Protein AF-0000000084946406 (afdb_homodimer)

InterPro domains:
  IPR000415 Nitroreductase-like [G3DSA:3.40.109.10] (85-279)
  IPR000415 Nitroreductase-like [SSF55469] (90-281)
  IPR017896 4Fe-4S ferredoxin-type, iron-sulphur binding domain [PF12838] (12-63)
  IPR017896 4Fe-4S ferredoxin-type, iron-sulphur binding domain [PS51379] (4-33)
  IPR017896 4Fe-4S ferredoxin-type, iron-sulphur binding domain [PS51379] (37-69)
  IPR017900 4Fe-4S ferredoxin, iron-sulphur binding, conserved site [PS00198] (49-60)
  IPR029479 Nitroreductase [PF00881] (91-261)

Radius of gyration: 24.8 Å; Cα contacts (8 Å, |Δi|>4): 1099; chains: 2; bounding box: 57×84×59 Å

pLDDT: mean 94.47, std 6.49, range [43.91, 98.88]

Secondary structure (DSSP, 8-state):
--TT--EE-TTT-----HHHHH-TT--EEE-TTS-EEE---SSBSTTSB----HHHHH-TT--EE-TT--GGGSPPPP-HHHHHHHHHHHHHH--B---B-SSPPPHHHHHHHHHHHTTS--GGG----EEEEE--HHHHHHHHHHHHHHHHHHHHTT---TT--HHHHHHHHHHTTTT-S-TTTTT-SEEEEEEEETTSTTHHHHHHHHHHHHHHHHHHTT-EEEEESHHHHHHTT-HHHHGGG---TTEEE--EEEEE-BSS--SS-------S-EEE---S--/--TT--EE-TTT-----HHHHH-TT--EEE-TTS-EEE---SSBSTTSB----HHHHH-TT--EE-TT--GGGSPPPP-HHHHHHHHHHHHHH--B---B-SSPPPHHHHHHHHHHHTT---GGG----EEEEE--HHHHHHHHHHHHHHHHHHHHTT---TT--HHHHHHHHHHTTTT-S-TTTTT-SEEEEEEEETTSTTHHHHHHHHHHHHHHHHHHTT-EEEEESHHHHHHTT-HHHHGGG---TTEEE--EEEEE-BSS--SS-------S-EEE---S--

Structure (mmCIF, N/CA/C/O backbone):
data_AF-0000000084946406-model_v1
#
loop_
_entity.id
_entity.type
_entity.pdbx_description
1 polymer '4Fe-4S binding domain protein'
#
loop_
_atom_site.group_PDB
_atom_site.id
_atom_site.type_symbol
_atom_site.label_atom_id
_atom_site.label_alt_id
_atom_site.label_comp_id
_atom_site.label_asym_id
_atom_site.label_entity_id
_atom_site.label_seq_id
_atom_site.pdbx_PDB_ins_code
_atom_site.Cartn_x
_atom_site.Cartn_y
_atom_site.Cartn_z
_atom_site.occupancy
_atom_site.B_iso_or_equiv
_atom_site.auth_seq_id
_atom_site.auth_comp_id
_atom_site.auth_asym_id
_atom_site.auth_atom_id
_atom_site.pdbx_PDB_model_num
ATOM 1 N N . MET A 1 1 ? 20.453 33.219 3.416 1 54 1 MET A N 1
ATOM 2 C CA . MET A 1 1 ? 19.969 32.656 2.146 1 54 1 MET A CA 1
ATOM 3 C C . MET A 1 1 ? 19.141 31.406 2.373 1 54 1 MET A C 1
ATOM 5 O O . MET A 1 1 ? 19.531 30.531 3.148 1 54 1 MET A O 1
ATOM 9 N N . ASN A 1 2 ? 17.844 31.406 2.086 1 79.88 2 ASN A N 1
ATOM 10 C CA . ASN A 1 2 ? 16.922 30.297 2.367 1 79.88 2 ASN A CA 1
ATOM 11 C C . ASN A 1 2 ? 17.281 29.047 1.568 1 79.88 2 ASN A C 1
ATOM 13 O O . ASN A 1 2 ? 17.531 29.125 0.365 1 79.88 2 ASN A O 1
ATOM 17 N N . ILE A 1 3 ? 17.688 28.031 2.188 1 92.12 3 ILE A N 1
ATOM 18 C CA . ILE A 1 3 ? 18.172 26.781 1.623 1 92.12 3 ILE A CA 1
ATOM 19 C C . ILE A 1 3 ? 17.109 26.172 0.71 1 92.12 3 ILE A C 1
ATOM 21 O O . ILE A 1 3 ? 17.375 25.203 -0.011 1 92.12 3 ILE A O 1
ATOM 25 N N . THR A 1 4 ? 15.977 26.812 0.549 1 94.62 4 THR A N 1
ATOM 26 C CA . THR A 1 4 ? 14.883 26.266 -0.249 1 94.62 4 THR A CA 1
ATOM 27 C C . THR A 1 4 ? 14.844 26.906 -1.633 1 94.62 4 THR A C 1
ATOM 29 O O . THR A 1 4 ? 14.125 26.438 -2.518 1 94.62 4 THR A O 1
ATOM 32 N N . ASN A 1 5 ? 15.586 28.016 -1.89 1 95 5 ASN A N 1
ATOM 33 C CA . ASN A 1 5 ? 15.5 28.781 -3.121 1 95 5 ASN A CA 1
ATOM 34 C C . ASN A 1 5 ? 14.062 29.203 -3.42 1 95 5 ASN A C 1
ATOM 36 O O . ASN A 1 5 ? 13.602 29.109 -4.559 1 95 5 ASN A O 1
ATOM 40 N N . PHE A 1 6 ? 13.414 29.719 -2.4 1 96.12 6 PHE A N 1
ATOM 41 C CA . PHE A 1 6 ? 12.016 30.125 -2.479 1 96.12 6 PHE A CA 1
ATOM 42 C C . PHE A 1 6 ? 11.867 31.375 -3.332 1 96.12 6 PHE A C 1
ATOM 44 O O . PHE A 1 6 ? 12.641 32.312 -3.191 1 96.12 6 PHE A O 1
ATOM 51 N N . LYS A 1 7 ? 10.93 31.281 -4.332 1 96.88 7 LYS A N 1
ATOM 52 C CA . LYS A 1 7 ? 10.523 32.438 -5.125 1 96.88 7 LYS A CA 1
ATOM 53 C C . LYS A 1 7 ? 9.008 32.594 -5.125 1 96.88 7 LYS A C 1
ATOM 55 O O . LYS A 1 7 ? 8.273 31.625 -5.172 1 96.88 7 LYS A O 1
ATOM 60 N N . TRP A 1 8 ? 8.594 33.812 -5.074 1 97.12 8 TRP A N 1
ATOM 61 C CA . TRP A 1 8 ? 7.184 34.188 -5.035 1 97.12 8 TRP A CA 1
ATOM 62 C C . TRP A 1 8 ? 6.875 35.25 -6.078 1 97.12 8 TRP A C 1
ATOM 64 O O . TRP A 1 8 ? 7.633 36.219 -6.242 1 97.12 8 TRP A O 1
ATOM 74 N N . SER A 1 9 ? 5.797 35 -6.832 1 97.31 9 SER A N 1
ATOM 75 C CA . SER A 1 9 ? 5.379 35.938 -7.867 1 97.31 9 SER A CA 1
ATOM 76 C C . SER A 1 9 ? 4.207 36.781 -7.395 1 97.31 9 SER A C 1
ATOM 78 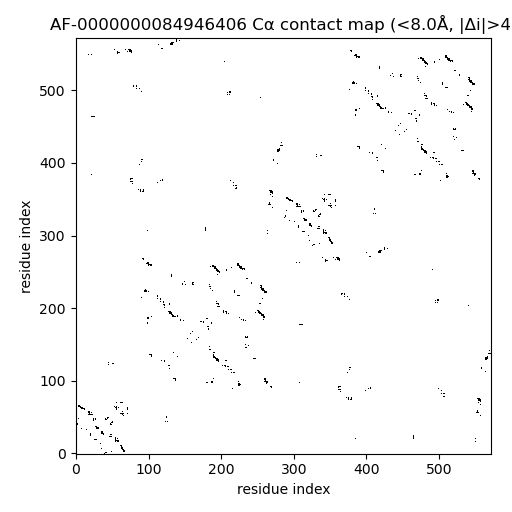O O . SER A 1 9 ? 3.082 36.312 -7.281 1 97.31 9 SER A O 1
ATOM 80 N N . LEU A 1 10 ? 4.453 38.031 -7.262 1 96.44 10 LEU A N 1
ATOM 81 C CA . LEU A 1 10 ? 3.4 38.969 -6.867 1 96.44 10 LEU A CA 1
ATOM 82 C C . LEU A 1 10 ? 2.309 39.031 -7.93 1 96.44 10 LEU A C 1
ATOM 84 O O . LEU A 1 10 ? 1.124 39.125 -7.602 1 96.44 10 LEU A O 1
ATOM 88 N N . GLY A 1 11 ? 2.711 38.969 -9.156 1 97.31 11 GLY A N 1
ATOM 89 C CA . GLY A 1 11 ? 1.765 39.094 -10.258 1 97.31 11 GLY A CA 1
ATOM 90 C C . GLY A 1 11 ? 0.791 37.938 -10.344 1 97.31 11 GLY A C 1
ATOM 91 O O . GLY A 1 11 ? -0.332 38.094 -10.828 1 97.31 11 GLY A O 1
ATOM 92 N N . LYS A 1 12 ? 1.133 36.781 -9.789 1 97.69 12 LYS A N 1
ATOM 93 C CA . LYS A 1 12 ? 0.3 35.594 -9.883 1 97.69 12 LYS A CA 1
ATOM 94 C C . LYS A 1 12 ? -0.446 35.344 -8.578 1 97.69 12 LYS A C 1
ATOM 96 O O . LYS A 1 12 ? -1.523 34.719 -8.578 1 97.69 12 LYS A O 1
ATOM 101 N N . CYS A 1 13 ? 0.054 35.875 -7.516 1 98.25 13 CYS A N 1
ATOM 102 C CA . CYS A 1 13 ? -0.491 35.531 -6.203 1 98.25 13 CYS A CA 1
ATOM 103 C C . CYS A 1 13 ? -1.821 36.25 -5.973 1 98.25 13 CYS A C 1
ATOM 105 O O . CYS A 1 13 ? -1.935 37.469 -6.191 1 98.25 13 CYS A O 1
ATOM 107 N N . ILE A 1 14 ? -2.811 35.469 -5.445 1 98.25 14 ILE A N 1
ATOM 108 C CA . ILE A 1 14 ? -4.121 36.031 -5.172 1 98.25 14 ILE A CA 1
ATOM 109 C C . ILE A 1 14 ? -4.348 36.125 -3.664 1 98.25 14 ILE A C 1
ATOM 111 O O . ILE A 1 14 ? -5.48 36.281 -3.209 1 98.25 14 ILE A O 1
ATOM 115 N N . HIS A 1 15 ? -3.381 35.812 -2.877 1 97.94 15 HIS A N 1
ATOM 116 C CA . HIS A 1 15 ? -3.342 35.969 -1.428 1 97.94 15 HIS A CA 1
ATOM 117 C C . HIS A 1 15 ? -4.422 35.125 -0.755 1 97.94 15 HIS A C 1
ATOM 119 O O . HIS A 1 15 ? -5.039 35.562 0.22 1 97.94 15 HIS A O 1
ATOM 125 N N . CYS A 1 16 ? -4.664 33.906 -1.291 1 96.88 16 CYS A N 1
ATOM 126 C CA . CYS A 1 16 ? -5.703 33.062 -0.732 1 96.88 16 CYS A CA 1
ATOM 127 C C . CYS A 1 16 ? -5.234 32.406 0.564 1 96.88 16 CYS A C 1
ATOM 129 O O . CYS A 1 16 ? -6.051 31.906 1.343 1 96.88 16 CYS A O 1
ATOM 131 N N . GLY A 1 17 ? -3.904 32.25 0.76 1 96.12 17 GLY A N 1
ATOM 132 C CA . GLY A 1 17 ? -3.355 31.766 2.02 1 96.12 17 GLY A CA 1
ATOM 133 C C . GLY A 1 17 ? -3.324 30.266 2.123 1 96.12 17 GLY A C 1
ATOM 134 O O . GLY A 1 17 ? -2.924 29.703 3.15 1 96.12 17 GLY A O 1
ATOM 135 N N . LYS A 1 18 ? -3.639 29.531 1.136 1 96.75 18 LYS A N 1
ATOM 136 C CA . LYS A 1 18 ? -3.641 28.062 1.183 1 96.75 18 LYS A CA 1
ATOM 137 C C . LYS A 1 18 ? -2.246 27.516 1.481 1 96.75 18 LYS A C 1
ATOM 139 O O . LYS A 1 18 ? -2.102 26.531 2.201 1 96.75 18 LYS A O 1
ATOM 144 N N . CYS A 1 19 ? -1.22 28.203 0.917 1 97.12 19 CYS A N 1
ATOM 145 C CA . CYS A 1 19 ? 0.155 27.75 1.119 1 97.12 19 CYS A CA 1
ATOM 146 C C . CYS A 1 19 ? 0.546 27.844 2.59 1 97.12 19 CYS A C 1
ATOM 148 O O . CYS A 1 19 ? 1.308 27.016 3.084 1 97.12 19 CYS A O 1
ATOM 150 N N . LEU A 1 20 ? 0.005 28.797 3.389 1 95.62 20 LEU A N 1
ATOM 151 C CA . LEU A 1 20 ? 0.248 28.906 4.824 1 95.62 20 LEU A CA 1
ATOM 152 C C . LEU A 1 20 ? -0.376 27.734 5.574 1 95.62 20 LEU A C 1
ATOM 154 O O . LEU A 1 20 ? 0.251 27.156 6.465 1 95.62 20 LEU A O 1
ATOM 158 N N . LYS A 1 21 ? -1.533 27.375 5.133 1 93.81 21 LYS A N 1
ATOM 159 C CA . LYS A 1 21 ? -2.352 26.422 5.879 1 93.81 21 LYS A CA 1
ATOM 160 C C . LYS A 1 21 ? -1.851 25 5.68 1 93.81 21 LYS A C 1
ATOM 162 O O . LYS A 1 21 ? -1.975 24.172 6.574 1 93.81 21 LYS A O 1
ATOM 167 N N . VAL A 1 22 ? -1.254 24.734 4.523 1 95.12 22 VAL A N 1
ATOM 168 C CA . VAL A 1 22 ? -0.94 23.344 4.223 1 95.12 22 VAL A CA 1
ATOM 169 C C . VAL A 1 22 ? 0.519 23.062 4.57 1 95.12 22 VAL A C 1
ATOM 171 O O . VAL A 1 22 ? 0.967 21.922 4.496 1 95.12 22 VAL A O 1
ATOM 174 N N . CYS A 1 23 ? 1.298 24.062 4.922 1 95.38 23 CYS A N 1
ATOM 175 C CA . CYS A 1 23 ? 2.703 23.828 5.234 1 95.38 23 CYS A CA 1
ATOM 176 C C . CYS A 1 23 ? 2.854 23.094 6.555 1 95.38 23 CYS A C 1
ATOM 178 O O . CYS A 1 23 ? 2.533 23.625 7.617 1 95.38 23 CYS A O 1
ATOM 180 N N . PRO A 1 24 ? 3.416 21.906 6.453 1 92.31 24 PRO A N 1
ATOM 181 C CA . PRO A 1 24 ? 3.549 21.156 7.707 1 92.31 24 PRO A CA 1
ATOM 182 C C . PRO A 1 24 ? 4.613 21.734 8.633 1 92.31 24 PRO A C 1
ATOM 184 O O . PRO A 1 24 ? 4.637 21.422 9.828 1 92.31 24 PRO A O 1
ATOM 187 N N . GLY A 1 25 ? 5.461 22.578 8.102 1 91.25 25 GLY A N 1
ATOM 188 C CA . GLY A 1 25 ? 6.5 23.188 8.906 1 91.25 25 GLY A CA 1
ATOM 189 C C . GLY A 1 25 ? 6.133 24.578 9.391 1 91.25 25 GLY A C 1
ATOM 190 O O . GLY A 1 25 ? 6.926 25.234 10.07 1 91.25 25 GLY A O 1
ATOM 191 N N . ASP A 1 26 ? 4.949 25.016 9.078 1 92.62 26 ASP A N 1
ATOM 192 C CA . ASP A 1 26 ? 4.492 26.344 9.477 1 92.62 26 ASP A CA 1
ATOM 193 C C . ASP A 1 26 ? 5.516 27.406 9.109 1 92.62 26 ASP A C 1
ATOM 195 O O . ASP A 1 26 ? 5.934 28.203 9.961 1 92.62 26 ASP A O 1
ATOM 199 N N . LEU A 1 27 ? 5.809 27.453 7.844 1 94.62 27 LEU A N 1
ATOM 200 C CA . LEU A 1 27 ? 6.98 28.25 7.477 1 94.62 27 LEU A CA 1
ATOM 201 C C . LEU A 1 27 ? 6.566 29.531 6.758 1 94.62 27 LEU A C 1
ATOM 203 O O . LEU A 1 27 ? 7.379 30.438 6.586 1 94.62 27 LEU A O 1
ATOM 207 N N . PHE A 1 28 ? 5.355 29.672 6.348 1 95.69 28 PHE A N 1
ATOM 208 C CA . PHE A 1 28 ? 4.973 30.766 5.473 1 95.69 28 PHE A CA 1
ATOM 209 C C . PHE A 1 28 ? 4.145 31.797 6.234 1 95.69 28 PHE A C 1
ATOM 211 O O . PHE A 1 28 ? 3.361 31.453 7.117 1 95.69 28 PHE A O 1
ATOM 218 N N . ILE A 1 29 ? 4.328 33.062 5.848 1 95.06 29 ILE A N 1
ATOM 219 C CA . ILE A 1 29 ? 3.535 34.156 6.387 1 95.06 29 ILE A CA 1
ATOM 220 C C . ILE A 1 29 ? 3.41 35.25 5.34 1 95.06 29 ILE A C 1
ATOM 222 O O . ILE A 1 29 ? 4.312 35.438 4.523 1 95.06 29 ILE A O 1
ATOM 226 N N . PHE A 1 30 ? 2.299 35.938 5.371 1 96.56 30 PHE A N 1
ATOM 227 C CA . PHE A 1 30 ? 2.24 37.219 4.699 1 96.56 30 PHE A CA 1
ATOM 228 C C . PHE A 1 30 ? 2.744 38.344 5.617 1 96.56 30 PHE A C 1
ATOM 230 O O . PHE A 1 30 ? 2.242 38.5 6.734 1 96.56 30 PHE A O 1
ATOM 237 N N . ASP A 1 31 ? 3.697 39.062 5.109 1 95.62 31 ASP A N 1
ATOM 238 C CA . ASP A 1 31 ? 4.238 40.125 5.957 1 95.62 31 ASP A CA 1
ATOM 239 C C . ASP A 1 31 ? 3.352 41.375 5.918 1 95.62 31 ASP A C 1
ATOM 241 O O . ASP A 1 31 ? 2.238 41.344 5.391 1 95.62 31 ASP A O 1
ATOM 245 N N . ASP A 1 32 ? 3.838 42.438 6.492 1 95.25 32 ASP A N 1
ATOM 246 C CA . ASP A 1 32 ? 3.061 43.688 6.637 1 95.25 32 ASP A CA 1
ATOM 247 C C . ASP A 1 32 ? 2.77 44.312 5.273 1 95.25 32 ASP A C 1
ATOM 249 O O . ASP A 1 32 ? 1.85 45.125 5.141 1 95.25 32 ASP A O 1
ATOM 253 N N . LYS A 1 33 ? 3.529 44.094 4.246 1 96 33 LYS A N 1
ATOM 254 C CA . LYS A 1 33 ? 3.332 44.594 2.889 1 96 33 LYS A CA 1
ATOM 255 C C . LYS A 1 33 ? 2.574 43.562 2.033 1 96 33 LYS A C 1
ATOM 257 O O . LYS A 1 33 ? 2.547 43.688 0.805 1 96 33 LYS A O 1
ATOM 262 N N . ASN A 1 34 ? 2.098 42.438 2.695 1 95.12 34 ASN A N 1
ATOM 263 C CA . ASN A 1 34 ? 1.342 41.375 2.049 1 95.12 34 ASN A CA 1
ATOM 264 C C . ASN A 1 34 ? 2.217 40.562 1.093 1 95.12 34 ASN A C 1
ATOM 266 O O . ASN A 1 34 ? 1.728 40.031 0.091 1 95.12 34 ASN A O 1
ATOM 270 N N . GLU A 1 35 ? 3.475 40.594 1.317 1 96.69 35 GLU A N 1
ATOM 271 C CA . GLU A 1 35 ? 4.379 39.719 0.589 1 96.69 35 GLU A CA 1
ATOM 272 C C . GLU A 1 35 ? 4.492 38.344 1.275 1 96.69 35 GLU A C 1
ATOM 274 O O . GLU A 1 35 ? 4.574 38.281 2.502 1 96.69 35 GLU A O 1
ATOM 279 N N . LEU A 1 36 ? 4.43 37.312 0.448 1 97.44 36 LEU A N 1
ATOM 280 C CA . LEU A 1 36 ? 4.613 35.969 1.006 1 97.44 36 LEU A CA 1
ATOM 281 C C . LEU A 1 36 ? 6.078 35.719 1.341 1 97.44 36 LEU A C 1
ATOM 283 O O . LEU A 1 36 ? 6.949 35.875 0.48 1 97.44 36 LEU A O 1
ATOM 287 N N . LYS A 1 37 ? 6.301 35.406 2.592 1 96.06 37 LYS A N 1
ATOM 288 C CA . LYS A 1 37 ? 7.648 35.125 3.064 1 96.06 37 LYS A CA 1
ATOM 289 C C . LYS A 1 37 ? 7.734 33.719 3.637 1 96.06 37 LYS A C 1
ATOM 291 O O . LYS A 1 37 ? 6.73 33.156 4.082 1 96.06 37 LYS A O 1
ATOM 296 N N . ILE A 1 38 ? 8.891 33.125 3.549 1 95.19 38 ILE A N 1
ATOM 297 C CA . ILE A 1 38 ? 9.188 31.875 4.203 1 95.19 38 ILE A CA 1
ATOM 298 C C . ILE A 1 38 ? 10.18 32.094 5.34 1 95.19 38 ILE A C 1
ATOM 300 O O . ILE A 1 38 ? 11.117 32.875 5.207 1 95.19 38 ILE A O 1
ATOM 304 N N . LYS A 1 39 ? 9.938 31.453 6.387 1 92.31 39 LYS A N 1
ATOM 305 C CA . LYS A 1 39 ? 10.852 31.547 7.516 1 92.31 39 LYS A CA 1
ATOM 306 C C . LYS A 1 39 ? 12.273 31.156 7.102 1 92.31 39 LYS A C 1
ATOM 308 O O . LYS A 1 39 ? 12.453 30.266 6.258 1 92.31 39 LYS A O 1
ATOM 313 N N . GLU A 1 40 ? 13.258 31.828 7.754 1 91 40 GLU A N 1
ATOM 314 C CA . GLU A 1 40 ? 14.641 31.422 7.527 1 91 40 GLU A CA 1
ATOM 315 C C . GLU A 1 40 ? 14.945 30.078 8.18 1 91 40 GLU A C 1
ATOM 317 O O . GLU A 1 40 ? 14.781 29.922 9.391 1 91 40 GLU A O 1
ATOM 322 N N . ILE A 1 41 ? 15.227 29.188 7.32 1 90.88 41 ILE A N 1
ATOM 323 C CA . ILE A 1 41 ? 15.562 27.859 7.824 1 90.88 41 ILE A CA 1
ATOM 324 C C . ILE A 1 41 ? 16.953 27.453 7.324 1 90.88 41 ILE A C 1
ATOM 326 O O . ILE A 1 41 ? 17.375 27.859 6.242 1 90.88 41 ILE A O 1
ATOM 330 N N . ASP A 1 42 ? 17.641 26.656 8.211 1 90.75 42 ASP A N 1
ATOM 331 C CA . ASP A 1 42 ? 18.984 26.188 7.836 1 90.75 42 ASP A CA 1
ATOM 332 C C . ASP A 1 42 ? 19.047 24.672 7.828 1 90.75 42 ASP A C 1
ATOM 334 O O . ASP A 1 42 ? 20.125 24.094 7.746 1 90.75 42 ASP A O 1
ATOM 338 N N . CYS A 1 43 ? 17.859 24.125 7.98 1 92.38 43 CYS A N 1
ATOM 339 C CA . CYS A 1 43 ? 17.828 22.656 7.965 1 92.38 43 CYS A CA 1
ATOM 340 C C . CYS A 1 43 ? 16.516 22.141 7.387 1 92.38 43 CYS A C 1
ATOM 342 O O . CYS A 1 43 ? 15.594 22.922 7.156 1 92.38 43 CYS A O 1
ATOM 344 N N . PHE A 1 44 ? 16.547 20.938 7.035 1 92.56 44 PHE A N 1
ATOM 345 C CA . PHE A 1 44 ? 15.352 20.25 6.574 1 92.56 44 PHE A CA 1
ATOM 346 C C . PHE A 1 44 ? 14.797 19.328 7.66 1 92.56 44 PHE A C 1
ATOM 348 O O . PHE A 1 44 ? 15.461 19.078 8.664 1 92.56 44 PHE A O 1
ATOM 355 N N . GLY A 1 45 ? 13.492 18.953 7.441 1 88.5 45 GLY A N 1
ATOM 356 C CA . GLY A 1 45 ? 12.875 18.016 8.375 1 88.5 45 GLY A CA 1
ATOM 357 C C . GLY A 1 45 ? 12.094 18.703 9.477 1 88.5 45 GLY A C 1
ATOM 358 O O . GLY A 1 45 ? 11.508 19.766 9.25 1 88.5 45 GLY A O 1
ATOM 359 N N . TRP A 1 46 ? 12.07 18.109 10.57 1 84.5 46 TRP A N 1
ATOM 360 C CA . TRP A 1 46 ? 11.219 18.438 11.711 1 84.5 46 TRP A CA 1
ATOM 361 C C . TRP A 1 46 ? 11.391 19.906 12.117 1 84.5 46 TRP A C 1
ATOM 363 O O . TRP A 1 46 ? 10.422 20.578 12.461 1 84.5 46 TRP A O 1
ATOM 373 N N . ASP A 1 47 ? 12.578 20.406 11.953 1 87.44 47 ASP A N 1
ATOM 374 C CA . ASP A 1 47 ? 12.883 21.75 12.445 1 87.44 47 ASP A CA 1
ATOM 375 C C . ASP A 1 47 ? 12.922 22.766 11.305 1 87.44 47 ASP A C 1
ATOM 377 O O . ASP A 1 47 ? 13.336 23.906 11.5 1 87.44 47 ASP A O 1
ATOM 381 N N . GLY A 1 48 ? 12.578 22.281 10.188 1 91.5 48 GL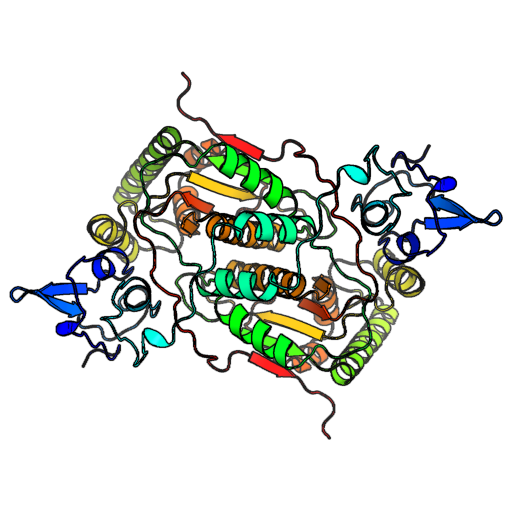Y A N 1
ATOM 382 C CA . GLY A 1 48 ? 12.617 23.156 9.023 1 91.5 48 GLY A CA 1
ATOM 383 C C . GLY A 1 48 ? 11.648 22.734 7.934 1 91.5 48 GLY A C 1
ATOM 384 O O . GLY A 1 48 ? 10.484 22.422 8.211 1 91.5 48 GLY A O 1
ATOM 385 N N . CYS A 1 49 ? 12.156 22.875 6.738 1 95.06 49 CYS A N 1
ATOM 386 C CA . CYS A 1 49 ? 11.336 22.531 5.586 1 95.06 49 CYS A CA 1
ATOM 387 C C . CYS A 1 49 ? 11.312 21.016 5.363 1 95.06 49 CYS A C 1
ATOM 389 O O . CYS A 1 49 ? 12.367 20.391 5.301 1 95.06 49 CYS A O 1
ATOM 391 N N . TRP A 1 50 ? 10.133 20.531 5.105 1 93.62 50 TRP A N 1
ATOM 392 C CA . TRP A 1 50 ? 9.984 19.094 4.934 1 93.62 50 TRP A CA 1
ATOM 393 C C . TRP A 1 50 ? 10.258 18.688 3.494 1 93.62 50 TRP A C 1
ATOM 395 O O . TRP A 1 50 ? 10.234 17.5 3.162 1 93.62 50 TRP A O 1
ATOM 405 N N . GLN A 1 51 ? 10.5 19.578 2.637 1 94.06 51 GLN A N 1
ATOM 406 C CA . GLN A 1 51 ? 10.781 19.344 1.225 1 94.06 51 GLN A CA 1
ATOM 407 C C . GLN A 1 51 ? 9.625 18.594 0.556 1 94.06 51 GLN A C 1
ATOM 409 O O . GLN A 1 51 ? 9.852 17.703 -0.261 1 94.06 51 GLN A O 1
ATOM 414 N N . CYS A 1 52 ? 8.406 19.016 0.92 1 95 52 CYS A N 1
ATOM 415 C CA . CYS A 1 52 ? 7.246 18.234 0.504 1 95 52 CYS A CA 1
ATOM 416 C C . CYS A 1 52 ? 6.574 18.859 -0.712 1 95 52 CYS A C 1
ATOM 418 O O . CYS A 1 52 ? 5.719 18.234 -1.342 1 95 52 CYS A O 1
ATOM 420 N N . ASP A 1 53 ? 6.863 20.062 -1.021 1 95.69 53 ASP A N 1
ATOM 421 C CA . ASP A 1 53 ? 6.34 20.781 -2.176 1 95.69 53 ASP A CA 1
ATOM 422 C C . ASP A 1 53 ? 4.863 21.125 -1.987 1 95.69 53 ASP A C 1
ATOM 424 O O . ASP A 1 53 ? 4.18 21.484 -2.947 1 95.69 53 ASP A O 1
ATOM 428 N N . HIS A 1 54 ? 4.305 21.031 -0.769 1 96.62 54 HIS A N 1
ATOM 429 C CA . HIS A 1 54 ? 2.895 21.328 -0.566 1 96.62 54 HIS A CA 1
ATOM 430 C C . HIS A 1 54 ? 2.584 22.781 -0.961 1 96.62 54 HIS A C 1
ATOM 432 O O . HIS A 1 54 ? 1.536 23.047 -1.552 1 96.62 54 HIS A O 1
ATOM 438 N N . CYS A 1 55 ? 3.508 23.641 -0.694 1 97.19 55 CYS A N 1
ATOM 439 C CA . CYS A 1 55 ? 3.334 25.062 -0.969 1 97.19 55 CYS A CA 1
ATOM 440 C C . CYS A 1 55 ? 3.166 25.312 -2.463 1 97.19 55 CYS A C 1
ATOM 442 O O . CYS A 1 55 ? 2.242 26.016 -2.881 1 97.19 55 CYS A O 1
ATOM 444 N N . LEU A 1 56 ? 4.012 24.703 -3.234 1 97.25 56 LEU A N 1
ATOM 445 C CA . LEU A 1 56 ? 3.949 24.828 -4.688 1 97.25 56 LEU A CA 1
ATOM 446 C C . LEU A 1 56 ? 2.701 24.141 -5.238 1 97.25 56 LEU A C 1
ATOM 448 O O . LEU A 1 56 ? 1.9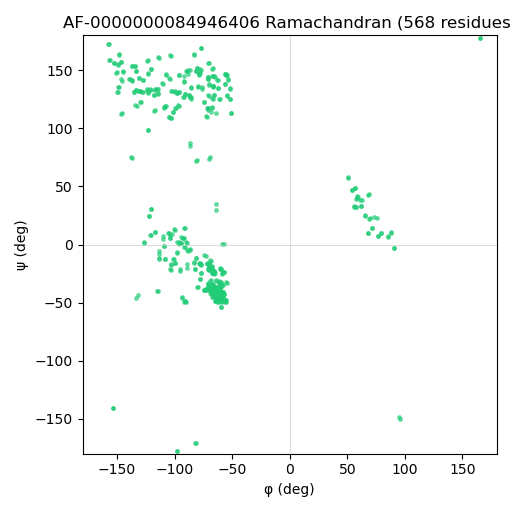99 24.703 -6.078 1 97.25 56 LEU A O 1
ATOM 452 N N . ALA A 1 57 ? 2.391 23 -4.746 1 97.25 57 ALA A N 1
ATOM 453 C CA . ALA A 1 57 ? 1.328 22.156 -5.293 1 97.25 57 ALA A CA 1
ATOM 454 C C . ALA A 1 57 ? -0.047 22.75 -5 1 97.25 57 ALA A C 1
ATOM 456 O O . ALA A 1 57 ? -0.97 22.609 -5.809 1 97.25 57 ALA A O 1
ATOM 457 N N . VAL A 1 58 ? -0.222 23.422 -3.865 1 97.5 58 VAL A N 1
ATOM 458 C CA . VAL A 1 58 ? -1.535 23.875 -3.42 1 97.5 58 VAL A CA 1
ATOM 459 C C . VAL A 1 58 ? -1.893 25.188 -4.117 1 97.5 58 VAL A C 1
ATOM 461 O O . VAL A 1 58 ? -3.066 25.562 -4.188 1 97.5 58 VAL A O 1
ATOM 464 N N . CYS A 1 59 ? -0.929 25.922 -4.617 1 98.12 59 CYS A N 1
ATOM 465 C CA . CYS A 1 59 ? -1.141 27.266 -5.152 1 98.12 59 CYS A CA 1
ATOM 466 C C . CYS A 1 59 ? -1.976 27.203 -6.43 1 98.12 59 CYS A C 1
ATOM 468 O O . CYS A 1 59 ? -1.536 26.672 -7.441 1 98.12 59 CYS A O 1
ATOM 470 N N . PRO A 1 60 ? -3.135 27.797 -6.441 1 97.5 60 PRO A N 1
ATOM 471 C CA . PRO A 1 60 ? -4.012 27.656 -7.609 1 97.5 60 PRO A CA 1
ATOM 472 C C . PRO A 1 60 ? -3.484 28.406 -8.836 1 97.5 60 PRO A C 1
ATOM 474 O O . PRO A 1 60 ? -3.805 28.047 -9.969 1 97.5 60 PRO A O 1
ATOM 477 N N . THR A 1 61 ? -2.641 29.375 -8.578 1 98 61 THR A N 1
ATOM 478 C CA . THR A 1 61 ? -2.211 30.219 -9.695 1 98 61 THR A CA 1
ATOM 479 C C . THR A 1 61 ? -0.751 29.938 -10.047 1 98 61 THR A C 1
ATOM 481 O O . THR A 1 61 ? -0.184 30.594 -10.922 1 98 61 THR A O 1
ATOM 484 N N . GLY A 1 62 ? -0.154 29.078 -9.336 1 97.88 62 GLY A N 1
ATOM 485 C CA . GLY A 1 62 ? 1.237 28.75 -9.602 1 97.88 62 GLY A CA 1
ATOM 486 C C . GLY A 1 62 ? 2.191 29.891 -9.289 1 97.88 62 GLY A C 1
ATOM 487 O O . GLY A 1 62 ? 3.145 30.125 -10.023 1 97.88 62 GLY A O 1
ATOM 488 N N . ALA A 1 63 ? 1.963 30.547 -8.164 1 98.38 63 ALA A N 1
ATOM 489 C CA . ALA A 1 63 ? 2.736 31.719 -7.793 1 98.38 63 ALA A CA 1
ATOM 490 C C . ALA A 1 63 ? 3.984 31.344 -7.004 1 98.38 63 ALA A C 1
ATOM 492 O O . ALA A 1 63 ? 4.816 32.188 -6.691 1 98.38 63 ALA A O 1
ATOM 493 N N . ILE A 1 64 ? 4.145 30.125 -6.684 1 98.12 64 ILE A N 1
ATOM 494 C CA . ILE A 1 64 ? 5.211 29.719 -5.777 1 98.12 64 ILE A CA 1
ATOM 495 C C . ILE A 1 64 ? 6.172 28.781 -6.508 1 98.12 64 ILE A C 1
ATOM 497 O O . ILE A 1 64 ? 5.742 27.812 -7.152 1 98.12 64 ILE A O 1
ATOM 501 N N . SER A 1 65 ? 7.473 29.109 -6.43 1 97.38 65 SER A N 1
ATOM 502 C CA . SER A 1 65 ? 8.562 28.203 -6.809 1 97.38 65 SER A CA 1
ATOM 503 C C . SER A 1 65 ? 9.445 27.875 -5.609 1 97.38 65 SER A C 1
ATOM 505 O O . SER A 1 65 ? 9.766 28.75 -4.809 1 97.38 65 SER A O 1
ATOM 507 N N . ILE A 1 66 ? 9.719 26.703 -5.477 1 95.56 66 ILE A N 1
ATOM 508 C CA . ILE A 1 66 ? 10.602 26.219 -4.418 1 95.56 66 ILE A CA 1
ATOM 509 C C . ILE A 1 66 ? 11.523 25.141 -4.969 1 95.56 66 ILE A C 1
ATOM 511 O O . ILE A 1 66 ? 11.125 24.359 -5.828 1 95.56 66 ILE A O 1
ATOM 515 N N . PHE A 1 67 ? 12.805 25.109 -4.527 1 94.5 67 PHE A N 1
ATOM 516 C CA . PHE A 1 67 ? 13.82 24.172 -4.992 1 94.5 67 PHE A CA 1
ATOM 517 C C . PHE A 1 67 ? 13.969 24.25 -6.508 1 94.5 67 PHE A C 1
ATOM 519 O O . PHE A 1 67 ? 14.156 23.219 -7.172 1 94.5 67 PHE A O 1
ATOM 526 N N . ASN A 1 68 ? 13.773 25.422 -7.027 1 94.94 68 ASN A N 1
ATOM 527 C CA . ASN A 1 68 ? 13.938 25.734 -8.438 1 94.94 68 ASN A CA 1
ATOM 528 C C . ASN A 1 68 ? 12.922 25 -9.305 1 94.94 68 ASN A C 1
ATOM 530 O O . ASN A 1 68 ? 13.188 24.703 -10.477 1 94.94 68 ASN A O 1
ATOM 534 N N . LYS A 1 69 ? 11.836 24.656 -8.695 1 96.31 69 LYS A N 1
ATOM 535 C CA . LYS A 1 69 ? 10.789 23.953 -9.438 1 96.31 69 LYS A CA 1
ATOM 536 C C . LYS A 1 69 ? 9.781 24.922 -10.031 1 96.31 69 LYS A C 1
ATOM 538 O O . LYS A 1 69 ? 9.43 25.922 -9.406 1 96.31 69 LYS A O 1
ATOM 543 N N . ASP A 1 70 ? 9.406 24.594 -11.211 1 96.38 70 ASP A N 1
ATOM 544 C CA . ASP A 1 70 ? 8.367 25.328 -11.914 1 96.38 70 ASP A CA 1
ATOM 545 C C . ASP A 1 70 ? 7.008 24.641 -11.758 1 96.38 70 ASP A C 1
ATOM 547 O O . ASP A 1 70 ? 6.82 23.516 -12.211 1 96.38 70 ASP A O 1
ATOM 551 N N . PRO A 1 71 ? 6.016 25.344 -11.172 1 96.19 71 PRO A N 1
ATOM 552 C CA . PRO A 1 71 ? 4.703 24.719 -10.969 1 96.19 71 PRO A CA 1
ATOM 553 C C . PRO A 1 71 ? 4.078 24.219 -12.266 1 96.19 71 PRO A C 1
ATOM 555 O O . PRO A 1 71 ? 3.273 23.281 -12.25 1 96.19 71 PRO A O 1
ATOM 558 N N . GLN A 1 72 ? 4.418 24.719 -13.383 1 94.5 72 GLN A N 1
ATOM 559 C CA . GLN A 1 72 ? 3.848 24.312 -14.672 1 94.5 72 GLN A CA 1
ATOM 560 C C . GLN A 1 72 ? 4.305 22.906 -15.055 1 94.5 72 GLN A C 1
ATOM 562 O O . GLN A 1 72 ? 3.705 22.281 -15.93 1 94.5 72 GLN A O 1
ATOM 567 N N . ASN A 1 73 ? 5.328 22.469 -14.398 1 93.31 73 ASN A N 1
ATOM 568 C CA . ASN A 1 73 ? 5.875 21.156 -14.711 1 93.31 73 ASN A CA 1
ATOM 569 C C . ASN A 1 73 ? 5.258 20.078 -13.836 1 93.31 73 ASN A C 1
ATOM 571 O O . ASN A 1 73 ? 5.641 18.906 -13.922 1 93.31 73 ASN A O 1
ATOM 575 N N . SER A 1 74 ? 4.273 20.469 -13.039 1 93.44 74 SER A N 1
ATOM 576 C CA . SER A 1 74 ? 3.662 19.516 -12.125 1 93.44 74 SER A CA 1
ATOM 577 C C . SER A 1 74 ? 2.688 18.594 -12.852 1 93.44 74 SER A C 1
ATOM 579 O O . SER A 1 74 ? 2.152 18.953 -13.898 1 93.44 74 SER A O 1
ATOM 581 N N . VAL A 1 75 ? 2.6 17.422 -12.281 1 88.38 75 VAL A N 1
ATOM 582 C CA . VAL A 1 75 ? 1.637 16.469 -12.812 1 88.38 75 VAL A CA 1
ATOM 583 C C . VAL A 1 75 ? 0.217 16.984 -12.594 1 88.38 75 VAL A C 1
ATOM 585 O O . VAL A 1 75 ? -0.08 17.578 -11.555 1 88.38 75 VAL A O 1
ATOM 588 N N . THR A 1 76 ? -0.619 16.672 -13.555 1 89.06 76 THR A N 1
ATOM 589 C CA . THR A 1 76 ? -2.025 17.047 -13.469 1 89.06 76 THR A CA 1
ATOM 590 C C . THR A 1 76 ? -2.785 16.094 -12.555 1 89.06 76 THR A C 1
ATOM 592 O O . THR A 1 76 ? -2.494 14.898 -12.531 1 89.06 76 THR A O 1
ATOM 595 N N . LEU A 1 77 ? -3.777 16.641 -11.891 1 92.56 77 LEU A N 1
ATOM 596 C CA . LEU A 1 77 ? -4.625 15.859 -11.008 1 92.56 77 LEU A CA 1
ATOM 597 C C . LEU A 1 77 ? -5.445 14.844 -11.805 1 92.56 77 LEU A C 1
ATOM 599 O O . LEU A 1 77 ? -5.727 15.055 -12.984 1 92.56 77 LEU A O 1
ATOM 603 N N . PRO A 1 78 ? -5.781 13.75 -11.164 1 91.19 78 PRO A N 1
ATOM 604 C CA . PRO A 1 78 ? -6.656 12.805 -11.867 1 91.19 78 PRO A CA 1
ATOM 605 C C . PRO A 1 78 ? -8.086 13.32 -12.023 1 91.19 78 PRO A C 1
ATOM 607 O O . PRO A 1 78 ? -8.492 14.242 -11.305 1 91.19 78 PRO A O 1
ATOM 610 N N . ASP A 1 79 ? -8.758 12.758 -13.055 1 89.12 79 ASP A N 1
ATOM 611 C CA . ASP A 1 79 ? -10.203 12.961 -13.125 1 89.12 79 ASP A CA 1
ATOM 612 C C . ASP A 1 79 ? -10.922 12.148 -12.047 1 89.12 79 ASP A C 1
ATOM 614 O O . ASP A 1 79 ? -11.117 10.938 -12.203 1 89.12 79 ASP A O 1
ATOM 618 N N . TYR A 1 80 ? -11.445 12.781 -11.078 1 89.88 80 TYR A N 1
ATOM 619 C CA . TYR A 1 80 ? -11.984 12.102 -9.906 1 89.88 80 TYR A CA 1
ATOM 620 C C . TYR A 1 80 ? -13.344 11.484 -10.219 1 89.88 80 TYR A C 1
ATOM 622 O O . TYR A 1 80 ? -13.828 10.625 -9.477 1 89.88 80 TYR A O 1
ATOM 630 N N . GLN A 1 81 ? -13.953 11.93 -11.289 1 87.94 81 GLN A N 1
ATOM 631 C CA . GLN A 1 81 ? -15.258 11.398 -11.633 1 87.94 81 GLN A CA 1
ATOM 632 C C . GLN A 1 81 ? -15.188 9.891 -11.883 1 87.94 81 GLN A C 1
ATOM 634 O O . GLN A 1 81 ? -16.078 9.141 -11.453 1 87.94 81 GLN A O 1
ATOM 639 N N . ASP A 1 82 ? -14.086 9.453 -12.445 1 90.38 82 ASP A N 1
ATOM 640 C CA . ASP A 1 82 ? -13.984 8.047 -12.828 1 90.38 82 ASP A CA 1
ATOM 641 C C . ASP A 1 82 ? -12.922 7.332 -11.992 1 90.38 82 ASP A C 1
ATOM 643 O O . ASP A 1 82 ? -12.844 6.102 -12.008 1 90.38 82 ASP A O 1
ATOM 647 N N . ALA A 1 83 ? -12.203 8.102 -11.227 1 94.81 83 ALA A N 1
ATOM 648 C CA . ALA A 1 83 ? -11.039 7.547 -10.539 1 94.81 83 ALA A CA 1
ATOM 649 C C . ALA A 1 83 ? -11.461 6.547 -9.469 1 94.81 83 ALA A C 1
ATOM 651 O O . ALA A 1 83 ? -10.82 5.508 -9.289 1 94.81 83 ALA A O 1
ATOM 652 N N . GLY A 1 84 ? -12.586 6.871 -8.766 1 95.69 84 GLY A N 1
ATOM 653 C CA . GLY A 1 84 ? -13.062 5.973 -7.727 1 95.69 84 GLY A CA 1
ATOM 654 C C . GLY A 1 84 ? -13.453 4.602 -8.25 1 95.69 84 GLY A C 1
ATOM 655 O O . GLY A 1 84 ? -13.023 3.582 -7.703 1 95.69 84 GLY A O 1
ATOM 656 N N . LYS A 1 85 ? -14.195 4.621 -9.281 1 93.75 85 LYS A N 1
ATOM 657 C CA . LYS A 1 85 ? -14.633 3.369 -9.898 1 93.75 85 LYS A CA 1
ATOM 658 C C . LYS A 1 85 ? -13.445 2.584 -10.445 1 93.75 85 LYS A C 1
ATOM 660 O O . LYS A 1 85 ? -13.359 1.368 -10.258 1 93.75 85 LYS A O 1
ATOM 665 N N . MET A 1 86 ? -12.602 3.266 -11.07 1 94.75 86 MET A N 1
ATOM 666 C CA . MET A 1 86 ? -11.422 2.625 -11.648 1 94.75 86 MET A CA 1
ATOM 667 C C . MET A 1 86 ? -10.547 2.016 -10.555 1 94.75 86 MET A C 1
ATOM 669 O O . MET A 1 86 ? -10.109 0.868 -10.672 1 94.75 86 MET A O 1
ATOM 673 N N . MET A 1 87 ? -10.305 2.775 -9.516 1 96.62 87 MET A N 1
ATOM 674 C CA . MET A 1 87 ? -9.469 2.289 -8.414 1 96.62 87 MET A CA 1
ATOM 675 C C . MET A 1 87 ? -10.102 1.075 -7.746 1 96.62 87 MET A C 1
ATOM 677 O O . MET A 1 87 ? -9.414 0.097 -7.445 1 96.62 87 MET A O 1
ATOM 681 N N . SER A 1 88 ? -11.383 1.14 -7.555 1 95.06 88 SER A N 1
ATOM 682 C CA . SER A 1 88 ? -12.094 0 -6.984 1 95.06 88 SER A CA 1
ATOM 683 C C . SER A 1 88 ? -11.945 -1.238 -7.863 1 95.06 88 SER A C 1
ATOM 685 O O . SER A 1 88 ? -11.68 -2.332 -7.363 1 95.06 88 SER A O 1
ATOM 687 N N . ALA A 1 89 ? -12.102 -1.049 -9.109 1 94.75 89 ALA A N 1
ATOM 688 C CA . ALA A 1 89 ? -11.969 -2.168 -10.039 1 94.75 89 ALA A CA 1
ATOM 689 C C . ALA A 1 89 ? -10.555 -2.744 -10 1 94.75 89 ALA A C 1
ATOM 691 O O . ALA A 1 89 ? -10.375 -3.965 -9.992 1 94.75 89 ALA A O 1
ATOM 692 N N . LEU A 1 90 ? -9.562 -1.889 -9.984 1 96.31 90 LEU A N 1
ATOM 693 C CA . LEU A 1 90 ? -8.172 -2.336 -9.938 1 96.31 90 LEU A CA 1
ATOM 694 C C . LEU A 1 90 ? -7.91 -3.154 -8.672 1 96.31 90 LEU A C 1
ATOM 696 O O . LEU A 1 90 ? -7.309 -4.227 -8.742 1 96.31 90 LEU A O 1
ATOM 700 N N . VAL A 1 91 ? -8.391 -2.68 -7.559 1 95.5 91 VAL A N 1
ATOM 701 C CA . VAL A 1 91 ? -8.203 -3.34 -6.27 1 95.5 91 VAL A CA 1
ATOM 702 C C . VAL A 1 91 ? -8.906 -4.695 -6.277 1 95.5 91 VAL A C 1
ATOM 704 O O . VAL A 1 91 ? -8.328 -5.703 -5.852 1 95.5 91 VAL A O 1
ATOM 707 N N . ARG A 1 92 ? -10.039 -4.766 -6.828 1 93.25 92 ARG A N 1
ATOM 708 C CA . ARG A 1 92 ? -10.883 -5.949 -6.73 1 93.25 92 ARG A CA 1
ATOM 709 C C . ARG A 1 92 ? -10.484 -6.996 -7.762 1 93.25 92 ARG A C 1
ATOM 711 O O . ARG A 1 92 ? -10.875 -8.164 -7.656 1 93.25 92 ARG A O 1
ATOM 718 N N . THR A 1 93 ? -9.727 -6.582 -8.734 1 94.19 93 THR A N 1
ATOM 719 C CA . THR A 1 93 ? -9.445 -7.527 -9.812 1 94.19 93 THR A CA 1
ATOM 720 C C . THR A 1 93 ? -7.969 -7.906 -9.828 1 94.19 93 THR A C 1
ATOM 722 O O . THR A 1 93 ? -7.574 -8.859 -10.5 1 94.19 93 THR A O 1
ATOM 725 N N . ARG A 1 94 ? -7.137 -7.168 -9.07 1 94.12 94 ARG A N 1
ATOM 726 C CA . ARG A 1 94 ? -5.738 -7.57 -9 1 94.12 94 ARG A CA 1
ATOM 727 C C . ARG A 1 94 ? -5.594 -8.961 -8.391 1 94.12 94 ARG A C 1
ATOM 729 O O . ARG A 1 94 ? -6.305 -9.305 -7.441 1 94.12 94 ARG A O 1
ATOM 736 N N . ARG A 1 95 ? -4.762 -9.781 -9.023 1 94.19 95 ARG A N 1
ATOM 737 C CA . ARG A 1 95 ? -4.457 -11.117 -8.531 1 94.19 95 ARG A CA 1
ATOM 738 C C . ARG A 1 95 ? -2.959 -11.391 -8.562 1 94.19 95 ARG A C 1
ATOM 740 O O . ARG A 1 95 ? -2.24 -10.828 -9.391 1 94.19 95 ARG A O 1
ATOM 747 N N . ALA A 1 96 ? -2.574 -12.211 -7.617 1 95.5 96 ALA A N 1
ATOM 748 C CA . ALA A 1 96 ? -1.19 -12.664 -7.699 1 95.5 96 ALA A CA 1
ATOM 749 C C . ALA A 1 96 ? -0.945 -13.43 -9 1 95.5 96 ALA A C 1
ATOM 751 O O . ALA A 1 96 ? -1.663 -14.383 -9.312 1 95.5 96 ALA A O 1
ATOM 752 N N . CYS A 1 97 ? 0.022 -12.969 -9.711 1 96.44 97 CYS A N 1
ATOM 753 C CA . CYS A 1 97 ? 0.387 -13.594 -10.977 1 96.44 97 CYS A CA 1
ATOM 754 C C . CYS A 1 97 ? 1.538 -14.578 -10.781 1 96.44 97 CYS A C 1
ATOM 756 O O . CYS A 1 97 ? 2.566 -14.227 -10.203 1 96.44 97 CYS A O 1
ATOM 758 N N . ARG A 1 98 ? 1.376 -15.781 -11.32 1 95.31 98 ARG A N 1
ATOM 759 C CA . ARG A 1 98 ? 2.4 -16.797 -11.133 1 95.31 98 ARG A CA 1
ATOM 760 C C . ARG A 1 98 ? 2.85 -17.375 -12.469 1 95.31 98 ARG A C 1
ATOM 762 O O . ARG A 1 98 ? 3.6 -18.359 -12.516 1 95.31 98 ARG A O 1
ATOM 769 N N . ARG A 1 99 ? 2.32 -16.875 -13.484 1 95 99 ARG A N 1
ATOM 770 C CA . ARG A 1 99 ? 2.688 -17.266 -14.844 1 95 99 ARG A CA 1
ATOM 771 C C . ARG A 1 99 ? 2.848 -16.031 -15.734 1 95 99 ARG A C 1
ATOM 773 O O . ARG A 1 99 ? 1.936 -15.219 -15.844 1 95 99 ARG A O 1
ATOM 780 N N . TYR A 1 100 ? 3.965 -16.016 -16.438 1 97.12 100 TYR A N 1
ATOM 781 C CA . TYR A 1 100 ? 4.309 -14.836 -17.234 1 97.12 100 TYR A CA 1
ATOM 782 C C . TYR A 1 100 ? 4.785 -15.234 -18.625 1 97.12 100 TYR A C 1
ATOM 784 O O . TYR A 1 100 ? 5.246 -16.359 -18.828 1 97.12 100 TYR A O 1
ATOM 792 N N . LEU A 1 101 ? 4.555 -14.258 -19.5 1 97.06 101 LEU A N 1
ATOM 793 C CA . LEU A 1 101 ? 5.273 -14.383 -20.766 1 97.06 101 LEU A CA 1
ATOM 794 C C . LEU A 1 101 ? 6.762 -14.117 -20.578 1 97.06 101 LEU A C 1
ATOM 796 O O . LEU A 1 101 ? 7.145 -13.266 -19.766 1 97.06 101 LEU A O 1
ATOM 800 N N . ASN A 1 102 ? 7.52 -14.859 -21.328 1 94.19 102 ASN A N 1
ATOM 801 C CA . ASN A 1 102 ? 8.953 -14.594 -21.328 1 94.19 102 ASN A CA 1
ATOM 802 C C . ASN A 1 102 ? 9.312 -13.43 -22.234 1 94.19 102 ASN A C 1
ATOM 804 O O . ASN A 1 102 ? 9.914 -13.625 -23.297 1 94.19 102 ASN A O 1
ATOM 808 N N . LYS A 1 103 ? 8.977 -12.281 -21.797 1 97.25 103 LYS A N 1
ATOM 809 C CA . LYS A 1 103 ? 9.133 -11.047 -22.578 1 97.25 103 LYS A CA 1
ATOM 810 C C . LYS A 1 103 ? 9.391 -9.852 -21.656 1 97.25 103 LYS A C 1
ATOM 812 O O . LYS A 1 103 ? 8.758 -9.719 -20.609 1 97.25 103 LYS A O 1
ATOM 817 N N . ASP A 1 104 ? 10.359 -9.07 -22.109 1 98.44 104 ASP A N 1
ATOM 818 C CA . ASP A 1 104 ? 10.633 -7.859 -21.344 1 98.44 104 ASP A CA 1
ATOM 819 C C . ASP A 1 104 ? 9.453 -6.887 -21.422 1 98.44 104 ASP A C 1
ATOM 821 O O . ASP A 1 104 ? 8.859 -6.699 -22.484 1 98.44 104 ASP A O 1
ATOM 825 N N . VAL A 1 105 ? 9.156 -6.367 -20.312 1 98.62 105 VAL A N 1
ATOM 826 C CA . VAL A 1 105 ? 8.18 -5.285 -20.312 1 98.62 105 VAL A CA 1
ATOM 827 C C . VAL A 1 105 ? 8.727 -4.09 -21.094 1 98.62 105 VAL A C 1
ATOM 829 O O . VAL A 1 105 ? 9.914 -3.781 -21.016 1 98.62 105 VAL A O 1
ATOM 832 N N . ASP A 1 106 ? 7.871 -3.449 -21.812 1 98.06 106 ASP A N 1
ATOM 833 C CA . ASP A 1 106 ? 8.258 -2.266 -22.578 1 98.06 106 ASP A CA 1
ATOM 834 C C . ASP A 1 106 ? 8.977 -1.253 -21.688 1 98.06 106 ASP A C 1
ATOM 836 O O . ASP A 1 106 ? 8.523 -0.947 -20.594 1 98.06 106 ASP A O 1
ATOM 840 N N . LYS A 1 107 ? 10.109 -0.747 -22.25 1 97.25 107 LYS A N 1
ATOM 841 C CA . LYS A 1 107 ? 10.93 0.184 -21.484 1 97.25 107 LYS A CA 1
ATOM 842 C C . LYS A 1 107 ? 10.141 1.434 -21.109 1 97.25 107 LYS A C 1
ATOM 844 O O . LYS A 1 107 ? 10.375 2.02 -20.047 1 97.25 107 LYS A O 1
ATOM 849 N N . LYS A 1 108 ? 9.281 1.839 -21.969 1 97 108 LYS A N 1
ATOM 850 C CA . LYS A 1 108 ? 8.453 3.008 -21.688 1 97 108 LYS A CA 1
ATOM 851 C C . LYS A 1 108 ? 7.574 2.775 -20.453 1 97 108 LYS A C 1
ATOM 853 O O . LYS A 1 108 ? 7.422 3.664 -19.609 1 97 108 LYS A O 1
ATOM 858 N N . ILE A 1 109 ? 7.004 1.585 -20.344 1 97.25 109 ILE A N 1
ATOM 859 C CA . ILE A 1 109 ? 6.168 1.236 -19.203 1 97.25 109 ILE A CA 1
ATOM 860 C C . ILE A 1 109 ? 7.016 1.195 -17.938 1 97.25 109 ILE A C 1
ATOM 862 O O . ILE A 1 109 ? 6.625 1.735 -16.891 1 97.25 109 ILE A O 1
ATOM 866 N N . ILE A 1 110 ? 8.227 0.616 -18.016 1 97.5 110 ILE A N 1
ATOM 867 C CA . ILE A 1 110 ? 9.117 0.543 -16.875 1 97.5 110 ILE A CA 1
ATOM 868 C C . ILE A 1 110 ? 9.461 1.952 -16.391 1 97.5 110 ILE A C 1
ATOM 870 O O . ILE A 1 110 ? 9.438 2.23 -15.195 1 97.5 110 ILE A O 1
ATOM 874 N N . LYS A 1 111 ? 9.789 2.77 -17.312 1 94.81 111 LYS A N 1
ATOM 875 C CA . LYS A 1 111 ? 10.109 4.152 -16.969 1 94.81 111 LYS A CA 1
ATOM 876 C C . LYS A 1 111 ? 8.953 4.82 -16.234 1 94.81 111 LYS A C 1
ATOM 878 O O . LYS A 1 111 ? 9.156 5.512 -15.234 1 94.81 111 LYS A O 1
ATOM 883 N N . GLU A 1 112 ? 7.75 4.594 -16.688 1 93.88 112 GLU A N 1
ATOM 884 C CA . GLU A 1 112 ? 6.562 5.16 -16.062 1 93.88 112 GLU A CA 1
ATOM 885 C C . GLU A 1 112 ? 6.352 4.59 -14.664 1 93.88 112 GLU A C 1
ATOM 887 O O . GLU A 1 112 ? 6.066 5.332 -13.727 1 93.88 112 GLU A O 1
ATOM 892 N N . LEU A 1 113 ? 6.508 3.312 -14.555 1 96.69 113 LEU A N 1
ATOM 893 C CA . LEU A 1 113 ? 6.367 2.666 -13.258 1 96.69 113 LEU A CA 1
ATOM 894 C C . LEU A 1 113 ? 7.371 3.23 -12.258 1 96.69 113 LEU A C 1
ATOM 896 O O . LEU A 1 113 ? 7 3.605 -11.141 1 96.69 113 LEU A O 1
ATOM 900 N N . MET A 1 114 ? 8.617 3.363 -12.688 1 95.5 114 MET A N 1
ATOM 901 C CA . MET A 1 114 ? 9.68 3.822 -11.805 1 95.5 114 MET A CA 1
ATOM 902 C C . MET A 1 114 ? 9.523 5.305 -11.484 1 95.5 114 MET A C 1
ATOM 904 O O . MET A 1 114 ? 9.852 5.742 -10.383 1 95.5 114 MET A O 1
ATOM 908 N N . GLY A 1 115 ? 9.062 6.012 -12.453 1 93.12 115 GLY A N 1
ATOM 909 C CA . GLY A 1 115 ? 8.773 7.414 -12.195 1 93.12 115 GLY A CA 1
ATOM 910 C C . GLY A 1 115 ? 7.676 7.617 -11.172 1 93.12 115 GLY A C 1
ATOM 911 O O . GLY A 1 115 ? 7.773 8.508 -10.32 1 93.12 115 GLY A O 1
ATOM 912 N N . SER A 1 116 ? 6.672 6.801 -11.172 1 94.56 116 SER A N 1
ATOM 913 C CA . SER A 1 116 ? 5.516 6.938 -10.289 1 94.56 116 SER A CA 1
ATOM 914 C C . SER A 1 116 ? 5.82 6.418 -8.891 1 94.56 116 SER A C 1
ATOM 916 O O . SER A 1 116 ? 5.414 7.023 -7.895 1 94.56 116 SER A O 1
ATOM 918 N N . ILE A 1 117 ? 6.605 5.336 -8.797 1 95.31 117 ILE A N 1
ATOM 919 C CA . ILE A 1 117 ? 6.785 4.66 -7.52 1 95.31 117 ILE A CA 1
ATOM 920 C C . ILE A 1 117 ? 7.605 5.543 -6.578 1 95.31 117 ILE A C 1
ATOM 922 O O . ILE A 1 117 ? 7.531 5.398 -5.355 1 95.31 117 ILE A O 1
ATOM 926 N N . GLN A 1 118 ? 8.312 6.496 -7.078 1 92.19 118 GLN A N 1
ATOM 927 C CA . GLN A 1 118 ? 9.117 7.414 -6.277 1 92.19 118 GLN A CA 1
ATOM 928 C C . GLN A 1 118 ? 8.234 8.336 -5.445 1 92.19 118 GLN A C 1
ATOM 930 O O . GLN A 1 118 ? 8.719 9.008 -4.531 1 92.19 118 GLN A O 1
ATOM 935 N N . TYR A 1 119 ? 6.988 8.359 -5.777 1 94.38 119 TYR A N 1
ATOM 936 C CA . TYR A 1 119 ? 6.051 9.227 -5.07 1 94.38 119 TYR A CA 1
ATOM 937 C C . TYR A 1 119 ? 5.359 8.469 -3.941 1 94.38 119 TYR A C 1
ATOM 939 O O . TYR A 1 119 ? 4.512 9.023 -3.24 1 94.38 119 TYR A O 1
ATOM 947 N N . ALA A 1 120 ? 5.723 7.176 -3.766 1 95.5 120 ALA A N 1
ATOM 948 C CA . ALA A 1 120 ? 5.168 6.449 -2.627 1 95.5 120 ALA A CA 1
ATOM 949 C C . ALA A 1 120 ? 5.41 7.203 -1.322 1 95.5 120 ALA A C 1
ATOM 951 O O . ALA A 1 120 ? 6.469 7.809 -1.138 1 95.5 120 ALA A O 1
ATOM 952 N N . PRO A 1 121 ? 4.438 7.152 -0.428 1 96.56 121 PRO A N 1
ATOM 953 C CA . PRO A 1 121 ? 4.598 7.887 0.83 1 96.56 121 PRO A CA 1
ATOM 954 C C . PRO A 1 121 ? 5.699 7.305 1.715 1 96.56 121 PRO A C 1
ATOM 956 O O . PRO A 1 121 ? 5.949 6.098 1.686 1 96.56 121 PRO A O 1
ATOM 959 N N . THR A 1 122 ? 6.383 8.211 2.408 1 96.56 122 THR A N 1
ATOM 960 C CA . THR A 1 122 ? 7.336 7.828 3.445 1 96.56 122 THR A CA 1
ATOM 961 C C . THR A 1 122 ? 7.086 8.625 4.727 1 96.56 122 THR A C 1
ATOM 963 O O . THR A 1 122 ? 6.676 9.781 4.676 1 96.56 122 THR A O 1
ATOM 966 N N . GLY A 1 123 ? 7.277 7.914 5.805 1 95.88 123 GLY A N 1
ATOM 967 C CA . GLY A 1 123 ? 7.125 8.602 7.078 1 95.88 123 GLY A CA 1
ATOM 968 C C . GLY A 1 123 ? 7.949 9.875 7.172 1 95.88 123 GLY A C 1
ATOM 969 O O . GLY A 1 123 ? 9.148 9.859 6.898 1 95.88 123 GLY A O 1
ATOM 970 N N . GLY A 1 124 ? 7.219 11.023 7.504 1 92.94 124 GLY A N 1
ATOM 971 C CA . GLY A 1 124 ? 7.918 12.289 7.637 1 92.94 124 GLY A CA 1
ATOM 972 C C . GLY A 1 124 ? 8.469 12.805 6.32 1 92.94 124 GLY A C 1
ATOM 973 O O . GLY A 1 124 ? 9.352 13.672 6.309 1 92.94 124 GLY A O 1
ATOM 974 N N . ASN A 1 125 ? 8.094 12.195 5.262 1 94.19 125 ASN A N 1
ATOM 975 C CA . ASN A 1 125 ? 8.625 12.523 3.943 1 94.19 125 ASN A CA 1
ATOM 976 C C . ASN A 1 125 ? 10.141 12.383 3.893 1 94.19 125 ASN A C 1
ATOM 978 O O . ASN A 1 125 ? 10.828 13.203 3.283 1 94.19 125 ASN A O 1
ATOM 982 N N . LYS A 1 126 ? 10.648 11.406 4.52 1 93.44 126 LYS A N 1
ATOM 983 C CA . LYS A 1 126 ? 12.094 11.211 4.566 1 93.44 126 LYS A CA 1
ATOM 984 C C . LYS A 1 126 ? 12.648 10.82 3.197 1 93.44 126 LYS A C 1
ATOM 986 O O . LYS A 1 126 ? 13.82 11.047 2.904 1 93.44 126 LYS A O 1
ATOM 991 N N . ARG A 1 127 ? 11.883 10.156 2.416 1 93.38 127 ARG A N 1
ATOM 992 C CA . ARG A 1 127 ? 12.242 9.781 1.052 1 93.38 127 ARG A CA 1
ATOM 993 C C . ARG A 1 127 ? 13.531 8.977 1.025 1 93.38 127 ARG A C 1
ATOM 995 O O . ARG A 1 127 ? 14.438 9.273 0.243 1 93.38 127 ARG A O 1
ATOM 1002 N N . LYS A 1 128 ? 13.523 8.016 1.891 1 95.19 128 LYS A N 1
ATOM 1003 C CA . LYS A 1 128 ? 14.727 7.195 1.982 1 95.19 128 LYS A CA 1
ATOM 1004 C C . LYS A 1 128 ? 14.516 5.828 1.338 1 95.19 128 LYS A C 1
ATOM 1006 O O . LYS A 1 128 ? 15.352 4.934 1.464 1 95.19 128 LYS A O 1
ATOM 1011 N N . LEU A 1 129 ? 13.414 5.691 0.662 1 96.62 129 LEU A N 1
ATOM 1012 C CA . LEU A 1 129 ? 13.188 4.465 -0.098 1 96.62 129 LEU A CA 1
ATOM 1013 C C . LEU A 1 129 ? 14.18 4.348 -1.248 1 96.62 129 LEU A C 1
ATOM 1015 O O . LEU A 1 129 ? 14.469 5.332 -1.931 1 96.62 129 LEU A O 1
ATOM 1019 N N . GLU A 1 130 ? 14.664 3.213 -1.373 1 97.31 130 GLU A N 1
ATOM 1020 C CA . GLU A 1 130 ? 15.438 2.822 -2.545 1 97.31 130 GLU A CA 1
ATOM 1021 C C . GLU A 1 130 ? 14.836 1.592 -3.219 1 97.31 130 GLU A C 1
ATOM 1023 O O . GLU A 1 130 ? 14.055 0.86 -2.607 1 97.31 130 GLU A O 1
ATOM 1028 N N . PHE A 1 131 ? 15.211 1.454 -4.535 1 97.88 131 PHE A N 1
ATOM 1029 C CA . PHE A 1 131 ? 14.625 0.38 -5.328 1 97.88 131 PHE A CA 1
ATOM 1030 C C . PHE A 1 131 ? 15.703 -0.352 -6.125 1 97.88 131 PHE A C 1
ATOM 1032 O O . PHE A 1 131 ? 16.422 0.261 -6.918 1 97.88 131 PHE A O 1
ATOM 1039 N N . THR A 1 132 ? 15.805 -1.591 -5.859 1 98.5 132 THR A N 1
ATOM 1040 C CA . THR A 1 132 ? 16.609 -2.463 -6.707 1 98.5 132 THR A CA 1
ATOM 1041 C C . THR A 1 132 ? 15.727 -3.203 -7.711 1 98.5 132 THR A C 1
ATOM 1043 O O . THR A 1 132 ? 14.695 -3.768 -7.34 1 98.5 132 THR A O 1
ATOM 1046 N N . ILE A 1 133 ? 16.141 -3.15 -9.008 1 98.5 133 ILE A N 1
ATOM 1047 C CA . ILE A 1 133 ? 15.266 -3.736 -10.023 1 98.5 133 ILE A CA 1
ATOM 1048 C C . ILE A 1 133 ? 16.094 -4.605 -10.969 1 98.5 133 ILE A C 1
ATOM 1050 O O . ILE A 1 133 ? 17.234 -4.258 -11.305 1 98.5 133 ILE A O 1
ATOM 1054 N N . ILE A 1 134 ? 15.602 -5.789 -11.227 1 98.44 134 ILE A N 1
ATOM 1055 C CA . ILE A 1 134 ? 16 -6.594 -12.383 1 98.44 134 ILE A CA 1
ATOM 1056 C C . ILE A 1 134 ? 14.914 -6.531 -13.453 1 98.44 134 ILE A C 1
ATOM 1058 O O . ILE A 1 134 ? 13.836 -7.109 -13.289 1 98.44 134 ILE A O 1
ATOM 1062 N N . ASP A 1 135 ? 15.172 -5.848 -14.562 1 97.88 135 ASP A N 1
ATOM 1063 C CA . ASP A 1 135 ? 14.117 -5.578 -15.531 1 97.88 135 ASP A CA 1
ATOM 1064 C C . ASP A 1 135 ? 14.477 -6.129 -16.906 1 97.88 135 ASP A C 1
ATOM 1066 O O . ASP A 1 135 ? 14.031 -5.605 -17.922 1 97.88 135 ASP A O 1
ATOM 1070 N N . ASP A 1 136 ? 15.312 -7.094 -16.906 1 97.56 136 ASP A N 1
ATOM 1071 C CA . ASP A 1 136 ? 15.734 -7.828 -18.094 1 97.56 136 ASP A CA 1
ATOM 1072 C C . ASP A 1 136 ? 15.578 -9.336 -17.891 1 97.56 136 ASP A C 1
ATOM 1074 O O . ASP A 1 136 ? 16.062 -9.891 -16.906 1 97.56 136 ASP A O 1
ATOM 1078 N N . CYS A 1 137 ? 14.922 -9.992 -18.922 1 96.88 137 CYS A N 1
ATOM 1079 C CA . CYS A 1 137 ? 14.57 -11.406 -18.781 1 96.88 137 CYS A CA 1
ATOM 1080 C C . CYS A 1 137 ? 15.82 -12.266 -18.656 1 96.88 137 CYS A C 1
ATOM 1082 O O . CYS A 1 137 ? 15.844 -13.234 -17.891 1 96.88 137 CYS A O 1
ATOM 1084 N N . LYS A 1 138 ? 16.781 -11.938 -19.391 1 96.81 138 LYS A N 1
ATOM 1085 C CA . LYS A 1 138 ? 18 -12.742 -19.375 1 96.81 138 LYS A CA 1
ATOM 1086 C C . LYS A 1 138 ? 18.703 -12.633 -18.016 1 96.81 138 LYS A C 1
ATOM 1088 O O . LYS A 1 138 ? 19.188 -13.633 -17.484 1 96.81 138 LYS A O 1
ATOM 1093 N N . GLU A 1 139 ? 18.797 -11.375 -17.531 1 97.62 139 GLU A N 1
ATOM 1094 C CA . GLU A 1 139 ? 19.391 -11.164 -16.219 1 97.62 139 GLU A CA 1
ATOM 1095 C C . GLU A 1 139 ? 18.609 -11.883 -15.133 1 97.62 139 GLU A C 1
ATOM 1097 O O . GLU A 1 139 ? 19.188 -12.484 -14.227 1 97.62 139 GLU A O 1
ATOM 1102 N N . MET A 1 140 ? 17.328 -11.844 -15.258 1 97.94 140 MET A N 1
ATOM 1103 C CA . MET A 1 140 ? 16.469 -12.5 -14.273 1 97.94 140 MET A CA 1
ATOM 1104 C C . MET A 1 140 ? 16.641 -14.016 -14.328 1 97.94 140 MET A C 1
ATOM 1106 O O . MET A 1 140 ? 16.656 -14.688 -13.297 1 97.94 140 MET A O 1
ATOM 1110 N N . ASP A 1 141 ? 16.703 -14.539 -15.508 1 96.44 141 ASP A N 1
ATOM 1111 C CA . ASP A 1 141 ? 16.922 -15.969 -15.68 1 96.44 141 ASP A CA 1
ATOM 1112 C C . ASP A 1 141 ? 18.234 -16.406 -15.055 1 96.44 141 ASP A C 1
ATOM 1114 O O . ASP A 1 141 ? 18.312 -17.453 -14.398 1 96.44 141 ASP A O 1
ATOM 1118 N N . TYR A 1 142 ? 19.203 -15.586 -15.281 1 96.94 142 TYR A N 1
ATOM 1119 C CA . TYR A 1 142 ? 20.5 -15.883 -14.68 1 96.94 142 TYR A CA 1
ATOM 1120 C C . TYR A 1 142 ? 20.391 -15.93 -13.164 1 96.94 142 TYR A C 1
ATOM 1122 O O . TYR A 1 142 ? 20.844 -16.891 -12.531 1 96.94 142 TYR A O 1
ATOM 1130 N N . PHE A 1 143 ? 19.891 -14.953 -12.594 1 98 143 PHE A N 1
ATOM 1131 C CA . PHE A 1 143 ? 19.75 -14.852 -11.148 1 98 143 PHE A CA 1
ATOM 1132 C C . PHE A 1 143 ? 18.906 -15.992 -10.609 1 98 143 PHE A C 1
ATOM 1134 O O . PHE A 1 143 ? 19.266 -16.625 -9.609 1 98 143 PHE A O 1
ATOM 1141 N N . ARG A 1 144 ? 17.812 -16.25 -11.242 1 97.12 144 ARG A N 1
ATOM 1142 C CA . ARG A 1 144 ? 16.891 -17.312 -10.859 1 97.12 144 ARG A CA 1
ATOM 1143 C C . ARG A 1 144 ? 17.594 -18.656 -10.797 1 97.12 144 ARG A C 1
ATOM 1145 O O . ARG A 1 144 ? 17.422 -19.422 -9.844 1 97.12 144 ARG A O 1
ATOM 1152 N N . LEU A 1 145 ? 18.312 -18.969 -11.812 1 96.44 145 LEU A N 1
ATOM 1153 C CA . LEU A 1 145 ? 19.031 -20.25 -11.883 1 96.44 145 LEU A CA 1
ATOM 1154 C C . LEU A 1 145 ? 20.094 -20.344 -10.797 1 96.44 145 LEU A C 1
ATOM 1156 O O . LEU A 1 145 ? 20.266 -21.391 -10.172 1 96.44 145 LEU A O 1
ATOM 1160 N N . LEU A 1 146 ? 20.781 -19.25 -10.609 1 97.44 146 LEU A N 1
ATOM 1161 C CA . LEU A 1 146 ? 21.797 -19.188 -9.562 1 97.44 146 LEU A CA 1
ATOM 1162 C C . LEU A 1 146 ? 21.188 -19.469 -8.195 1 97.44 146 LEU A C 1
ATOM 1164 O O . LEU A 1 146 ? 21.703 -20.281 -7.426 1 97.44 146 LEU A O 1
ATOM 1168 N N . VAL A 1 147 ? 20.109 -18.828 -7.855 1 98.06 147 VAL A N 1
ATOM 1169 C CA . VAL A 1 147 ? 19.438 -18.969 -6.574 1 98.06 147 VAL A CA 1
ATOM 1170 C C . VAL A 1 147 ? 18.906 -20.391 -6.434 1 98.06 147 VAL A C 1
ATOM 1172 O O . VAL A 1 147 ? 19.062 -21.031 -5.383 1 98.06 147 VAL A O 1
ATOM 1175 N N . ARG A 1 148 ? 18.328 -20.875 -7.484 1 96.88 148 ARG A N 1
ATOM 1176 C CA . ARG A 1 148 ? 17.766 -22.219 -7.473 1 96.88 148 ARG A CA 1
ATOM 1177 C C . ARG A 1 148 ? 18.844 -23.266 -7.215 1 96.88 148 ARG A C 1
ATOM 1179 O O . ARG A 1 148 ? 18.672 -24.156 -6.383 1 96.88 148 ARG A O 1
ATOM 1186 N N . ASP A 1 149 ? 19.906 -23.172 -7.938 1 97.19 149 ASP A N 1
ATOM 1187 C CA . ASP A 1 149 ? 21 -24.125 -7.789 1 97.19 149 ASP A CA 1
ATOM 1188 C C . ASP A 1 149 ? 21.531 -24.125 -6.355 1 97.19 149 ASP A C 1
ATOM 1190 O O . ASP A 1 149 ? 21.75 -25.203 -5.773 1 97.19 149 ASP A O 1
ATOM 1194 N N . GLU A 1 150 ? 21.734 -22.969 -5.871 1 97.88 150 GLU A N 1
ATOM 1195 C CA . GLU A 1 150 ? 22.219 -22.875 -4.496 1 97.88 150 GLU A CA 1
ATOM 1196 C C . GLU A 1 150 ? 21.188 -23.438 -3.51 1 97.88 150 GLU A C 1
ATOM 1198 O O . GLU A 1 150 ? 21.562 -24.094 -2.537 1 97.88 150 GLU A O 1
ATOM 1203 N N . MET A 1 151 ? 19.922 -23.141 -3.725 1 97.38 151 MET A N 1
ATOM 1204 C CA . MET A 1 151 ? 18.859 -23.656 -2.854 1 97.38 151 MET A CA 1
ATOM 1205 C C . MET A 1 151 ? 18.859 -25.188 -2.846 1 97.38 151 MET A C 1
ATOM 1207 O O . MET A 1 151 ? 18.734 -25.797 -1.788 1 97.38 151 MET A O 1
ATOM 1211 N N . ILE A 1 152 ? 19.031 -25.781 -3.998 1 96.31 152 ILE A N 1
ATOM 1212 C CA . ILE A 1 152 ? 19.047 -27.234 -4.129 1 96.31 152 ILE A CA 1
ATOM 1213 C C . ILE A 1 152 ? 20.25 -27.812 -3.393 1 96.31 152 ILE A C 1
ATOM 1215 O O . ILE A 1 152 ? 20.125 -28.797 -2.666 1 96.31 152 ILE A O 1
ATOM 1219 N N . LYS A 1 153 ? 21.359 -27.172 -3.619 1 97.62 153 LYS A N 1
ATOM 1220 C CA . LYS A 1 153 ? 22.562 -27.609 -2.92 1 97.62 153 LYS A CA 1
ATOM 1221 C C . LYS A 1 153 ? 22.359 -27.594 -1.408 1 97.62 153 LYS A C 1
ATOM 1223 O O . LYS A 1 153 ? 22.719 -28.547 -0.719 1 97.62 153 LYS A O 1
ATOM 1228 N N . LEU A 1 154 ? 21.828 -26.547 -0.866 1 97.62 154 LEU A N 1
ATOM 1229 C CA . LEU A 1 154 ? 21.578 -26.406 0.565 1 97.62 154 LEU A CA 1
ATOM 1230 C C . LEU A 1 154 ? 20.562 -27.438 1.047 1 97.62 154 LEU A C 1
ATOM 1232 O O . LEU A 1 154 ? 20.75 -28.047 2.102 1 97.62 154 LEU A O 1
ATOM 1236 N N . ALA A 1 155 ? 19.547 -27.641 0.284 1 96.94 155 ALA A N 1
ATOM 1237 C CA . ALA A 1 155 ? 18.516 -28.609 0.639 1 96.94 155 ALA A CA 1
ATOM 1238 C C . ALA A 1 155 ? 19.094 -30.016 0.731 1 96.94 155 ALA A C 1
ATOM 1240 O O . ALA A 1 155 ? 18.688 -30.812 1.579 1 96.94 155 ALA A O 1
ATOM 1241 N N . ASN A 1 156 ? 19.984 -30.328 -0.156 1 96.88 156 ASN A N 1
ATOM 1242 C CA . ASN A 1 156 ? 20.656 -31.625 -0.134 1 96.88 156 ASN A CA 1
ATOM 1243 C C . ASN A 1 156 ? 21.438 -31.828 1.164 1 96.88 156 ASN A C 1
ATOM 1245 O O . ASN A 1 156 ? 21.75 -32.969 1.538 1 96.88 156 ASN A O 1
ATOM 1249 N N . ASN A 1 157 ? 21.75 -30.734 1.836 1 97.44 157 ASN A N 1
ATOM 1250 C CA . ASN A 1 157 ? 22.438 -30.797 3.121 1 97.44 157 ASN A CA 1
ATOM 1251 C C . ASN A 1 157 ? 21.469 -30.562 4.285 1 97.44 157 ASN A C 1
ATOM 1253 O O . ASN A 1 157 ? 21.906 -30.266 5.398 1 97.44 157 ASN A O 1
ATOM 1257 N N . GLY A 1 158 ? 20.219 -30.531 4.016 1 96.75 158 GLY A N 1
ATOM 1258 C CA . GLY A 1 158 ? 19.203 -30.453 5.051 1 96.75 158 GLY A CA 1
ATOM 1259 C C . GLY A 1 158 ? 18.875 -29.016 5.461 1 96.75 158 GLY A C 1
ATOM 1260 O O . GLY A 1 158 ? 18.25 -28.797 6.496 1 96.75 158 GLY A O 1
ATOM 1261 N N . ILE A 1 159 ? 19.359 -28.078 4.719 1 97.44 159 ILE A N 1
ATOM 1262 C CA . ILE A 1 159 ? 19.109 -26.672 5.016 1 97.44 159 ILE A CA 1
ATOM 1263 C C . ILE A 1 159 ? 17.984 -26.156 4.113 1 97.44 159 ILE A C 1
ATOM 1265 O O . ILE A 1 159 ? 18.141 -26.125 2.889 1 97.44 159 ILE A O 1
ATOM 1269 N N . TYR A 1 160 ? 16.844 -25.734 4.746 1 97 160 TYR A N 1
ATOM 1270 C CA . TYR A 1 160 ? 15.688 -25.25 4.004 1 97 160 TYR A CA 1
ATOM 1271 C C . TYR A 1 160 ? 15.445 -23.781 4.266 1 97 160 TYR A C 1
ATOM 1273 O O . TYR A 1 160 ? 15.984 -23.219 5.227 1 97 160 TYR A O 1
ATOM 1281 N N . PRO A 1 161 ? 14.695 -23.141 3.373 1 94.25 161 PRO A N 1
ATOM 1282 C CA . PRO A 1 161 ? 14.414 -21.719 3.602 1 94.25 161 PRO A CA 1
ATOM 1283 C C . PRO A 1 161 ? 13.758 -21.453 4.957 1 94.25 161 PRO A C 1
ATOM 1285 O O . PRO A 1 161 ? 12.984 -22.297 5.441 1 94.25 161 PRO A O 1
ATOM 1288 N N . GLN A 1 162 ? 14.102 -20.312 5.496 1 88.44 162 GLN A N 1
ATOM 1289 C CA . GLN A 1 162 ? 13.562 -19.969 6.809 1 88.44 162 GLN A CA 1
ATOM 1290 C C . GLN A 1 162 ? 12.039 -20.031 6.82 1 88.44 162 GLN A C 1
ATOM 1292 O O . GLN A 1 162 ? 11.383 -19.5 5.922 1 88.44 162 GLN A O 1
ATOM 1297 N N . GLY A 1 163 ? 11.508 -20.75 7.777 1 87 163 GLY A N 1
ATOM 1298 C CA . GLY A 1 163 ? 10.07 -20.859 7.914 1 87 163 GLY A CA 1
ATOM 1299 C C . GLY A 1 163 ? 9.484 -22.016 7.141 1 87 163 GLY A C 1
ATOM 1300 O O . GLY A 1 163 ? 8.273 -22.281 7.207 1 87 163 GLY A O 1
ATOM 1301 N N . PHE A 1 164 ? 10.328 -22.734 6.398 1 89.19 164 PHE A N 1
ATOM 1302 C CA . PHE A 1 164 ? 9.875 -23.875 5.594 1 89.19 164 PHE A CA 1
ATOM 1303 C C . PHE A 1 164 ? 10.641 -25.141 5.961 1 89.19 164 PHE A C 1
ATOM 1305 O O . PHE A 1 164 ? 11.867 -25.109 6.094 1 89.19 164 PHE A O 1
ATOM 1312 N N . ASP A 1 165 ? 9.867 -26.172 6.137 1 92.69 165 ASP A N 1
ATOM 1313 C CA . ASP A 1 165 ? 10.508 -27.453 6.445 1 92.69 165 ASP A CA 1
ATOM 1314 C C . ASP A 1 165 ? 10.656 -28.312 5.191 1 92.69 165 ASP A C 1
ATOM 1316 O O . ASP A 1 165 ? 10.367 -27.844 4.082 1 92.69 165 ASP A O 1
ATOM 1320 N N . LYS A 1 166 ? 11.18 -29.484 5.434 1 95.5 166 LYS A N 1
ATOM 1321 C CA . LYS A 1 166 ? 11.438 -30.391 4.32 1 95.5 166 LYS A CA 1
ATOM 1322 C C . LYS A 1 166 ? 10.156 -30.688 3.551 1 95.5 166 LYS A C 1
ATOM 1324 O O . LYS A 1 166 ? 10.148 -30.703 2.318 1 95.5 166 LYS A O 1
ATOM 1329 N N . THR A 1 167 ? 9.117 -30.875 4.281 1 92.94 167 THR A N 1
ATOM 1330 C CA . THR A 1 167 ? 7.836 -31.203 3.664 1 92.94 167 THR A CA 1
ATOM 1331 C C . THR A 1 167 ? 7.352 -30.062 2.775 1 92.94 167 THR A C 1
ATOM 1333 O O . THR A 1 167 ? 6.984 -30.281 1.62 1 92.94 167 THR A O 1
ATOM 1336 N N . SER A 1 168 ? 7.387 -28.875 3.34 1 89.81 168 SER A N 1
ATOM 1337 C CA . SER A 1 168 ? 6.949 -27.719 2.576 1 89.81 168 SER A CA 1
ATOM 1338 C C . SER A 1 168 ? 7.855 -27.469 1.374 1 89.81 168 SER A C 1
ATOM 1340 O O . SER A 1 168 ? 7.383 -27.109 0.293 1 89.81 168 SER A O 1
ATOM 1342 N N . TYR A 1 169 ? 9.141 -27.641 1.59 1 92.62 169 TYR A N 1
ATOM 1343 C CA . TYR A 1 169 ? 10.094 -27.516 0.498 1 92.62 169 TYR A CA 1
ATOM 1344 C C . TYR A 1 169 ? 9.766 -28.469 -0.639 1 92.62 169 TYR A C 1
ATOM 1346 O O . TYR A 1 169 ? 9.688 -28.062 -1.801 1 92.62 169 TYR A O 1
ATOM 1354 N N . ASN A 1 170 ? 9.516 -29.688 -0.334 1 92.25 170 ASN A N 1
ATOM 1355 C CA . ASN A 1 170 ? 9.203 -30.688 -1.338 1 92.25 170 ASN A CA 1
ATOM 1356 C C . ASN A 1 170 ? 7.898 -30.375 -2.061 1 92.25 170 ASN A C 1
ATOM 1358 O O . ASN A 1 170 ? 7.781 -30.594 -3.268 1 92.25 170 ASN A O 1
ATOM 1362 N N . GLN A 1 171 ? 7.004 -29.922 -1.328 1 87.12 171 GLN A N 1
ATOM 1363 C CA . GLN A 1 171 ? 5.727 -29.531 -1.925 1 87.12 171 GLN A CA 1
ATOM 1364 C C . GLN A 1 171 ? 5.906 -28.391 -2.92 1 87.12 171 GLN A C 1
ATOM 1366 O O . GLN A 1 171 ? 5.336 -28.422 -4.012 1 87.12 171 GLN A O 1
ATOM 1371 N N . MET A 1 172 ? 6.688 -27.469 -2.543 1 88.69 172 MET A N 1
ATOM 1372 C CA . MET A 1 172 ? 6.957 -26.328 -3.42 1 88.69 172 MET A CA 1
ATOM 1373 C C . MET A 1 172 ? 7.66 -26.781 -4.695 1 88.69 172 MET A C 1
ATOM 1375 O O . MET A 1 172 ? 7.32 -26.328 -5.789 1 88.69 172 MET A O 1
ATOM 1379 N N . MET A 1 173 ? 8.562 -27.672 -4.539 1 90.31 173 MET A N 1
ATOM 1380 C CA . MET A 1 173 ? 9.289 -28.188 -5.691 1 90.31 173 MET A CA 1
ATOM 1381 C C . MET A 1 173 ? 8.359 -28.969 -6.617 1 90.31 173 MET A C 1
ATOM 1383 O O . MET A 1 173 ? 8.469 -28.875 -7.84 1 90.31 173 MET A O 1
ATOM 1387 N N . ALA A 1 174 ? 7.469 -29.641 -6.059 1 88.12 174 ALA A N 1
ATOM 1388 C CA . ALA A 1 174 ? 6.508 -30.391 -6.855 1 88.12 174 ALA A CA 1
ATOM 1389 C C . ALA A 1 174 ? 5.594 -29.469 -7.648 1 88.12 174 ALA A C 1
ATOM 1391 O O . ALA A 1 174 ? 5.223 -29.781 -8.781 1 88.12 174 ALA A O 1
ATOM 1392 N N . TRP A 1 175 ? 5.273 -28.344 -7.117 1 87.62 175 TRP A N 1
ATOM 1393 C CA . TRP A 1 175 ? 4.367 -27.375 -7.73 1 87.62 175 TRP A CA 1
ATOM 1394 C C . TRP A 1 175 ? 5.008 -26.734 -8.961 1 87.62 175 TRP A C 1
ATOM 1396 O O . TRP A 1 175 ? 4.312 -26.156 -9.789 1 87.62 175 TRP A O 1
ATOM 1406 N N . GLU A 1 176 ? 6.316 -26.797 -9.086 1 89.62 176 GLU A N 1
ATOM 1407 C CA . GLU A 1 176 ? 6.98 -26.266 -10.273 1 89.62 176 GLU A CA 1
ATOM 1408 C C . GLU A 1 176 ? 6.5 -26.969 -11.539 1 89.62 176 GLU A C 1
ATOM 1410 O O . GLU A 1 176 ? 6.516 -26.375 -12.625 1 89.62 176 GLU A O 1
ATOM 1415 N N . LYS A 1 177 ? 5.977 -28.094 -11.406 1 85.12 177 LYS A N 1
ATOM 1416 C CA . LYS A 1 177 ? 5.582 -28.906 -12.555 1 85.12 177 LYS A CA 1
ATOM 1417 C C . LYS A 1 177 ? 4.148 -28.594 -12.977 1 85.12 177 LYS A C 1
ATOM 1419 O O . LYS A 1 177 ? 3.746 -28.906 -14.102 1 85.12 177 LYS A O 1
ATOM 1424 N N . SER A 1 178 ? 3.418 -27.969 -12.102 1 82.56 178 SER A N 1
ATOM 1425 C CA . SER A 1 178 ? 1.997 -27.828 -12.398 1 82.56 178 SER A CA 1
ATOM 1426 C C . SER A 1 178 ? 1.521 -26.406 -12.148 1 82.56 178 SER A C 1
ATOM 1428 O O . SER A 1 178 ? 0.822 -25.828 -12.977 1 82.56 178 SER A O 1
ATOM 1430 N N . VAL A 1 179 ? 1.846 -25.766 -11.07 1 79.06 179 VAL A N 1
ATOM 1431 C CA . VAL A 1 179 ? 1.288 -24.5 -10.617 1 79.06 179 VAL A CA 1
ATOM 1432 C C . VAL A 1 179 ? 2.113 -23.344 -11.172 1 79.06 179 VAL A C 1
ATOM 1434 O O . VAL A 1 179 ? 1.562 -22.375 -11.711 1 79.06 179 VAL A O 1
ATOM 1437 N N . ARG A 1 180 ? 3.408 -23.406 -11.023 1 81.31 180 ARG A N 1
ATOM 1438 C CA . ARG A 1 180 ? 4.344 -22.375 -11.445 1 81.31 180 ARG A CA 1
ATOM 1439 C C . ARG A 1 180 ? 5.656 -22.984 -11.93 1 81.31 180 ARG A C 1
ATOM 1441 O O . ARG A 1 180 ? 6.152 -23.953 -11.336 1 81.31 180 ARG A O 1
ATOM 1448 N N . PRO A 1 181 ? 6.191 -22.422 -12.953 1 85.44 181 PRO A N 1
ATOM 1449 C CA . PRO A 1 181 ? 7.43 -22.984 -13.492 1 85.44 181 PRO A CA 1
ATOM 1450 C C . PRO A 1 181 ? 8.641 -22.703 -12.609 1 85.44 181 PRO A C 1
ATOM 1452 O O . PRO A 1 181 ? 9.727 -23.234 -12.859 1 85.44 181 PRO A O 1
ATOM 1455 N N . ASP A 1 182 ? 8.523 -21.922 -11.68 1 92.56 182 ASP A N 1
ATOM 1456 C CA . ASP A 1 182 ? 9.539 -21.422 -10.758 1 92.56 182 ASP A CA 1
ATOM 1457 C C . ASP A 1 182 ? 8.961 -21.203 -9.367 1 92.56 182 ASP A C 1
ATOM 1459 O O . ASP A 1 182 ? 8.156 -20.281 -9.164 1 92.56 182 ASP A O 1
ATOM 1463 N N . SER A 1 183 ? 9.445 -22.031 -8.391 1 91.19 183 SER A N 1
ATOM 1464 C CA . SER A 1 183 ? 8.844 -21.984 -7.059 1 91.19 183 SER A CA 1
ATOM 1465 C C . SER A 1 183 ? 9.367 -20.781 -6.27 1 91.19 183 SER A C 1
ATOM 1467 O O . SER A 1 183 ? 8.781 -20.406 -5.25 1 91.19 183 SER A O 1
ATOM 1469 N N . ILE A 1 184 ? 10.438 -20.203 -6.723 1 96.31 184 ILE A N 1
ATOM 1470 C CA . ILE A 1 184 ? 11.102 -19.172 -5.934 1 96.31 184 ILE A CA 1
ATOM 1471 C C . ILE A 1 184 ? 10.555 -17.797 -6.309 1 96.31 184 ILE A C 1
ATOM 1473 O O . ILE A 1 184 ? 10.109 -17.047 -5.445 1 96.31 184 ILE A O 1
ATOM 1477 N N . PHE A 1 185 ? 10.5 -17.547 -7.609 1 97.5 185 PHE A N 1
ATOM 1478 C CA . PHE A 1 185 ? 10.117 -16.219 -8.055 1 97.5 185 PHE A CA 1
ATOM 1479 C C . PHE A 1 185 ? 8.828 -16.266 -8.859 1 97.5 185 PHE A C 1
ATOM 1481 O O . PHE A 1 185 ? 8.492 -15.305 -9.562 1 97.5 185 PHE A O 1
ATOM 1488 N N . CYS A 1 186 ? 8.141 -17.375 -8.875 1 95.5 186 CYS A N 1
ATOM 1489 C CA . CYS A 1 186 ? 6.84 -17.578 -9.5 1 95.5 186 CYS A CA 1
ATOM 1490 C C . CYS A 1 186 ? 6.895 -17.25 -10.984 1 95.5 186 CYS A C 1
ATOM 1492 O O . CYS A 1 186 ? 5.938 -16.703 -11.547 1 95.5 186 CYS A O 1
ATOM 1494 N N . GLY A 1 187 ? 8.047 -17.5 -11.578 1 95.75 187 GLY A N 1
ATOM 1495 C CA . GLY A 1 187 ? 8.188 -17.328 -13.016 1 95.75 187 GLY A CA 1
ATOM 1496 C C . GLY A 1 187 ? 8.312 -15.883 -13.445 1 95.75 187 GLY A C 1
ATOM 1497 O O . GLY A 1 187 ? 8.344 -15.586 -14.641 1 95.75 187 GLY A O 1
ATOM 1498 N N . ALA A 1 188 ? 8.43 -14.945 -12.555 1 98.06 188 ALA A N 1
ATOM 1499 C CA . ALA A 1 188 ? 8.445 -13.523 -12.883 1 98.06 188 ALA A CA 1
ATOM 1500 C C . ALA A 1 188 ? 9.68 -13.164 -13.703 1 98.06 188 ALA A C 1
ATOM 1502 O O . ALA A 1 188 ? 10.805 -13.477 -13.305 1 98.06 188 ALA A O 1
ATOM 1503 N N . PRO A 1 189 ? 9.469 -12.484 -14.844 1 98.31 189 PRO A N 1
ATOM 1504 C CA . PRO A 1 189 ? 10.625 -12.109 -15.664 1 98.31 189 PRO A CA 1
ATOM 1505 C C . PRO A 1 189 ? 11.375 -10.898 -15.102 1 98.31 189 PRO A C 1
ATOM 1507 O O . PRO A 1 189 ? 12.492 -10.609 -15.539 1 98.31 189 PRO A O 1
ATOM 1510 N N . HIS A 1 190 ? 10.758 -10.156 -14.227 1 98.75 190 HIS A N 1
ATOM 1511 C CA . HIS A 1 190 ? 11.344 -8.984 -13.57 1 98.75 190 HIS A CA 1
ATOM 1512 C C . HIS A 1 190 ? 11.008 -8.969 -12.086 1 98.75 190 HIS A C 1
ATOM 1514 O O . HIS A 1 190 ? 9.992 -9.523 -11.664 1 98.75 190 HIS A O 1
ATOM 1520 N N . ILE A 1 191 ? 11.891 -8.305 -11.297 1 98.69 191 ILE A N 1
ATOM 1521 C CA . ILE A 1 191 ? 11.602 -8.125 -9.883 1 98.69 191 ILE A CA 1
ATOM 1522 C C . ILE A 1 191 ? 11.953 -6.703 -9.461 1 98.69 191 ILE A C 1
ATOM 1524 O O . ILE A 1 191 ? 12.914 -6.117 -9.977 1 98.69 191 ILE A O 1
ATOM 1528 N N . LEU A 1 192 ? 11.164 -6.145 -8.633 1 98.81 192 LEU A N 1
ATOM 1529 C CA . LEU A 1 192 ? 11.445 -4.914 -7.91 1 98.81 192 LEU A CA 1
ATOM 1530 C C . LEU A 1 192 ? 11.539 -5.172 -6.41 1 98.81 192 LEU A C 1
ATOM 1532 O O . LEU A 1 192 ? 10.688 -5.863 -5.84 1 98.81 192 LEU A O 1
ATOM 1536 N N . ILE A 1 193 ? 12.562 -4.621 -5.797 1 98.81 193 ILE A N 1
ATOM 1537 C CA . ILE A 1 193 ? 12.766 -4.777 -4.359 1 98.81 193 ILE A CA 1
ATOM 1538 C C . ILE A 1 193 ? 12.828 -3.406 -3.691 1 98.81 193 ILE A C 1
ATOM 1540 O O . ILE A 1 193 ? 13.891 -2.77 -3.668 1 98.81 193 ILE A O 1
ATOM 1544 N N . PRO A 1 194 ? 11.742 -2.979 -3.133 1 98.75 194 PRO A N 1
ATOM 1545 C CA . PRO A 1 194 ? 11.828 -1.781 -2.293 1 98.75 194 PRO A CA 1
ATOM 1546 C C . PRO A 1 194 ? 12.57 -2.031 -0.985 1 98.75 194 PRO A C 1
ATOM 1548 O O . PRO A 1 194 ? 12.414 -3.088 -0.37 1 98.75 194 PRO A O 1
ATOM 1551 N N . HIS A 1 195 ? 13.398 -1.134 -0.61 1 98.75 195 HIS A N 1
ATOM 1552 C CA . HIS A 1 195 ? 14.133 -1.253 0.643 1 98.75 195 HIS A CA 1
ATOM 1553 C C . HIS A 1 195 ? 14.5 0.119 1.2 1 98.75 195 HIS A C 1
ATOM 1555 O O . HIS A 1 195 ? 14.484 1.114 0.472 1 98.75 195 HIS A O 1
ATOM 1561 N N . ALA A 1 196 ? 14.719 0.186 2.475 1 98.5 196 ALA A N 1
ATOM 1562 C CA . ALA A 1 196 ? 15.062 1.424 3.168 1 98.5 196 ALA A CA 1
ATOM 1563 C C . ALA A 1 196 ? 15.953 1.145 4.375 1 98.5 196 ALA A C 1
ATOM 1565 O O . ALA A 1 196 ? 15.945 0.037 4.918 1 98.5 196 ALA A O 1
ATOM 1566 N N . PRO A 1 197 ? 16.766 2.172 4.789 1 98.38 197 PRO A N 1
ATOM 1567 C CA . PRO A 1 197 ? 17.578 1.966 5.992 1 98.38 197 PRO A CA 1
ATOM 1568 C C . PRO A 1 197 ? 16.734 1.581 7.211 1 98.38 197 PRO A C 1
ATOM 1570 O O . PRO A 1 197 ? 15.68 2.172 7.449 1 98.38 197 PRO A O 1
ATOM 1573 N N . LYS A 1 198 ? 17.281 0.593 7.98 1 97.38 198 LYS A N 1
ATOM 1574 C CA . LYS A 1 198 ? 16.547 0.05 9.125 1 97.38 198 LYS A CA 1
ATOM 1575 C C . LYS A 1 198 ? 16.406 1.097 10.227 1 97.38 198 LYS A C 1
ATOM 1577 O O . LYS A 1 198 ? 15.461 1.037 11.023 1 97.38 198 LYS A O 1
ATOM 1582 N N . ASN A 1 199 ? 17.219 2.051 10.25 1 95.19 199 ASN A N 1
ATOM 1583 C CA . ASN A 1 199 ? 17.297 2.953 11.391 1 95.19 199 ASN A CA 1
ATOM 1584 C C . ASN A 1 199 ? 16.344 4.145 11.234 1 95.19 199 ASN A C 1
ATOM 1586 O O . ASN A 1 199 ? 16.297 5.016 12.102 1 95.19 199 ASN A O 1
ATOM 1590 N N . ILE A 1 200 ? 15.625 4.188 10.203 1 93.44 200 ILE A N 1
ATOM 1591 C CA . ILE A 1 200 ? 14.641 5.262 10.094 1 93.44 200 ILE A CA 1
ATOM 1592 C C . ILE A 1 200 ? 13.32 4.816 10.719 1 93.44 200 ILE A C 1
ATOM 1594 O O . ILE A 1 200 ? 12.992 3.629 10.703 1 93.44 200 ILE A O 1
ATOM 1598 N N . PRO A 1 201 ? 12.578 5.719 11.25 1 90.69 201 PRO A N 1
ATOM 1599 C CA . PRO A 1 201 ? 11.406 5.383 12.055 1 90.69 201 PRO A CA 1
ATOM 1600 C C . PRO A 1 201 ? 10.359 4.598 11.273 1 90.69 201 PRO A C 1
ATOM 1602 O O . PRO A 1 201 ? 9.688 3.727 11.836 1 90.69 201 PRO A O 1
ATOM 1605 N N . CYS A 1 202 ? 10.109 4.73 10.062 1 96.06 202 CYS A N 1
ATOM 1606 C CA . CYS A 1 202 ? 8.984 4.137 9.344 1 96.06 202 CYS A CA 1
ATOM 1607 C C . CYS A 1 202 ? 9.469 3.242 8.211 1 96.06 202 CYS A C 1
ATOM 1609 O O . CYS A 1 202 ? 8.781 3.074 7.207 1 96.06 202 CYS A O 1
ATOM 1611 N N . ALA A 1 203 ? 10.641 2.656 8.438 1 98 203 ALA A N 1
ATOM 1612 C CA . ALA A 1 203 ? 11.188 1.814 7.379 1 98 203 ALA A CA 1
ATOM 1613 C C . ALA A 1 203 ? 10.227 0.687 7.02 1 98 203 ALA A C 1
ATOM 1615 O O . ALA A 1 203 ? 10 0.407 5.84 1 98 203 ALA A O 1
ATOM 1616 N N . VAL A 1 204 ? 9.586 0.071 8.023 1 98.38 204 VAL A N 1
ATOM 1617 C CA . VAL A 1 204 ? 8.688 -1.068 7.844 1 98.38 204 VAL A CA 1
ATOM 1618 C C . VAL A 1 204 ? 7.465 -0.642 7.043 1 98.38 204 VAL A C 1
ATOM 1620 O O . VAL A 1 204 ? 7.105 -1.284 6.051 1 98.38 204 VAL A O 1
ATOM 1623 N N . GLN A 1 205 ? 6.871 0.456 7.449 1 98.56 205 GLN A N 1
ATOM 1624 C CA . GLN A 1 205 ? 5.695 0.968 6.758 1 98.56 205 GLN A CA 1
ATOM 1625 C C . GLN A 1 205 ? 6.035 1.396 5.332 1 98.56 205 GLN A C 1
ATOM 1627 O O . GLN A 1 205 ? 5.328 1.041 4.387 1 98.56 205 GLN A O 1
ATOM 1632 N N . ASP A 1 206 ? 7.156 2.094 5.164 1 98.56 206 ASP A N 1
ATOM 1633 C CA . ASP A 1 206 ? 7.551 2.676 3.885 1 98.56 206 ASP A CA 1
ATOM 1634 C C . ASP A 1 206 ? 7.719 1.595 2.818 1 98.56 206 ASP A C 1
ATOM 1636 O O . ASP A 1 206 ? 7.168 1.708 1.721 1 98.56 206 ASP A O 1
ATOM 1640 N N . VAL A 1 207 ? 8.422 0.534 3.156 1 98.69 207 VAL A N 1
ATOM 1641 C CA . V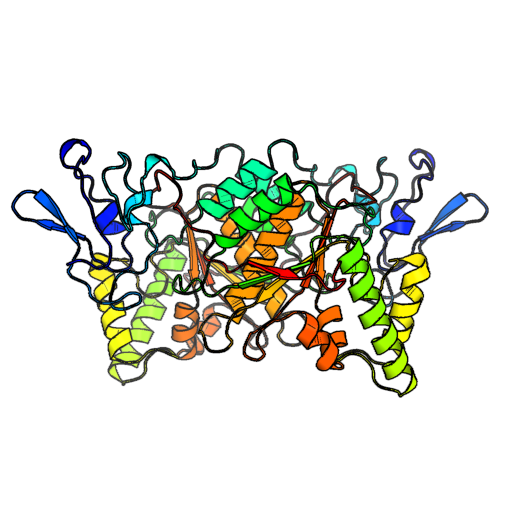AL A 1 207 ? 8.789 -0.474 2.164 1 98.69 207 VAL A CA 1
ATOM 1642 C C . VAL A 1 207 ? 7.547 -1.276 1.77 1 98.69 207 VAL A C 1
ATOM 1644 O O . VAL A 1 207 ? 7.359 -1.605 0.596 1 98.69 207 VAL A O 1
ATOM 1647 N N . ASN A 1 208 ? 6.688 -1.575 2.719 1 98.81 208 ASN A N 1
ATOM 1648 C CA . ASN A 1 208 ? 5.5 -2.369 2.418 1 98.81 208 ASN A CA 1
ATOM 1649 C C . ASN A 1 208 ? 4.465 -1.558 1.645 1 98.81 208 ASN A C 1
ATOM 1651 O O . ASN A 1 208 ? 3.803 -2.082 0.746 1 98.81 208 ASN A O 1
ATOM 1655 N N . MET A 1 209 ? 4.305 -0.311 1.99 1 98.75 209 MET A N 1
ATOM 1656 C CA . MET A 1 209 ? 3.4 0.544 1.226 1 98.75 209 MET A CA 1
ATOM 1657 C C . MET A 1 209 ? 3.904 0.73 -0.202 1 98.75 209 MET A C 1
ATOM 1659 O O . MET A 1 209 ? 3.113 0.75 -1.146 1 98.75 209 MET A O 1
ATOM 1663 N N . ALA A 1 210 ? 5.23 0.833 -0.36 1 98.56 210 ALA A N 1
ATOM 1664 C CA . ALA A 1 210 ? 5.801 0.943 -1.701 1 98.56 210 ALA A CA 1
ATOM 1665 C C . ALA A 1 210 ? 5.5 -0.303 -2.529 1 98.56 210 ALA A C 1
ATOM 1667 O O . ALA A 1 210 ? 5.191 -0.205 -3.719 1 98.56 210 ALA A O 1
ATOM 1668 N N . ALA A 1 211 ? 5.578 -1.438 -1.894 1 98.75 211 ALA A N 1
ATOM 1669 C CA . ALA A 1 211 ? 5.254 -2.68 -2.59 1 98.75 211 ALA A CA 1
ATOM 1670 C C . ALA A 1 211 ? 3.805 -2.684 -3.062 1 98.75 211 ALA A C 1
ATOM 1672 O O . ALA A 1 211 ? 3.514 -3.078 -4.195 1 98.75 211 ALA A O 1
ATOM 1673 N N . ALA A 1 212 ? 2.904 -2.223 -2.201 1 98.69 212 ALA A N 1
ATOM 1674 C CA . ALA A 1 212 ? 1.49 -2.141 -2.559 1 98.69 212 ALA A CA 1
ATOM 1675 C C . ALA A 1 212 ? 1.276 -1.189 -3.732 1 98.69 212 ALA A C 1
ATOM 1677 O O . ALA A 1 212 ? 0.548 -1.51 -4.676 1 98.69 212 ALA A O 1
ATOM 1678 N N . TYR A 1 213 ? 1.927 -0.036 -3.664 1 98.5 213 TYR A N 1
ATOM 1679 C CA . TYR A 1 213 ? 1.829 0.938 -4.746 1 98.5 213 TYR A CA 1
ATOM 1680 C C . TYR A 1 213 ? 2.309 0.341 -6.062 1 98.5 213 TYR A C 1
ATOM 1682 O O . TYR A 1 213 ? 1.643 0.475 -7.09 1 98.5 213 TYR A O 1
ATOM 1690 N N . PHE A 1 214 ? 3.451 -0.332 -6.004 1 98.75 214 PHE A N 1
ATOM 1691 C CA . PHE A 1 214 ? 4.035 -0.884 -7.219 1 98.75 214 PHE A CA 1
ATOM 1692 C C . PHE A 1 214 ? 3.131 -1.958 -7.812 1 98.75 214 PHE A C 1
ATOM 1694 O O . PHE A 1 214 ? 2.926 -2.004 -9.031 1 98.75 214 PHE A O 1
ATOM 1701 N N . GLU A 1 215 ? 2.604 -2.797 -6.961 1 98.5 215 GLU A N 1
ATOM 1702 C CA . GLU A 1 215 ? 1.701 -3.85 -7.418 1 98.5 215 GLU A CA 1
ATOM 1703 C C . GLU A 1 215 ? 0.498 -3.264 -8.148 1 98.5 215 GLU A C 1
ATOM 1705 O O . GLU A 1 215 ? 0.129 -3.738 -9.227 1 98.5 215 GLU A O 1
ATOM 1710 N N . LEU A 1 216 ? -0.086 -2.229 -7.613 1 98.25 216 LEU A N 1
ATOM 1711 C CA . LEU A 1 216 ? -1.252 -1.595 -8.219 1 98.25 216 LEU A CA 1
ATOM 1712 C C . LEU A 1 216 ? -0.87 -0.874 -9.508 1 98.25 216 LEU A C 1
ATOM 1714 O O . LEU A 1 216 ? -1.636 -0.873 -10.477 1 98.25 216 LEU A O 1
ATOM 1718 N N . LEU A 1 217 ? 0.301 -0.272 -9.523 1 98.19 217 LEU A N 1
ATOM 1719 C CA . LEU A 1 217 ? 0.797 0.354 -10.75 1 98.19 217 LEU A CA 1
ATOM 1720 C C . LEU A 1 217 ? 0.973 -0.679 -11.852 1 98.19 217 LEU A C 1
ATOM 1722 O O . LEU A 1 217 ? 0.617 -0.426 -13.008 1 98.19 217 LEU A O 1
ATOM 1726 N N . CYS A 1 218 ? 1.5 -1.857 -11.492 1 98.25 218 CYS A N 1
ATOM 1727 C CA . CYS A 1 218 ? 1.628 -2.934 -12.477 1 98.25 218 CYS A CA 1
ATOM 1728 C C . CYS A 1 218 ? 0.264 -3.342 -13.016 1 98.25 218 CYS A C 1
ATOM 1730 O O . CYS A 1 218 ? 0.067 -3.395 -14.234 1 98.25 218 CYS A O 1
ATOM 1732 N N . ASN A 1 219 ? -0.675 -3.551 -12.125 1 97.44 219 ASN A N 1
ATOM 1733 C CA . ASN A 1 219 ? -2.014 -3.955 -12.547 1 97.44 219 ASN A CA 1
ATOM 1734 C C . ASN A 1 219 ? -2.646 -2.92 -13.469 1 97.44 219 ASN A C 1
ATOM 1736 O O . ASN A 1 219 ? -3.217 -3.271 -14.508 1 97.44 219 ASN A O 1
ATOM 1740 N N . ALA A 1 220 ? -2.48 -1.701 -13.141 1 97.62 220 ALA A N 1
ATOM 1741 C CA . ALA A 1 220 ? -3.088 -0.613 -13.906 1 97.62 220 ALA A CA 1
ATOM 1742 C C . ALA A 1 220 ? -2.504 -0.54 -15.312 1 97.62 220 ALA A C 1
ATOM 1744 O O . ALA A 1 220 ? -3.137 -0.004 -16.219 1 97.62 220 ALA A O 1
ATOM 1745 N N . ASN A 1 221 ? -1.334 -1.034 -15.5 1 97.44 221 ASN A N 1
ATOM 1746 C CA . ASN A 1 221 ? -0.682 -1.008 -16.812 1 97.44 221 ASN A CA 1
ATOM 1747 C C . ASN A 1 221 ? -0.804 -2.35 -17.516 1 97.44 221 ASN A C 1
ATOM 1749 O O . ASN A 1 221 ? -0.059 -2.627 -18.469 1 97.44 221 ASN A O 1
ATOM 1753 N N . GLY A 1 222 ? -1.691 -3.209 -16.984 1 95.88 222 GLY A N 1
ATOM 1754 C CA . GLY A 1 222 ? -1.975 -4.484 -17.625 1 95.88 222 GLY A CA 1
ATOM 1755 C C . GLY A 1 222 ? -0.913 -5.531 -17.359 1 95.88 222 GLY A C 1
ATOM 1756 O O . GLY A 1 222 ? -0.851 -6.551 -18.062 1 95.88 222 GLY A O 1
ATOM 1757 N N . LEU A 1 223 ? -0.036 -5.266 -16.5 1 98 223 LEU A N 1
ATOM 1758 C CA . LEU A 1 223 ? 0.983 -6.234 -16.109 1 98 223 LEU A CA 1
ATOM 1759 C C . LEU A 1 223 ? 0.477 -7.137 -14.984 1 98 223 LEU A C 1
ATOM 1761 O O . LEU A 1 223 ? -0.422 -6.754 -14.234 1 98 223 LEU A O 1
ATOM 1765 N N . GLY A 1 224 ? 1.001 -8.398 -14.953 1 97.69 224 GLY A N 1
ATOM 1766 C CA . GLY A 1 224 ? 0.9 -9.211 -13.758 1 97.69 224 GLY A CA 1
ATOM 1767 C C . GLY A 1 224 ? 1.956 -8.883 -12.719 1 97.69 224 GLY A C 1
ATOM 1768 O O . GLY A 1 224 ? 3.072 -8.492 -13.062 1 97.69 224 GLY A O 1
ATOM 1769 N N . ALA A 1 225 ? 1.571 -9.07 -11.477 1 98.44 225 ALA A N 1
ATOM 1770 C CA . ALA A 1 225 ? 2.516 -8.852 -10.383 1 98.44 225 ALA A CA 1
ATOM 1771 C C . ALA A 1 225 ? 2.244 -9.812 -9.227 1 98.44 225 ALA A C 1
ATOM 1773 O O . ALA A 1 225 ? 1.148 -10.367 -9.109 1 98.44 225 ALA A O 1
ATOM 1774 N N . ILE A 1 226 ? 3.266 -10.039 -8.414 1 97.94 226 ILE A N 1
ATOM 1775 C CA . ILE A 1 226 ? 3.131 -10.844 -7.203 1 97.94 226 ILE A CA 1
ATOM 1776 C C . ILE A 1 226 ? 4.117 -10.359 -6.145 1 97.94 226 ILE A C 1
ATOM 1778 O O . ILE A 1 226 ? 5.285 -10.109 -6.441 1 97.94 226 ILE A O 1
ATOM 1782 N N . CYS A 1 227 ? 3.613 -10.148 -4.922 1 98.44 227 CYS A N 1
ATOM 1783 C CA . CYS A 1 227 ? 4.457 -9.852 -3.77 1 98.44 227 CYS A CA 1
ATOM 1784 C C . CYS A 1 227 ? 4.926 -11.133 -3.092 1 98.44 227 CYS A C 1
ATOM 1786 O O . CYS A 1 227 ? 4.109 -11.984 -2.721 1 98.44 227 CYS A O 1
ATOM 1788 N N . MET A 1 228 ? 6.273 -11.219 -2.885 1 97.5 228 MET A N 1
ATOM 1789 C CA . MET A 1 228 ? 6.809 -12.5 -2.428 1 97.5 228 MET A CA 1
ATOM 1790 C C . MET A 1 228 ? 7.719 -12.312 -1.223 1 97.5 228 MET A C 1
ATOM 1792 O O . MET A 1 228 ? 8.602 -11.453 -1.233 1 97.5 228 MET A O 1
ATOM 1796 N N . SER A 1 229 ? 7.473 -13.141 -0.242 1 96.19 229 SER A N 1
ATOM 1797 C CA . SER A 1 229 ? 8.398 -13.211 0.886 1 96.19 229 SER A CA 1
ATOM 1798 C C . SER A 1 229 ? 9.281 -14.445 0.8 1 96.19 229 SER A C 1
ATOM 1800 O O . SER A 1 229 ? 10.359 -14.492 1.396 1 96.19 229 SER A O 1
ATOM 1802 N N . TYR A 1 230 ? 8.914 -15.453 -0.003 1 95.25 230 TYR A N 1
ATOM 1803 C CA . TYR A 1 230 ? 9.617 -16.719 -0.056 1 95.25 230 TYR A CA 1
ATOM 1804 C C . TYR A 1 230 ? 11.031 -16.547 -0.603 1 95.25 230 TYR A C 1
ATOM 1806 O O . TYR A 1 230 ? 11.984 -17.109 -0.063 1 95.25 230 TYR A O 1
ATOM 1814 N N . PRO A 1 231 ? 11.211 -15.734 -1.649 1 97.69 231 PRO A N 1
ATOM 1815 C CA . PRO A 1 231 ? 12.586 -15.547 -2.129 1 97.69 231 PRO A CA 1
ATOM 1816 C C . PRO A 1 231 ? 13.508 -14.961 -1.062 1 97.69 231 PRO A C 1
ATOM 1818 O O . PRO A 1 231 ? 14.703 -15.258 -1.045 1 97.69 231 PRO A O 1
ATOM 1821 N N . LEU A 1 232 ? 12.984 -14.164 -0.239 1 96.88 232 LEU A N 1
ATOM 1822 C CA . LEU A 1 232 ? 13.797 -13.594 0.828 1 96.88 232 LEU A CA 1
ATOM 1823 C C . LEU A 1 232 ? 14.203 -14.656 1.836 1 96.88 232 LEU A C 1
ATOM 1825 O O . LEU A 1 232 ? 15.336 -14.656 2.332 1 96.88 232 LEU A O 1
ATOM 1829 N N . ALA A 1 233 ? 13.273 -15.539 2.141 1 96.06 233 ALA A N 1
ATOM 1830 C CA . ALA A 1 233 ? 13.594 -16.672 3.01 1 96.06 233 ALA A CA 1
ATOM 1831 C C . ALA A 1 233 ? 14.695 -17.531 2.398 1 96.06 233 ALA A C 1
ATOM 1833 O O . ALA A 1 233 ? 15.594 -17.984 3.102 1 96.06 233 ALA A O 1
ATOM 1834 N N . VAL A 1 234 ? 14.602 -17.734 1.149 1 97.44 234 VAL A N 1
ATOM 1835 C CA . VAL A 1 234 ? 15.586 -18.531 0.42 1 97.44 234 VAL A CA 1
ATOM 1836 C C . VAL A 1 234 ? 16.938 -17.844 0.466 1 97.44 234 VAL A C 1
ATOM 1838 O O . VAL A 1 234 ? 17.938 -18.453 0.854 1 97.44 234 VAL A O 1
ATOM 1841 N N . LEU A 1 235 ? 16.969 -16.578 0.183 1 97.81 235 LEU A N 1
ATOM 1842 C CA . LEU A 1 235 ? 18.203 -15.805 0.082 1 97.81 235 LEU A CA 1
ATOM 1843 C C . LEU A 1 235 ? 18.828 -15.602 1.458 1 97.81 235 LEU A C 1
ATOM 1845 O O . LEU A 1 235 ? 20.031 -15.336 1.564 1 97.81 235 LEU A O 1
ATOM 1849 N N . GLY A 1 236 ? 18 -15.734 2.465 1 95.94 236 GLY A N 1
ATOM 1850 C CA . GLY A 1 236 ? 18.516 -15.625 3.818 1 95.94 236 GLY A CA 1
ATOM 1851 C C . GLY A 1 236 ? 19.609 -16.641 4.129 1 95.94 236 GLY A C 1
ATOM 1852 O O . GLY A 1 236 ? 20.484 -16.391 4.961 1 95.94 236 GLY A O 1
ATOM 1853 N N . ASN A 1 237 ? 19.609 -17.719 3.451 1 96.75 237 ASN A N 1
ATOM 1854 C CA . ASN A 1 237 ? 20.578 -18.781 3.646 1 96.75 237 ASN A CA 1
ATOM 1855 C C . ASN A 1 237 ? 21.797 -18.609 2.736 1 96.75 237 ASN A C 1
ATOM 1857 O O . ASN A 1 237 ? 22.734 -19.406 2.801 1 96.75 237 ASN A O 1
ATOM 1861 N N . MET A 1 238 ? 21.812 -17.641 1.927 1 96.69 238 MET A N 1
ATOM 1862 C CA . MET A 1 238 ? 22.875 -17.484 0.934 1 96.69 238 MET A CA 1
ATOM 1863 C C . MET A 1 238 ? 23.328 -16.031 0.846 1 96.69 238 MET A C 1
ATOM 1865 O O . MET A 1 238 ? 23.125 -15.367 -0.176 1 96.69 238 MET A O 1
ATOM 1869 N N . PRO A 1 239 ? 24.078 -15.617 1.854 1 96.06 239 PRO A N 1
ATOM 1870 C CA . PRO A 1 239 ? 24.469 -14.211 1.929 1 96.06 239 PRO A CA 1
ATOM 1871 C C . PRO A 1 239 ? 25.312 -13.766 0.73 1 96.06 239 PRO A C 1
ATOM 1873 O O . PRO A 1 239 ? 25.219 -12.609 0.301 1 96.06 239 PRO A O 1
ATOM 1876 N N . ASN A 1 240 ? 26.094 -14.648 0.168 1 95.81 240 ASN A N 1
ATOM 1877 C CA . ASN A 1 240 ? 26.922 -14.289 -0.982 1 95.81 240 ASN A CA 1
ATOM 1878 C C . ASN A 1 240 ? 26.062 -14.008 -2.215 1 95.81 240 ASN A C 1
ATOM 1880 O O . ASN A 1 240 ? 26.391 -13.125 -3.012 1 95.81 240 ASN A O 1
ATOM 1884 N N . VAL A 1 241 ? 24.969 -14.719 -2.387 1 96.69 241 VAL A N 1
ATOM 1885 C CA . VAL A 1 241 ? 24.047 -14.492 -3.498 1 96.69 241 VAL A CA 1
ATOM 1886 C C . VAL A 1 241 ? 23.234 -13.219 -3.25 1 96.69 241 VAL A C 1
ATOM 1888 O O . VAL A 1 241 ? 23.031 -12.422 -4.168 1 96.69 241 VAL A O 1
ATOM 1891 N N . MET A 1 242 ? 22.859 -13.039 -1.993 1 96.69 242 MET A N 1
ATOM 1892 C CA . MET A 1 242 ? 22.125 -11.836 -1.615 1 96.69 242 MET A CA 1
ATOM 1893 C C . MET A 1 242 ? 22.922 -10.578 -1.945 1 96.69 242 MET A C 1
ATOM 1895 O O . MET A 1 242 ? 22.359 -9.578 -2.391 1 96.69 242 MET A O 1
ATOM 1899 N N . LYS A 1 243 ? 24.203 -10.625 -1.827 1 97.19 243 LYS A N 1
ATOM 1900 C CA . LYS A 1 243 ? 25.078 -9.492 -2.061 1 97.19 243 LYS A CA 1
ATOM 1901 C C . LYS A 1 243 ? 25.062 -9.07 -3.527 1 97.19 243 LYS A C 1
ATOM 1903 O O . LYS A 1 243 ? 25.344 -7.914 -3.85 1 97.19 243 LYS A O 1
ATOM 1908 N N . LEU A 1 244 ? 24.703 -9.977 -4.398 1 97.31 244 LEU A N 1
ATOM 1909 C CA . LEU A 1 244 ? 24.672 -9.664 -5.824 1 97.31 244 LEU A CA 1
ATOM 1910 C C . LEU A 1 244 ? 23.578 -8.648 -6.133 1 97.31 244 LEU A C 1
ATOM 1912 O O . LEU A 1 244 ? 23.609 -7.984 -7.172 1 97.31 244 LEU A O 1
ATOM 1916 N N . LEU A 1 245 ? 22.609 -8.484 -5.23 1 97.94 245 LEU A N 1
ATOM 1917 C CA . LEU A 1 245 ? 21.516 -7.543 -5.434 1 97.94 245 LEU A CA 1
ATOM 1918 C C . LEU A 1 245 ? 21.938 -6.125 -5.066 1 97.94 245 LEU A C 1
ATOM 1920 O O . LEU A 1 245 ? 21.219 -5.164 -5.332 1 97.94 245 LEU A O 1
ATOM 1924 N N . GLN A 1 246 ? 23.031 -6 -4.453 1 97.25 246 GLN A N 1
ATOM 1925 C CA . GLN A 1 246 ? 23.672 -4.723 -4.148 1 97.25 246 GLN A CA 1
ATOM 1926 C C . GLN A 1 246 ? 22.781 -3.873 -3.242 1 97.25 246 GLN A C 1
ATOM 1928 O O . GLN A 1 246 ? 22.688 -2.656 -3.414 1 97.25 246 GLN A O 1
ATOM 1933 N N . ILE A 1 247 ? 22.047 -4.543 -2.393 1 98.06 247 ILE A N 1
ATOM 1934 C CA . ILE A 1 247 ? 21.281 -3.863 -1.357 1 98.06 247 ILE A CA 1
ATOM 1935 C C . ILE A 1 247 ? 22.109 -3.768 -0.077 1 98.06 247 ILE A C 1
ATOM 1937 O O . ILE A 1 247 ? 22.656 -4.77 0.394 1 98.06 247 ILE A O 1
ATOM 1941 N N . PRO A 1 248 ? 22.234 -2.568 0.45 1 97.62 248 PRO A N 1
ATOM 1942 C CA . PRO A 1 248 ? 23.016 -2.438 1.684 1 97.62 248 PRO A CA 1
ATOM 1943 C C . PRO A 1 248 ? 22.5 -3.348 2.801 1 97.62 248 PRO A C 1
ATOM 1945 O O . PRO A 1 248 ? 21.297 -3.531 2.953 1 97.62 248 PRO A O 1
ATOM 1948 N N . GLU A 1 249 ? 23.391 -3.852 3.633 1 96.31 249 GLU A N 1
ATOM 1949 C CA . GLU A 1 249 ? 23.062 -4.812 4.684 1 96.31 249 GLU A CA 1
ATOM 1950 C C . GLU A 1 249 ? 22.203 -4.18 5.766 1 96.31 249 GLU A C 1
ATOM 1952 O O . GLU A 1 249 ? 21.422 -4.871 6.438 1 96.31 249 GLU A O 1
ATOM 1957 N N . ASP A 1 250 ? 22.281 -2.926 5.918 1 97.75 250 ASP A N 1
ATOM 1958 C CA . ASP A 1 250 ? 21.531 -2.256 6.98 1 97.75 250 ASP A CA 1
ATOM 1959 C C . ASP A 1 250 ? 20.156 -1.795 6.484 1 97.75 250 ASP A C 1
ATOM 1961 O O . ASP A 1 250 ? 19.5 -0.975 7.129 1 97.75 250 ASP A O 1
ATOM 1965 N N . HIS A 1 251 ? 19.766 -2.312 5.348 1 98.44 251 HIS A N 1
ATOM 1966 C CA . HIS A 1 251 ? 18.453 -1.967 4.832 1 98.44 251 HIS A CA 1
ATOM 1967 C C . HIS A 1 251 ? 17.422 -3.025 5.207 1 98.44 251 HIS A C 1
ATOM 1969 O O . HIS A 1 251 ? 17.75 -4.203 5.352 1 98.44 251 HIS A O 1
ATOM 1975 N N . TYR A 1 252 ? 16.266 -2.494 5.418 1 98.38 252 TYR A N 1
ATOM 1976 C CA . TYR A 1 252 ? 15.102 -3.352 5.629 1 98.38 252 TYR A CA 1
ATOM 1977 C C . TYR A 1 252 ? 14.461 -3.732 4.301 1 98.38 252 TYR A C 1
ATOM 1979 O O . TYR A 1 252 ? 14.258 -2.879 3.434 1 98.38 252 TYR A O 1
ATOM 1987 N N . ILE A 1 253 ? 14.266 -5.047 4.074 1 98.25 253 ILE A N 1
ATOM 1988 C CA . ILE A 1 253 ? 13.531 -5.621 2.953 1 98.25 253 ILE A CA 1
ATOM 1989 C C . ILE A 1 253 ? 12.375 -6.465 3.477 1 98.25 253 ILE A C 1
ATOM 1991 O O . ILE A 1 253 ? 1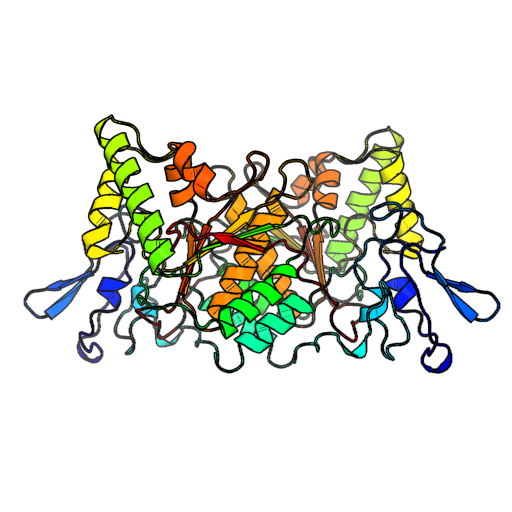2.531 -7.215 4.441 1 98.25 253 ILE A O 1
ATOM 1995 N N . SER A 1 254 ? 11.25 -6.234 2.859 1 98 254 SER A N 1
ATOM 1996 C CA . SER A 1 254 ? 10.094 -6.992 3.33 1 98 254 SER A CA 1
ATOM 1997 C C . SER A 1 254 ? 9.578 -7.945 2.256 1 98 254 SER A C 1
ATOM 1999 O O . SER A 1 254 ? 9.156 -9.062 2.561 1 98 254 SER A O 1
ATOM 2001 N N . LEU A 1 255 ? 9.57 -7.496 1.03 1 98.38 255 LEU A N 1
ATOM 2002 C CA . LEU A 1 255 ? 8.992 -8.234 -0.089 1 98.38 255 LEU A CA 1
ATOM 2003 C C . LEU A 1 255 ? 9.805 -8 -1.363 1 98.38 255 LEU A C 1
ATOM 2005 O O . LEU A 1 255 ? 10.406 -6.941 -1.536 1 98.38 255 LEU A O 1
ATOM 2009 N N . MET A 1 256 ? 9.812 -9.008 -2.203 1 98.75 256 MET A N 1
ATOM 2010 C CA . MET A 1 256 ? 10.164 -8.852 -3.611 1 98.75 256 MET A CA 1
ATOM 2011 C C . MET A 1 256 ? 8.914 -8.875 -4.488 1 98.75 256 MET A C 1
ATOM 2013 O O . MET A 1 256 ? 8.047 -9.742 -4.328 1 98.75 256 MET A O 1
ATOM 2017 N N . VAL A 1 257 ? 8.859 -7.918 -5.352 1 98.88 257 VAL A N 1
ATOM 2018 C CA . VAL A 1 257 ? 7.688 -7.875 -6.223 1 98.88 257 VAL A CA 1
ATOM 2019 C C . VAL A 1 257 ? 8.062 -8.344 -7.625 1 98.88 257 VAL A C 1
ATOM 2021 O O . VAL A 1 257 ? 8.82 -7.672 -8.328 1 98.88 257 VAL A O 1
ATOM 2024 N N . GLY A 1 258 ? 7.582 -9.508 -8.016 1 98.75 258 GLY A N 1
ATOM 2025 C CA . GLY A 1 258 ? 7.711 -9.961 -9.391 1 98.75 258 GLY A CA 1
ATOM 2026 C C . GLY A 1 258 ? 6.703 -9.312 -10.32 1 98.75 258 GLY A C 1
ATOM 2027 O O . GLY A 1 258 ? 5.566 -9.047 -9.93 1 98.75 258 GLY A O 1
ATOM 2028 N N . PHE A 1 259 ? 7.109 -9.086 -11.555 1 98.81 259 PHE A N 1
ATOM 2029 C CA . PHE A 1 259 ? 6.152 -8.484 -12.477 1 98.81 259 PHE A CA 1
ATOM 2030 C C . PHE A 1 259 ? 6.52 -8.789 -13.922 1 98.81 259 PHE A C 1
ATOM 2032 O O . PHE A 1 259 ? 7.664 -9.141 -14.211 1 98.81 259 PHE A O 1
ATOM 2039 N N . GLY A 1 260 ? 5.602 -8.695 -14.812 1 98.75 260 GLY A N 1
ATOM 2040 C CA . GLY A 1 260 ? 5.727 -8.961 -16.234 1 98.75 260 GLY A CA 1
ATOM 2041 C C . GLY A 1 260 ? 4.387 -9.109 -16.938 1 98.75 260 GLY A C 1
ATOM 2042 O O . GLY A 1 260 ? 3.336 -8.992 -16.297 1 98.75 260 GLY A O 1
ATOM 2043 N N . TYR A 1 261 ? 4.512 -9.297 -18.25 1 98.5 261 TYR A N 1
ATOM 2044 C CA . TYR A 1 261 ? 3.283 -9.594 -18.984 1 98.5 261 TYR A CA 1
ATOM 2045 C C . TYR A 1 261 ? 2.719 -10.945 -18.578 1 98.5 261 TYR A C 1
ATOM 2047 O O . TYR A 1 261 ? 3.42 -11.961 -18.641 1 98.5 261 TYR A O 1
ATOM 2055 N N . PRO A 1 262 ? 1.466 -10.938 -18.172 1 97.5 262 PRO A N 1
ATOM 2056 C CA . PRO A 1 262 ? 0.896 -12.219 -17.766 1 97.5 262 PRO A CA 1
ATOM 2057 C C . PRO A 1 262 ? 0.649 -13.164 -18.938 1 97.5 262 PRO A C 1
ATOM 2059 O O . PRO A 1 262 ? 0.253 -12.727 -20.016 1 97.5 262 PRO A O 1
ATOM 2062 N N . GLU A 1 263 ? 0.913 -14.453 -18.656 1 96.62 263 GLU A N 1
ATOM 2063 C CA . GLU A 1 263 ? 0.582 -15.492 -19.625 1 96.62 263 GLU A CA 1
ATOM 2064 C C . GLU A 1 263 ? -0.929 -15.664 -19.75 1 96.62 263 GLU A C 1
ATOM 2066 O O . GLU A 1 263 ? -1.437 -15.922 -20.844 1 96.62 263 GLU A O 1
ATOM 2071 N N . ILE A 1 264 ? -1.578 -15.555 -18.641 1 95.62 264 ILE A N 1
ATOM 2072 C CA . ILE A 1 264 ? -3.018 -15.773 -18.562 1 95.62 264 ILE A CA 1
ATOM 2073 C C . ILE A 1 264 ? -3.695 -14.531 -17.984 1 95.62 264 ILE A C 1
ATOM 2075 O O . ILE A 1 264 ? -3.242 -13.984 -16.969 1 95.62 264 ILE A O 1
ATOM 2079 N N . ARG A 1 265 ? -4.742 -14.086 -18.641 1 94.81 265 ARG A N 1
ATOM 2080 C CA . ARG A 1 265 ? -5.539 -12.969 -18.156 1 94.81 265 ARG A CA 1
ATOM 2081 C C . ARG A 1 265 ? -6.863 -13.453 -17.562 1 94.81 265 ARG A C 1
ATOM 2083 O O . ARG A 1 265 ? -7.484 -14.367 -18.109 1 94.81 265 ARG A O 1
ATOM 2090 N N . TYR A 1 266 ? -7.234 -12.805 -16.547 1 96.19 266 TYR A N 1
ATOM 2091 C CA . TYR A 1 266 ? -8.508 -13.133 -15.922 1 96.19 266 TYR A CA 1
ATOM 2092 C C . TYR A 1 266 ? -9.664 -12.5 -16.672 1 96.19 266 TYR A C 1
ATOM 2094 O O . TYR A 1 266 ? -9.516 -11.43 -17.281 1 96.19 266 TYR A O 1
ATOM 2102 N N . ALA A 1 267 ? -10.797 -13.156 -16.578 1 95.94 267 ALA A N 1
ATOM 2103 C CA . ALA A 1 267 ? -11.969 -12.695 -17.312 1 95.94 267 ALA A CA 1
ATOM 2104 C C . ALA A 1 267 ? -12.859 -11.812 -16.438 1 95.94 267 ALA A C 1
ATOM 2106 O O . ALA A 1 267 ? -13.672 -11.047 -16.953 1 95.94 267 ALA A O 1
ATOM 2107 N N . ARG A 1 268 ? -12.734 -11.961 -15.188 1 95.5 268 ARG A N 1
ATOM 2108 C CA . ARG A 1 268 ? -13.555 -11.242 -14.219 1 95.5 268 ARG A CA 1
ATOM 2109 C C . ARG A 1 268 ? -12.867 -11.164 -12.867 1 95.5 268 ARG A C 1
ATOM 2111 O O . ARG A 1 268 ? -11.781 -11.719 -12.68 1 95.5 268 ARG A O 1
ATOM 2118 N N . GLY A 1 269 ? -13.477 -10.391 -11.984 1 94.31 269 GLY A N 1
ATOM 2119 C CA . GLY A 1 269 ? -12.953 -10.312 -10.633 1 94.31 269 GLY A CA 1
ATOM 2120 C C . GLY A 1 269 ? -13.422 -11.453 -9.742 1 94.31 269 GLY A C 1
ATOM 2121 O O . GLY A 1 269 ? -14.336 -12.195 -10.109 1 94.31 269 GLY A O 1
ATOM 2122 N N . VAL A 1 270 ? -12.742 -11.625 -8.656 1 94.75 270 VAL A N 1
ATOM 2123 C CA . VAL A 1 270 ? -13.164 -12.578 -7.641 1 94.75 270 VAL A CA 1
ATOM 2124 C C . VAL A 1 270 ? -14.312 -12 -6.828 1 94.75 270 VAL A C 1
ATOM 2126 O O . VAL A 1 270 ? -14.688 -10.836 -7.008 1 94.75 270 VAL A O 1
ATOM 2129 N N . GLN A 1 271 ? -14.875 -12.844 -6.074 1 92.44 271 GLN A N 1
ATOM 2130 C CA . GLN A 1 271 ? -15.977 -12.414 -5.215 1 92.44 271 GLN A CA 1
ATOM 2131 C C . GLN A 1 271 ? -15.625 -12.594 -3.742 1 92.44 271 GLN A C 1
ATOM 2133 O O . GLN A 1 271 ? -15.25 -13.695 -3.318 1 92.44 271 GLN A O 1
ATOM 2138 N N . ARG A 1 272 ? -15.539 -11.453 -3.039 1 86.88 272 ARG A N 1
ATOM 2139 C CA . ARG A 1 272 ? -15.273 -11.492 -1.604 1 86.88 272 ARG A CA 1
ATOM 2140 C C . ARG A 1 272 ? -16.469 -10.961 -0.814 1 86.88 272 ARG A C 1
ATOM 2142 O O . ARG A 1 272 ? -17.125 -10.008 -1.235 1 86.88 272 ARG A O 1
ATOM 2149 N N . GLU A 1 273 ? -16.844 -11.766 0.168 1 70.31 273 GLU A N 1
ATOM 2150 C CA . GLU A 1 273 ? -17.922 -11.312 1.055 1 70.31 273 GLU A CA 1
ATOM 2151 C C . GLU A 1 273 ? -17.344 -10.586 2.271 1 70.31 273 GLU A C 1
ATOM 2153 O O . GLU A 1 273 ? -16.219 -10.836 2.68 1 70.31 273 GLU A O 1
ATOM 2158 N N . ALA A 1 274 ? -18.109 -9.586 2.684 1 63.06 274 ALA A N 1
ATOM 2159 C CA . ALA A 1 274 ? -17.734 -8.836 3.881 1 63.06 274 ALA A CA 1
ATOM 2160 C C . ALA A 1 274 ? -17.906 -9.688 5.133 1 63.06 274 ALA A C 1
ATOM 2162 O O . ALA A 1 274 ? -18.984 -10.227 5.391 1 63.06 274 ALA A O 1
ATOM 2163 N N . ASN A 1 275 ? -17.016 -10.68 5.375 1 61.75 275 ASN A N 1
ATOM 2164 C CA . ASN A 1 275 ? -17.141 -11.695 6.406 1 61.75 275 ASN A CA 1
ATOM 2165 C C . ASN A 1 275 ? -17.109 -11.094 7.805 1 61.75 275 ASN A C 1
ATOM 2167 O O . ASN A 1 275 ? -16.672 -11.734 8.758 1 61.75 275 ASN A O 1
ATOM 2171 N N . GLY A 1 276 ? -17.719 -9.797 8.008 1 71.69 276 GLY A N 1
ATOM 2172 C CA . GLY A 1 276 ? -17.688 -9.398 9.406 1 71.69 276 GLY A CA 1
ATOM 2173 C C . GLY A 1 276 ? -16.328 -8.93 9.859 1 71.69 276 GLY A C 1
ATOM 2174 O O . GLY A 1 276 ? -15.992 -9.008 11.039 1 71.69 276 GLY A O 1
ATOM 2175 N N . LYS A 1 277 ? -15.547 -8.531 9.039 1 89.06 277 LYS A N 1
ATOM 2176 C CA . LYS A 1 277 ? -14.18 -8.164 9.391 1 89.06 277 LYS A CA 1
ATOM 2177 C C . LYS A 1 277 ? -14.055 -6.664 9.625 1 89.06 277 LYS A C 1
ATOM 2179 O O . LYS A 1 277 ? -12.984 -6.168 9.969 1 89.06 277 LYS A O 1
ATOM 2184 N N . ILE A 1 278 ? -15.211 -6.047 9.461 1 93.44 278 ILE A N 1
ATOM 2185 C CA . ILE A 1 278 ? -15.25 -4.605 9.695 1 93.44 278 ILE A CA 1
ATOM 2186 C C . ILE A 1 278 ? -16 -4.309 10.984 1 93.44 278 ILE A C 1
ATOM 2188 O O . ILE A 1 278 ? -17.172 -4.703 11.141 1 93.44 278 ILE A O 1
ATOM 2192 N N . LYS A 1 279 ? -15.344 -3.713 11.906 1 96.12 279 LYS A N 1
ATOM 2193 C CA . LYS A 1 279 ? -15.961 -3.316 13.164 1 96.12 279 LYS A CA 1
ATOM 2194 C C . LYS A 1 279 ? -16.109 -1.799 13.258 1 96.12 279 LYS A C 1
ATOM 2196 O O . LYS A 1 279 ? -15.102 -1.075 13.211 1 96.12 279 LYS A O 1
ATOM 2201 N N . ARG A 1 280 ? -17.312 -1.34 13.352 1 96.12 280 ARG A N 1
ATOM 2202 C CA . ARG A 1 280 ? -17.609 0.078 13.547 1 96.12 280 ARG A CA 1
ATOM 2203 C C . ARG A 1 280 ? -17.703 0.416 15.031 1 96.12 280 ARG A C 1
ATOM 2205 O O . ARG A 1 280 ? -18.453 -0.229 15.773 1 96.12 280 ARG A O 1
ATOM 2212 N N . ILE A 1 281 ? -17 1.427 15.406 1 96.06 281 ILE A N 1
ATOM 2213 C CA . ILE A 1 281 ? -16.953 1.797 16.812 1 96.06 281 ILE A CA 1
ATOM 2214 C C . ILE A 1 281 ? -17.906 2.965 17.078 1 96.06 281 ILE A C 1
ATOM 2216 O O . ILE A 1 281 ? -17.906 3.939 16.312 1 96.06 281 ILE A O 1
ATOM 2220 N N . VAL A 1 282 ? -18.656 2.832 18.047 1 94.5 282 VAL A N 1
ATOM 2221 C CA . VAL A 1 282 ? -19.531 3.877 18.578 1 94.5 282 VAL A CA 1
ATOM 2222 C C . VAL A 1 282 ? -19.328 3.996 20.078 1 94.5 282 VAL A C 1
ATOM 2224 O O . VAL A 1 282 ? -19.375 2.996 20.812 1 94.5 282 VAL A O 1
ATOM 2227 N N . PHE A 1 283 ? -18.984 5.125 20.516 1 92.19 283 PHE A N 1
ATOM 2228 C CA . PHE A 1 283 ? -18.703 5.344 21.922 1 92.19 283 PHE A CA 1
ATOM 2229 C C . PHE A 1 283 ? -19.938 5.836 22.656 1 92.19 283 PHE A C 1
ATOM 2231 O O . PHE A 1 283 ? -20.172 5.477 23.812 1 92.19 283 PHE A O 1
ATOM 2238 N N . THR A 1 284 ? -20.688 6.832 22.062 1 80.5 284 THR A N 1
ATOM 2239 C CA . THR A 1 284 ? -21.766 7.551 22.734 1 80.5 284 THR A CA 1
ATOM 2240 C C . THR A 1 284 ? -23.078 6.805 22.594 1 80.5 284 THR A C 1
ATOM 2242 O O . THR A 1 284 ? -23.391 6.281 21.516 1 80.5 284 THR A O 1
ATOM 2245 N N . GLN A 1 285 ? -23.344 5.797 23.5 1 61.19 285 GLN A N 1
ATOM 2246 C CA . GLN A 1 285 ? -24.641 5.137 23.5 1 61.19 285 GLN A CA 1
ATOM 2247 C C . GLN A 1 285 ? -25.781 6.156 23.547 1 61.19 285 GLN A C 1
ATOM 2249 O O . GLN A 1 285 ? -25.688 7.156 24.266 1 61.19 285 GLN A O 1
ATOM 2254 N N . ASP A 1 286 ? -26.562 6.18 22.375 1 43.91 286 ASP A N 1
ATOM 2255 C CA . ASP A 1 286 ? -27.844 6.828 22.625 1 43.91 286 ASP A CA 1
ATOM 2256 C C . ASP A 1 286 ? -28.484 6.312 23.906 1 43.91 286 ASP A C 1
ATOM 2258 O O . ASP A 1 286 ? -28.375 5.125 24.234 1 43.91 286 ASP A O 1
ATOM 2262 N N . MET B 1 1 ? -17.562 -35.5 -0.299 1 54.03 1 MET B N 1
ATOM 2263 C CA . MET B 1 1 ? -18.219 -34.219 -0.612 1 54.03 1 MET B CA 1
ATOM 2264 C C . MET B 1 1 ? -17.234 -33.062 -0.598 1 54.03 1 MET B C 1
ATOM 2266 O O . MET B 1 1 ? -16.422 -32.969 0.32 1 54.03 1 MET B O 1
ATOM 2270 N N . ASN B 1 2 ? -16.938 -32.406 -1.723 1 80 2 ASN B N 1
ATOM 2271 C CA . ASN B 1 2 ? -15.914 -31.391 -1.848 1 80 2 ASN B CA 1
ATOM 2272 C C . ASN B 1 2 ? -16.297 -30.125 -1.078 1 80 2 ASN B C 1
ATOM 2274 O O . ASN B 1 2 ? -17.438 -29.656 -1.184 1 80 2 ASN B O 1
ATOM 2278 N N . ILE B 1 3 ? -15.609 -29.781 -0.082 1 92.19 3 ILE B N 1
ATOM 2279 C CA . ILE B 1 3 ? -15.859 -28.688 0.842 1 92.19 3 ILE B CA 1
ATOM 2280 C C . ILE B 1 3 ? -15.914 -27.375 0.072 1 92.19 3 ILE B C 1
ATOM 2282 O O . ILE B 1 3 ? -16.297 -26.344 0.625 1 92.19 3 ILE B O 1
ATOM 2286 N N . THR B 1 4 ? -15.758 -27.391 -1.226 1 94.62 4 THR B N 1
ATOM 2287 C CA . THR B 1 4 ? -15.734 -26.156 -2.021 1 94.62 4 THR B CA 1
ATOM 2288 C C . THR B 1 4 ? -17.078 -25.938 -2.699 1 94.62 4 THR B C 1
ATOM 2290 O O . THR B 1 4 ? -17.328 -24.859 -3.25 1 94.62 4 THR B O 1
ATOM 2293 N N . ASN B 1 5 ? -18 -26.922 -2.732 1 95.06 5 ASN B N 1
ATOM 2294 C CA . ASN B 1 5 ? -19.25 -26.859 -3.488 1 95.06 5 ASN B CA 1
ATOM 2295 C C . ASN B 1 5 ? -19 -26.531 -4.957 1 95.06 5 ASN B C 1
ATOM 2297 O O . ASN B 1 5 ? -19.703 -25.703 -5.543 1 95.06 5 ASN B O 1
ATOM 2301 N N . PHE B 1 6 ? -18.031 -27.234 -5.523 1 96.25 6 PHE B N 1
ATOM 2302 C CA . PHE B 1 6 ? -17.609 -27.031 -6.902 1 96.25 6 PHE B CA 1
ATOM 2303 C C . PHE B 1 6 ? -18.688 -27.516 -7.871 1 96.25 6 PHE B C 1
ATOM 2305 O O . PHE B 1 6 ? -19.234 -28.594 -7.703 1 96.25 6 PHE B O 1
ATOM 2312 N N . LYS B 1 7 ? -19.047 -26.562 -8.828 1 96.88 7 LYS B N 1
ATOM 2313 C CA . LYS B 1 7 ? -19.922 -26.906 -9.938 1 96.88 7 LYS B CA 1
ATOM 2314 C C . LYS B 1 7 ? -19.297 -26.516 -11.273 1 96.88 7 LYS B C 1
ATOM 2316 O O . LYS B 1 7 ? -18.656 -25.469 -11.383 1 96.88 7 LYS B O 1
ATOM 2321 N N . TRP B 1 8 ? -19.5 -27.344 -12.234 1 97.06 8 TRP B N 1
ATOM 2322 C CA . TRP B 1 8 ? -18.953 -27.156 -13.578 1 97.06 8 TRP B CA 1
ATOM 2323 C C . TRP B 1 8 ? -20.047 -27.344 -14.633 1 97.06 8 TRP B C 1
ATOM 2325 O O . TRP B 1 8 ? -20.859 -28.266 -14.539 1 97.06 8 TRP B O 1
ATOM 2335 N N . SER B 1 9 ? -20.094 -26.391 -15.555 1 97.31 9 SER B N 1
ATOM 2336 C CA . SER B 1 9 ? -21.078 -26.438 -16.625 1 97.31 9 SER B CA 1
ATOM 2337 C C . SER B 1 9 ? -20.469 -26.938 -17.922 1 97.31 9 SER B C 1
ATOM 2339 O O . SER B 1 9 ? -19.703 -26.219 -18.578 1 97.31 9 SER B O 1
ATOM 2341 N N . LEU B 1 10 ? -20.891 -28.062 -18.344 1 96.38 10 LEU B N 1
ATOM 2342 C CA . LEU B 1 10 ? -20.422 -28.625 -19.609 1 96.38 10 LEU B CA 1
ATOM 2343 C C . LEU B 1 10 ? -20.828 -27.734 -20.781 1 96.38 10 LEU B C 1
ATOM 2345 O O . LEU B 1 10 ? -20.062 -27.562 -21.734 1 96.38 10 LEU B O 1
ATOM 2349 N N . GLY B 1 11 ? -22 -27.172 -20.688 1 97.25 11 GLY B N 1
ATOM 2350 C CA . GLY B 1 11 ? -22.516 -26.375 -21.781 1 97.25 11 GLY B CA 1
ATOM 2351 C C . GLY B 1 11 ? -21.75 -25.094 -22 1 97.25 11 GLY B C 1
ATOM 2352 O O . GLY B 1 11 ? -21.703 -24.562 -23.125 1 97.25 11 GLY B O 1
ATOM 2353 N N . LYS B 1 12 ? -21.047 -24.609 -21 1 97.62 12 LYS B N 1
ATOM 2354 C CA . LYS B 1 12 ? -20.328 -23.344 -21.094 1 97.62 12 LYS B CA 1
ATOM 2355 C C . LYS B 1 12 ? -18.828 -23.562 -21.266 1 97.62 12 LYS B C 1
ATOM 2357 O O . LYS B 1 12 ? -18.141 -22.719 -21.844 1 97.62 12 LYS B O 1
ATOM 2362 N N . CYS B 1 13 ? -18.375 -24.719 -20.891 1 98.25 13 CYS B N 1
ATOM 2363 C CA . CYS B 1 13 ? -16.938 -24.953 -20.859 1 98.25 13 CYS B CA 1
ATOM 2364 C C . CYS B 1 13 ? -16.391 -25.156 -22.266 1 98.25 13 CYS B C 1
ATOM 2366 O O . CYS B 1 13 ? -16.953 -25.953 -23.047 1 98.25 13 CYS B O 1
ATOM 2368 N N . ILE B 1 14 ? -15.258 -24.469 -22.547 1 98.25 14 ILE B N 1
ATOM 2369 C CA . ILE B 1 14 ? -14.648 -24.609 -23.875 1 98.25 14 ILE B CA 1
ATOM 2370 C C . ILE B 1 14 ? -13.328 -25.375 -23.75 1 98.25 14 ILE B C 1
ATOM 2372 O O . ILE B 1 14 ? -12.508 -25.359 -24.672 1 98.25 14 ILE B O 1
ATOM 2376 N N . HIS B 1 15 ? -13.008 -25.891 -22.625 1 97.94 15 HIS B N 1
ATOM 2377 C CA . HIS B 1 15 ? -11.883 -26.766 -22.344 1 97.94 15 HIS B CA 1
ATOM 2378 C C . HIS B 1 15 ? -10.555 -26.094 -22.641 1 97.94 15 HIS B C 1
ATOM 2380 O O . HIS B 1 15 ? -9.625 -26.719 -23.141 1 97.94 15 HIS B O 1
ATOM 2386 N N . CYS B 1 16 ? -10.469 -24.766 -22.312 1 96.81 16 CYS B N 1
ATOM 2387 C CA . CYS B 1 16 ? -9.242 -24.031 -22.594 1 96.81 16 CYS B CA 1
ATOM 2388 C C . CYS B 1 16 ? -8.164 -24.359 -21.578 1 96.81 16 CYS B C 1
ATOM 2390 O O . CYS B 1 16 ? -6.984 -24.078 -21.797 1 96.81 16 CYS B O 1
ATOM 2392 N N . GLY B 1 17 ? -8.547 -24.797 -20.359 1 96.06 17 GLY B N 1
ATOM 2393 C CA . GLY B 1 17 ? -7.598 -25.281 -19.359 1 96.06 17 GLY B CA 1
ATOM 2394 C C . GLY B 1 17 ? -6.996 -24.172 -18.531 1 96.06 17 GLY B C 1
ATOM 2395 O O . GLY B 1 17 ? -6.137 -24.406 -17.688 1 96.06 17 GLY B O 1
ATOM 2396 N N . LYS B 1 18 ? -7.41 -22.969 -18.625 1 96.69 18 LYS B N 1
ATOM 2397 C CA . LYS B 1 18 ? -6.863 -21.844 -17.859 1 96.69 18 LYS B CA 1
ATOM 2398 C C . LYS B 1 18 ? -7.055 -22.062 -16.359 1 96.69 18 LYS B C 1
ATOM 2400 O O . LYS B 1 18 ? -6.184 -21.719 -15.562 1 96.69 18 LYS B O 1
ATOM 2405 N N . CYS B 1 19 ? -8.211 -22.672 -16 1 97.06 19 CYS B N 1
ATOM 2406 C CA . CYS B 1 19 ? -8.508 -22.906 -14.586 1 97.06 19 CYS B CA 1
ATOM 2407 C C . CYS B 1 19 ? -7.5 -23.875 -13.977 1 97.06 19 CYS B C 1
ATOM 2409 O O . CYS B 1 19 ? -7.145 -23.75 -12.805 1 97.06 19 CYS B O 1
ATOM 2411 N N . LEU B 1 20 ? -6.934 -24.844 -14.734 1 95.56 20 LEU B N 1
ATOM 2412 C CA . LEU B 1 20 ? -5.898 -25.75 -14.266 1 95.56 20 LEU B CA 1
ATOM 2413 C C . LEU B 1 20 ? -4.594 -25.016 -14 1 95.56 20 LEU B C 1
ATOM 2415 O O . LEU B 1 20 ? -3.939 -25.25 -12.984 1 95.56 20 LEU B O 1
ATOM 2419 N N . LYS B 1 21 ? -4.324 -24.094 -14.867 1 93.69 21 LYS B N 1
ATOM 2420 C CA . LYS B 1 21 ? -3.012 -23.453 -14.875 1 93.69 21 LYS B CA 1
ATOM 2421 C C . LYS B 1 21 ? -2.9 -22.422 -13.766 1 93.69 21 LYS B C 1
ATOM 2423 O O . LYS B 1 21 ? -1.813 -22.172 -13.234 1 93.69 21 LYS B O 1
ATOM 2428 N N . VAL B 1 22 ? -4.031 -21.828 -13.398 1 94.94 22 VAL B N 1
ATOM 2429 C CA . VAL B 1 22 ? -3.932 -20.703 -12.477 1 94.94 22 VAL B CA 1
ATOM 2430 C C . VAL B 1 22 ? -4.203 -21.172 -11.055 1 94.94 22 VAL B C 1
ATOM 2432 O O . VAL B 1 22 ? -4.074 -20.391 -10.102 1 94.94 22 VAL B O 1
ATOM 2435 N N . CYS B 1 23 ? -4.605 -22.406 -10.859 1 95.19 23 CYS B N 1
ATOM 2436 C CA . CYS B 1 23 ? -4.906 -22.875 -9.508 1 95.19 23 CYS B CA 1
ATOM 2437 C C . CYS B 1 23 ? -3.629 -23.031 -8.688 1 95.19 23 CYS B C 1
ATOM 2439 O O . CYS B 1 23 ? -2.795 -23.891 -8.984 1 95.19 23 CYS B O 1
ATOM 2441 N N . PRO B 1 24 ? -3.553 -22.25 -7.625 1 92.06 24 PRO B N 1
ATOM 2442 C CA . PRO B 1 24 ? -2.324 -22.359 -6.84 1 92.06 24 PRO B CA 1
ATOM 2443 C C . PRO B 1 24 ? -2.244 -23.672 -6.059 1 92.06 24 PRO B C 1
ATOM 2445 O O . PRO B 1 24 ? -1.163 -24.062 -5.613 1 92.06 24 PRO B O 1
ATOM 2448 N N . GLY B 1 25 ? -3.355 -24.344 -5.91 1 90.94 25 GLY B N 1
ATOM 2449 C CA . GLY B 1 25 ? -3.375 -25.609 -5.195 1 90.94 25 GLY B CA 1
ATOM 2450 C C . GLY B 1 25 ? -3.291 -26.812 -6.109 1 90.94 25 GLY B C 1
ATOM 2451 O O . GLY B 1 25 ? -3.305 -27.953 -5.645 1 90.94 25 GLY B O 1
ATOM 2452 N N . ASP B 1 26 ? -3.174 -26.578 -7.383 1 92.31 26 ASP B N 1
ATOM 2453 C CA . ASP B 1 26 ? -3.098 -27.656 -8.359 1 92.31 26 ASP B CA 1
ATOM 2454 C C . ASP B 1 26 ? -4.23 -28.656 -8.164 1 92.31 26 ASP B C 1
ATOM 2456 O O . ASP B 1 26 ? -3.99 -29.859 -8.039 1 92.31 26 ASP B O 1
ATOM 2460 N N . LEU B 1 27 ? -5.422 -28.141 -8.234 1 94.44 27 LEU B N 1
ATOM 2461 C CA . LEU B 1 27 ? -6.523 -28.969 -7.773 1 94.44 27 LEU B CA 1
ATOM 2462 C C . LEU B 1 27 ? -7.371 -29.453 -8.945 1 94.44 27 LEU B C 1
ATOM 2464 O O . LEU B 1 27 ? -8.195 -30.359 -8.797 1 94.44 27 LEU B O 1
ATOM 2468 N N . PHE B 1 28 ? -7.203 -28.922 -10.117 1 95.56 28 PHE B N 1
ATOM 2469 C CA . PHE B 1 28 ? -8.133 -29.203 -11.203 1 95.56 28 PHE B CA 1
ATOM 2470 C C . PHE B 1 28 ? -7.492 -30.109 -12.242 1 95.56 28 PHE B C 1
ATOM 2472 O O . PHE B 1 28 ? -6.285 -30.031 -12.5 1 95.56 28 PHE B O 1
ATOM 2479 N N . ILE B 1 29 ? -8.328 -30.953 -12.844 1 95 29 ILE B N 1
ATOM 2480 C CA . ILE B 1 29 ? -7.91 -31.812 -13.945 1 95 29 ILE B CA 1
ATOM 2481 C C . ILE B 1 29 ? -9.102 -32.094 -14.867 1 95 29 ILE B C 1
ATOM 2483 O O . ILE B 1 29 ? -10.242 -32.156 -14.414 1 95 29 ILE B O 1
ATOM 2487 N N . PHE B 1 30 ? -8.812 -32.25 -16.125 1 96.5 30 PHE B N 1
ATOM 2488 C CA . PHE B 1 30 ? -9.781 -32.875 -17 1 96.5 30 PHE B CA 1
ATOM 2489 C C . PHE B 1 30 ? -9.641 -34.406 -16.953 1 96.5 30 PHE B C 1
ATOM 2491 O O . PHE B 1 30 ? -8.555 -34.938 -17.203 1 96.5 30 PHE B O 1
ATOM 2498 N N . ASP B 1 31 ? -10.734 -35.031 -16.688 1 95.5 31 ASP B N 1
ATOM 2499 C CA . ASP B 1 31 ? -10.648 -36.5 -16.594 1 95.5 31 ASP B CA 1
ATOM 2500 C C . ASP B 1 31 ? -10.711 -37.125 -17.984 1 95.5 31 ASP B C 1
ATOM 2502 O O . ASP B 1 31 ? -10.633 -36.438 -19 1 95.5 31 ASP B O 1
ATOM 2506 N N . ASP B 1 32 ? -10.828 -38.438 -18.016 1 95.19 32 ASP B N 1
ATOM 2507 C CA . ASP B 1 32 ? -10.789 -39.188 -19.266 1 95.19 32 ASP B CA 1
ATOM 2508 C C . ASP B 1 32 ? -12 -38.875 -20.141 1 95.19 32 ASP B C 1
ATOM 2510 O O . ASP B 1 32 ? -11.977 -39.125 -21.344 1 95.19 32 ASP B O 1
ATOM 2514 N N . LYS B 1 33 ? -13.102 -38.438 -19.609 1 96 33 LYS B N 1
ATOM 2515 C CA . LYS B 1 33 ? -14.312 -38.062 -20.328 1 96 33 LYS B CA 1
ATOM 2516 C C . LYS B 1 33 ? -14.328 -36.562 -20.641 1 96 33 LYS B C 1
ATOM 2518 O O . LYS B 1 33 ? -15.367 -36 -21 1 96 33 LYS B O 1
ATOM 2523 N N . ASN B 1 34 ? -13.172 -35.875 -20.312 1 95.06 34 ASN B N 1
ATOM 2524 C CA . ASN B 1 34 ? -12.992 -34.438 -20.531 1 95.06 34 ASN B CA 1
ATOM 2525 C C . ASN B 1 34 ? -13.891 -33.594 -19.609 1 95.06 34 ASN B C 1
ATOM 2527 O O . ASN B 1 34 ? -14.32 -32.5 -19.969 1 95.06 34 ASN B O 1
ATOM 2531 N N . GLU B 1 35 ? -14.297 -34.188 -18.531 1 96.62 35 GLU B N 1
ATOM 2532 C CA . GLU B 1 35 ? -14.992 -33.438 -17.5 1 96.62 35 GLU B CA 1
ATOM 2533 C C . GLU B 1 35 ? -14.008 -32.781 -16.531 1 96.62 35 GLU B C 1
ATOM 2535 O O . GLU B 1 35 ? -13.008 -33.375 -16.141 1 96.62 35 GLU B O 1
ATOM 2540 N N . LEU B 1 36 ? -14.297 -31.5 -16.234 1 97.31 36 LEU B N 1
ATOM 2541 C CA . LEU B 1 36 ? -13.461 -30.828 -15.258 1 97.31 36 LEU B CA 1
ATOM 2542 C C . LEU B 1 36 ? -13.758 -31.312 -13.844 1 97.31 36 LEU B C 1
ATOM 2544 O O . LEU B 1 36 ? -14.906 -31.281 -13.406 1 97.31 36 LEU B O 1
ATOM 2548 N N . LYS B 1 37 ? -12.727 -31.797 -13.211 1 96 37 LYS B N 1
ATOM 2549 C CA . LYS B 1 37 ? -12.844 -32.281 -11.836 1 96 37 LYS B CA 1
ATOM 2550 C C . LYS B 1 37 ? -11.922 -31.516 -10.898 1 96 37 LYS B C 1
ATOM 2552 O O . LYS B 1 37 ? -10.906 -30.953 -11.328 1 96 37 LYS B O 1
ATOM 2557 N N . ILE B 1 38 ? -12.312 -31.422 -9.664 1 95.06 38 ILE B N 1
ATOM 2558 C CA . ILE B 1 38 ? -11.477 -30.875 -8.609 1 95.06 38 ILE B CA 1
ATOM 2559 C C . ILE B 1 38 ? -11.062 -32 -7.648 1 95.06 38 ILE B C 1
ATOM 2561 O O . ILE B 1 38 ? -11.867 -32.875 -7.324 1 95.06 38 ILE B O 1
ATOM 2565 N N . LYS B 1 39 ? -9.859 -31.938 -7.273 1 92.19 39 LYS B N 1
ATOM 2566 C CA . LYS B 1 39 ? -9.375 -32.906 -6.305 1 92.19 39 LYS B CA 1
ATOM 2567 C C . LYS B 1 39 ? -10.219 -32.906 -5.031 1 92.19 39 LYS B C 1
ATOM 2569 O O . LYS B 1 39 ? -10.695 -31.844 -4.617 1 92.19 39 LYS B O 1
ATOM 2574 N N . GLU B 1 40 ? -10.359 -34.125 -4.426 1 90.94 40 GLU B N 1
ATOM 2575 C CA . GLU B 1 40 ? -11.039 -34.156 -3.133 1 90.94 40 GLU B CA 1
ATOM 2576 C C . GLU B 1 40 ? -10.172 -33.562 -2.031 1 90.94 40 GLU B C 1
ATOM 2578 O O . GLU B 1 40 ? -9.047 -34 -1.804 1 90.94 40 GLU B O 1
ATOM 2583 N N . ILE B 1 41 ? -10.703 -32.531 -1.531 1 90.75 41 ILE B N 1
ATOM 2584 C CA . ILE B 1 41 ? -9.984 -31.859 -0.449 1 90.75 41 ILE B CA 1
ATOM 2585 C C . ILE B 1 41 ? -10.875 -31.766 0.786 1 90.75 41 ILE B C 1
ATOM 2587 O O . ILE B 1 41 ? -12.102 -31.672 0.669 1 90.75 41 ILE B O 1
ATOM 2591 N N . ASP B 1 42 ? -10.195 -31.859 1.977 1 90.75 42 ASP B N 1
ATOM 2592 C CA . ASP B 1 42 ? -10.938 -31.766 3.229 1 90.75 42 ASP B CA 1
ATOM 2593 C C . ASP B 1 42 ? -10.445 -30.594 4.074 1 90.75 42 ASP B C 1
ATOM 2595 O O . ASP B 1 42 ? -10.805 -30.469 5.25 1 90.75 42 ASP B O 1
ATOM 2599 N N . CYS B 1 43 ? -9.594 -29.828 3.422 1 92.19 43 CYS B N 1
ATOM 2600 C CA . CYS B 1 43 ? -9.086 -28.672 4.156 1 92.19 43 CYS B CA 1
ATOM 2601 C C . CYS B 1 43 ? -8.797 -27.516 3.211 1 92.19 43 CYS B C 1
ATOM 2603 O O . CYS B 1 43 ? -8.836 -27.672 1.99 1 92.19 43 CYS B O 1
ATOM 2605 N N . PHE B 1 44 ? -8.672 -26.391 3.801 1 92.44 44 PHE B N 1
ATOM 2606 C CA . PHE B 1 44 ? -8.266 -25.203 3.062 1 92.44 44 PHE B CA 1
ATOM 2607 C C . PHE B 1 44 ? -6.809 -24.859 3.334 1 92.44 44 PHE B C 1
ATOM 2609 O O . PHE B 1 44 ? -6.191 -25.422 4.238 1 92.44 44 PHE B O 1
ATOM 2616 N N . GLY B 1 45 ? -6.27 -24 2.412 1 88.19 45 GLY B N 1
ATOM 2617 C CA . GLY B 1 45 ? -4.898 -23.562 2.604 1 88.19 45 GLY B CA 1
ATOM 2618 C C . GLY B 1 45 ? -3.887 -24.391 1.829 1 88.19 45 GLY B C 1
ATOM 2619 O O . GLY B 1 45 ? -4.191 -24.891 0.747 1 88.19 45 GLY B O 1
ATOM 2620 N N . TRP B 1 46 ? -2.75 -24.469 2.367 1 83.56 46 TRP B N 1
ATOM 2621 C CA . TRP B 1 46 ? -1.553 -25 1.729 1 83.56 46 TRP B CA 1
ATOM 2622 C C . TRP B 1 46 ? -1.801 -26.422 1.216 1 83.56 46 TRP B C 1
ATOM 2624 O O . TRP B 1 46 ? -1.332 -26.781 0.135 1 83.56 46 TRP B O 1
ATOM 2634 N N . ASP B 1 47 ? -2.633 -27.156 1.902 1 87.25 47 ASP B N 1
ATOM 2635 C CA . ASP B 1 47 ? -2.83 -28.562 1.574 1 87.25 47 ASP B CA 1
ATOM 2636 C C . ASP B 1 47 ? -4.148 -28.781 0.831 1 87.25 47 ASP B C 1
ATOM 2638 O O . ASP B 1 47 ? -4.574 -29.922 0.628 1 87.25 47 ASP B O 1
ATOM 2642 N N . GLY B 1 48 ? -4.746 -27.703 0.548 1 91.44 48 GLY B N 1
ATOM 2643 C CA . GLY B 1 48 ? -6.023 -27.781 -0.137 1 91.44 48 GLY B CA 1
ATOM 2644 C C . GLY B 1 48 ? -6.34 -26.562 -0.971 1 91.44 48 GLY B C 1
ATOM 2645 O O . GLY B 1 48 ? -5.48 -26.062 -1.704 1 91.44 48 GLY B O 1
ATOM 2646 N N . CYS B 1 49 ? -7.605 -26.219 -0.9 1 95 49 CYS B N 1
ATOM 2647 C CA . CYS B 1 49 ? -8.055 -25.062 -1.659 1 95 49 CYS B CA 1
ATOM 2648 C C . CYS B 1 49 ? -7.699 -23.766 -0.94 1 95 49 CYS B C 1
ATOM 2650 O O . CYS B 1 49 ? -8 -23.594 0.244 1 95 49 CYS B O 1
ATOM 2652 N N . TRP B 1 50 ? -7.207 -22.828 -1.707 1 93.5 50 TRP B N 1
ATOM 2653 C CA . TRP B 1 50 ? -6.781 -21.562 -1.112 1 93.5 50 TRP B CA 1
ATOM 2654 C C . TRP B 1 50 ? -7.949 -20.594 -1 1 93.5 50 TRP B C 1
ATOM 2656 O O . TRP B 1 50 ? -7.793 -19.484 -0.484 1 93.5 50 TRP B O 1
ATOM 2666 N N . GLN B 1 51 ? -9.07 -20.938 -1.486 1 94 51 GLN B N 1
ATOM 2667 C CA . GLN B 1 51 ? -10.273 -20.109 -1.454 1 94 51 GLN B CA 1
ATOM 2668 C C . GLN B 1 51 ? -10.047 -18.781 -2.16 1 94 51 GLN B C 1
ATOM 2670 O O . GLN B 1 51 ? -10.508 -17.734 -1.693 1 94 51 GLN B O 1
ATOM 2675 N N . CYS B 1 52 ? -9.344 -18.875 -3.291 1 94.81 52 CYS B N 1
ATOM 2676 C CA . CYS B 1 52 ? -8.891 -17.656 -3.926 1 94.81 52 CYS B CA 1
ATOM 2677 C C . CYS B 1 52 ? -9.812 -17.266 -5.082 1 94.81 52 CYS B C 1
ATOM 2679 O O . CYS B 1 52 ? -9.734 -16.141 -5.594 1 94.81 52 CYS B O 1
ATOM 2681 N N . ASP B 1 53 ? -10.617 -18.141 -5.547 1 95.69 53 ASP B N 1
ATOM 2682 C CA . ASP B 1 53 ? -11.586 -17.906 -6.613 1 95.69 53 ASP B CA 1
ATOM 2683 C C . ASP B 1 53 ? -10.883 -17.75 -7.965 1 95.69 53 ASP B C 1
ATOM 2685 O O . ASP B 1 53 ? -11.492 -17.297 -8.938 1 95.69 53 ASP B O 1
ATOM 2689 N N . HIS B 1 54 ? -9.602 -18.109 -8.102 1 96.56 54 HIS B N 1
ATOM 2690 C CA . HIS B 1 54 ? -8.906 -17.969 -9.375 1 96.56 54 HIS B CA 1
ATOM 2691 C C . HIS B 1 54 ? -9.586 -18.781 -10.469 1 96.56 54 HIS B C 1
ATOM 2693 O O . HIS B 1 54 ? -9.695 -18.328 -11.609 1 96.56 54 HIS B O 1
ATOM 2699 N N . CYS B 1 55 ? -10.086 -19.922 -10.109 1 97.19 55 CYS B N 1
ATOM 2700 C CA . CYS B 1 55 ? -10.727 -20.828 -11.055 1 97.19 55 CYS B CA 1
ATOM 2701 C C . CYS B 1 55 ? -11.969 -20.188 -11.664 1 97.19 55 CYS B C 1
ATOM 2703 O O . CYS B 1 55 ? -12.141 -20.188 -12.883 1 97.19 55 CYS B O 1
ATOM 2705 N N . LEU B 1 56 ? -12.766 -19.594 -10.82 1 97.25 56 LEU B N 1
ATOM 2706 C CA . LEU B 1 56 ? -13.977 -18.922 -11.273 1 97.25 56 LEU B CA 1
ATOM 2707 C C . LEU B 1 56 ? -13.633 -17.656 -12.062 1 97.25 56 LEU B C 1
ATOM 2709 O O . LEU B 1 56 ? -14.203 -17.422 -13.125 1 97.25 56 LEU B O 1
ATOM 2713 N N . ALA B 1 57 ? -12.695 -16.922 -11.609 1 97.25 57 ALA B N 1
ATOM 2714 C CA . ALA B 1 57 ? -12.367 -15.609 -12.172 1 97.25 57 ALA B CA 1
ATOM 2715 C C . ALA B 1 57 ? -11.719 -15.75 -13.547 1 97.25 57 ALA B C 1
ATOM 2717 O O . ALA B 1 57 ? -11.93 -14.906 -14.422 1 97.25 57 ALA B O 1
ATOM 2718 N N . VAL B 1 58 ? -10.938 -16.797 -13.781 1 97.5 58 VAL B N 1
ATOM 2719 C CA . VAL B 1 58 ? -10.133 -16.922 -15 1 97.5 58 VAL B CA 1
ATOM 2720 C C . VAL B 1 58 ? -11.008 -17.469 -16.141 1 97.5 58 VAL B C 1
ATOM 2722 O O . VAL B 1 58 ? -10.664 -17.312 -17.312 1 97.5 58 VAL B O 1
ATOM 2725 N N . CYS B 1 59 ? -12.102 -18.109 -15.836 1 98.12 59 CYS B N 1
ATOM 2726 C CA . CYS B 1 59 ? -12.914 -18.797 -16.828 1 98.12 59 CYS B CA 1
ATOM 2727 C C . CYS B 1 59 ? -13.57 -17.812 -17.781 1 98.12 59 CYS B C 1
ATOM 2729 O O . CYS B 1 59 ? -14.414 -17 -17.375 1 98.12 59 CYS B O 1
ATOM 2731 N N . PRO B 1 60 ? -13.266 -17.859 -19.062 1 97.44 60 PRO B N 1
ATOM 2732 C CA . PRO B 1 60 ? -13.781 -16.844 -19.969 1 97.44 60 PRO B CA 1
ATOM 2733 C C . PRO B 1 60 ? -15.289 -16.969 -20.203 1 97.44 60 PRO B C 1
ATOM 2735 O O . PRO B 1 60 ? -15.945 -15.977 -20.531 1 97.44 60 PRO B O 1
ATOM 2738 N N . THR B 1 61 ? -15.797 -18.141 -19.969 1 98 61 THR B N 1
ATOM 2739 C CA . THR B 1 61 ? -17.203 -18.359 -20.312 1 98 61 THR B CA 1
ATOM 2740 C C . THR B 1 61 ? -18.047 -18.469 -19.047 1 98 61 THR B C 1
ATOM 2742 O O . THR B 1 61 ? -19.25 -18.703 -19.109 1 98 61 THR B O 1
ATOM 2745 N N . GLY B 1 62 ? -17.438 -18.391 -17.953 1 97.81 62 GLY B N 1
ATOM 2746 C CA . GLY B 1 62 ? -18.156 -18.484 -16.688 1 97.81 62 GLY B CA 1
ATOM 2747 C C . GLY B 1 62 ? -18.719 -19.875 -16.422 1 97.81 62 GLY B C 1
ATOM 2748 O O . GLY B 1 62 ? -19.844 -20.016 -15.938 1 97.81 62 GLY B O 1
ATOM 2749 N N . ALA B 1 63 ? -17.938 -20.875 -16.688 1 98.38 63 ALA B N 1
ATOM 2750 C CA . ALA B 1 63 ? -18.391 -22.25 -16.578 1 98.38 63 ALA B CA 1
ATOM 2751 C C . ALA B 1 63 ? -18.156 -22.797 -15.18 1 98.38 63 ALA B C 1
ATOM 2753 O O . ALA B 1 63 ? -18.578 -23.922 -14.867 1 98.38 63 ALA B O 1
ATOM 2754 N N . ILE B 1 64 ? -17.547 -22.078 -14.336 1 98.12 64 ILE B N 1
ATOM 2755 C CA . ILE B 1 64 ? -17.141 -22.594 -13.031 1 98.12 64 ILE B CA 1
ATOM 2756 C C . ILE B 1 64 ? -17.844 -21.828 -11.922 1 98.12 64 ILE B C 1
ATOM 2758 O O . ILE B 1 64 ? -17.844 -20.594 -11.922 1 98.12 64 ILE B O 1
ATOM 2762 N N . SER B 1 65 ? -18.484 -22.578 -11 1 97.38 65 SER B N 1
ATOM 2763 C CA . SER B 1 65 ? -18.969 -22.062 -9.727 1 97.38 65 SER B CA 1
ATOM 2764 C C . SER B 1 65 ? -18.266 -22.734 -8.555 1 97.38 65 SER B C 1
ATOM 2766 O O . SER B 1 65 ? -18.062 -23.953 -8.555 1 97.38 65 SER B O 1
ATOM 2768 N N . ILE B 1 66 ? -17.859 -21.984 -7.684 1 95.56 66 ILE B N 1
ATOM 2769 C CA . ILE B 1 66 ? -17.219 -22.469 -6.465 1 95.56 66 ILE B CA 1
ATOM 2770 C C . ILE B 1 66 ? -17.719 -21.656 -5.266 1 95.56 66 ILE B C 1
ATOM 2772 O O . ILE B 1 66 ? -17.969 -20.453 -5.383 1 95.56 66 ILE B O 1
ATOM 2776 N N . PHE B 1 67 ? -17.922 -22.312 -4.098 1 94.56 67 PHE B N 1
ATOM 2777 C CA . PHE B 1 67 ? -18.438 -21.688 -2.883 1 94.56 67 PHE B CA 1
ATOM 2778 C C . PHE B 1 67 ? -19.781 -21.016 -3.146 1 94.56 67 PHE B C 1
ATOM 2780 O O . PHE B 1 67 ? -20.047 -19.938 -2.615 1 94.56 67 PHE B O 1
ATOM 2787 N N . ASN B 1 68 ? -20.516 -21.594 -4.035 1 95 68 ASN B N 1
ATOM 2788 C CA . ASN B 1 68 ? -21.859 -21.172 -4.391 1 95 68 ASN B CA 1
ATOM 2789 C C . ASN B 1 68 ? -21.859 -19.781 -5.039 1 95 68 ASN B C 1
ATOM 2791 O O . ASN B 1 68 ? -22.844 -19.047 -4.949 1 95 68 ASN B O 1
ATOM 2795 N N . LYS B 1 69 ? -20.75 -19.469 -5.613 1 96.31 69 LYS B N 1
ATOM 2796 C CA . LYS B 1 69 ? -20.641 -18.156 -6.273 1 96.31 69 LYS B CA 1
ATOM 2797 C C . LYS B 1 69 ? -21.031 -18.266 -7.746 1 96.31 69 LYS B C 1
ATOM 2799 O O . LYS B 1 69 ? -20.703 -19.25 -8.414 1 96.31 69 LYS B O 1
ATOM 2804 N N . ASP B 1 70 ? -21.719 -17.25 -8.141 1 96.38 70 ASP B N 1
ATOM 2805 C CA . ASP B 1 70 ? -22.094 -17.094 -9.539 1 96.38 70 ASP B CA 1
ATOM 2806 C C . ASP B 1 70 ? -21.109 -16.172 -10.273 1 96.38 70 ASP B C 1
ATOM 2808 O O . ASP B 1 70 ? -21 -14.992 -9.938 1 96.38 70 ASP B O 1
ATOM 2812 N N . PRO B 1 71 ? -20.422 -16.688 -11.32 1 96.19 71 PRO B N 1
ATOM 2813 C CA . PRO B 1 71 ? -19.438 -15.852 -12.031 1 96.19 71 PRO B CA 1
ATOM 2814 C C . PRO B 1 71 ? -20.047 -14.562 -12.578 1 96.19 71 PRO B C 1
ATOM 2816 O O . PRO B 1 71 ? -19.344 -13.562 -12.742 1 96.19 71 PRO B O 1
ATOM 2819 N N . GLN B 1 72 ? -21.297 -14.477 -12.82 1 94.56 72 GLN B N 1
ATOM 2820 C CA . GLN B 1 72 ? -21.953 -13.297 -13.375 1 94.56 72 GLN B CA 1
ATOM 2821 C C . GLN B 1 72 ? -21.984 -12.164 -12.359 1 94.56 72 GLN B C 1
ATOM 2823 O O . GLN B 1 72 ? -22.203 -11 -12.727 1 94.56 72 GLN B O 1
ATOM 2828 N N . ASN B 1 73 ? -21.75 -12.523 -11.141 1 93.44 73 ASN B N 1
ATOM 2829 C CA . ASN B 1 73 ? -21.797 -11.523 -10.078 1 93.44 73 ASN B CA 1
ATOM 2830 C C . ASN B 1 73 ? -20.422 -10.922 -9.812 1 93.44 73 ASN B C 1
ATOM 2832 O O . ASN B 1 73 ? -20.266 -10.102 -8.906 1 93.44 73 ASN B O 1
ATOM 2836 N N . SER B 1 74 ? -19.469 -11.297 -10.641 1 93.44 74 SER B N 1
ATOM 2837 C CA . SER B 1 74 ? -18.094 -10.828 -10.438 1 93.44 74 SER B CA 1
ATOM 2838 C C . SER B 1 74 ? -17.938 -9.383 -10.914 1 93.44 74 SER B C 1
ATOM 2840 O O . SER B 1 74 ? -18.672 -8.93 -11.781 1 93.44 74 SER B O 1
ATOM 2842 N N . VAL B 1 75 ? -17.031 -8.75 -10.234 1 88.25 75 VAL B N 1
ATOM 2843 C CA . VAL B 1 75 ? -16.688 -7.383 -10.625 1 88.25 75 VAL B CA 1
ATOM 2844 C C . VAL B 1 75 ? -16.062 -7.391 -12.023 1 88.25 75 VAL B C 1
ATOM 2846 O O . VAL B 1 75 ? -15.305 -8.297 -12.367 1 88.25 75 VAL B O 1
ATOM 2849 N N . THR B 1 76 ? -16.375 -6.352 -12.766 1 89.06 76 THR B N 1
ATOM 2850 C CA . THR B 1 76 ? -15.805 -6.188 -14.102 1 89.06 76 THR B CA 1
ATOM 2851 C C . THR B 1 76 ? -14.375 -5.664 -14.023 1 89.06 76 THR B C 1
ATOM 2853 O O . THR B 1 76 ? -14.055 -4.852 -13.156 1 89.06 76 THR B O 1
ATOM 2856 N N . LEU B 1 77 ? -13.594 -6.098 -14.992 1 92.31 77 LEU B N 1
ATOM 2857 C CA . LEU B 1 77 ? -12.211 -5.648 -15.078 1 92.31 77 LEU B CA 1
ATOM 2858 C C . LEU B 1 77 ? -12.141 -4.164 -15.414 1 92.31 77 LEU B C 1
ATOM 2860 O O . LEU B 1 77 ? -13.062 -3.615 -16.031 1 92.31 77 LEU B O 1
ATOM 2864 N N . PRO B 1 78 ? -11.086 -3.523 -14.969 1 90.94 78 PRO B N 1
ATOM 2865 C CA . PRO B 1 78 ? -10.938 -2.119 -15.359 1 90.94 78 PRO B CA 1
ATOM 2866 C C . PRO B 1 78 ? -10.602 -1.947 -16.844 1 90.94 78 PRO B C 1
ATOM 2868 O O . PRO B 1 78 ? -10.141 -2.893 -17.484 1 90.94 78 PRO B O 1
ATOM 2871 N N . ASP B 1 79 ? -10.961 -0.733 -17.328 1 88.81 79 ASP B N 1
ATOM 2872 C CA . ASP B 1 79 ? -10.422 -0.352 -18.641 1 88.81 79 ASP B CA 1
ATOM 2873 C C . ASP B 1 79 ? -8.938 -0.016 -18.547 1 88.81 79 ASP B C 1
ATOM 2875 O O . ASP B 1 79 ? -8.57 1.063 -18.078 1 88.81 79 ASP B O 1
ATOM 2879 N N . TYR B 1 80 ? -8.117 -0.819 -19.094 1 90.06 80 TYR B N 1
ATOM 2880 C CA . TYR B 1 80 ? -6.676 -0.698 -18.906 1 90.06 80 TYR B CA 1
ATOM 2881 C C . TYR B 1 80 ? -6.105 0.417 -19.781 1 90.06 80 TYR B C 1
ATOM 2883 O O . TYR B 1 80 ? -4.984 0.875 -19.547 1 90.06 80 TYR B O 1
ATOM 2891 N N . GLN B 1 81 ? -6.867 0.835 -20.75 1 88.06 81 GLN B N 1
ATOM 2892 C CA . GLN B 1 81 ? -6.367 1.883 -21.641 1 88.06 81 GLN B CA 1
ATOM 2893 C C . GLN B 1 81 ? -6.051 3.156 -20.859 1 88.06 81 GLN B C 1
ATOM 2895 O O . GLN B 1 81 ? -5.023 3.795 -21.109 1 88.06 81 GLN B O 1
ATOM 2900 N N . ASP B 1 82 ? -6.867 3.441 -19.859 1 90 82 ASP B N 1
ATOM 2901 C CA . ASP B 1 82 ? -6.707 4.699 -19.141 1 90 82 ASP B CA 1
ATOM 2902 C C . ASP B 1 82 ? -6.258 4.453 -17.703 1 90 82 ASP B C 1
ATOM 2904 O O . ASP B 1 82 ? -5.887 5.391 -16.984 1 90 82 ASP B O 1
ATOM 2908 N N . ALA B 1 83 ? -6.211 3.201 -17.344 1 94.88 83 ALA B N 1
ATOM 2909 C CA . ALA B 1 83 ? -5.984 2.869 -15.93 1 94.88 83 ALA B CA 1
ATOM 2910 C C . ALA B 1 83 ? -4.566 3.229 -15.508 1 94.88 83 ALA B C 1
ATOM 2912 O O . ALA B 1 83 ? -4.348 3.719 -14.391 1 94.88 83 ALA B O 1
ATOM 2913 N N . GLY B 1 84 ? -3.584 3 -16.438 1 95.69 84 GLY B N 1
ATOM 2914 C CA . GLY B 1 84 ? -2.201 3.314 -16.125 1 95.69 84 GLY B CA 1
ATOM 2915 C C . GLY B 1 84 ? -1.976 4.789 -15.844 1 95.69 84 GLY B C 1
ATOM 2916 O O . GLY B 1 84 ? -1.364 5.148 -14.836 1 95.69 84 GLY B O 1
ATOM 2917 N N . LYS B 1 85 ? -2.494 5.578 -16.703 1 93.88 85 LYS B N 1
ATOM 2918 C CA . LYS B 1 85 ? -2.365 7.023 -16.547 1 93.88 85 LYS B CA 1
ATOM 2919 C C . LYS B 1 85 ? -3.076 7.508 -15.289 1 93.88 85 LYS B C 1
ATOM 2921 O O . LYS B 1 85 ? -2.535 8.328 -14.539 1 93.88 85 LYS B O 1
ATOM 2926 N N . MET B 1 86 ? -4.223 7.012 -15.102 1 94.75 86 MET B N 1
ATOM 2927 C CA . MET B 1 86 ? -5.008 7.402 -13.93 1 94.75 86 MET B CA 1
ATOM 2928 C C . MET B 1 86 ? -4.301 6.996 -12.641 1 94.75 86 MET B C 1
ATOM 2930 O O . MET B 1 86 ? -4.195 7.797 -11.711 1 94.75 86 MET B O 1
ATOM 2934 N N . MET B 1 87 ? -3.816 5.781 -12.609 1 96.62 87 MET B N 1
ATOM 2935 C CA . MET B 1 87 ? -3.125 5.293 -11.414 1 96.62 87 MET B CA 1
ATOM 2936 C C . MET B 1 87 ? -1.865 6.105 -11.148 1 96.62 87 MET B C 1
ATOM 2938 O O . MET B 1 87 ? -1.589 6.469 -10 1 96.62 87 MET B O 1
ATOM 2942 N N . SER B 1 88 ? -1.145 6.402 -12.18 1 95.19 88 SER B N 1
ATOM 2943 C CA . SER B 1 88 ? 0.043 7.238 -12.039 1 95.19 88 SER B CA 1
ATOM 2944 C C . SER B 1 88 ? -0.31 8.609 -11.469 1 95.19 88 SER B C 1
ATOM 2946 O O . SER B 1 88 ? 0.363 9.102 -10.562 1 95.19 88 SER B O 1
ATOM 2948 N N . ALA B 1 89 ? -1.343 9.172 -11.977 1 94.88 89 ALA B N 1
ATOM 2949 C CA . ALA B 1 89 ? -1.777 10.484 -11.492 1 94.88 89 ALA B CA 1
ATOM 2950 C C . ALA B 1 89 ? -2.182 10.414 -10.023 1 94.88 89 ALA B C 1
ATOM 2952 O O . ALA B 1 89 ? -1.826 11.297 -9.234 1 94.88 89 ALA B O 1
ATOM 2953 N N . LEU B 1 90 ? -2.898 9.383 -9.656 1 96.44 90 LEU B N 1
ATOM 2954 C CA . LEU B 1 90 ? -3.328 9.219 -8.273 1 96.44 90 LEU B CA 1
ATOM 2955 C C . LEU B 1 90 ? -2.127 9.102 -7.34 1 96.44 90 LEU B C 1
ATOM 2957 O O . LEU B 1 90 ? -2.074 9.766 -6.301 1 96.44 90 LEU B O 1
ATOM 2961 N N . VAL B 1 91 ? -1.158 8.312 -7.73 1 95.62 91 VAL B N 1
ATOM 2962 C CA . VAL B 1 91 ? 0.045 8.086 -6.938 1 95.62 91 VAL B CA 1
ATOM 2963 C C . VAL B 1 91 ? 0.83 9.391 -6.801 1 95.62 91 VAL B C 1
ATOM 2965 O O . VAL B 1 91 ? 1.271 9.75 -5.707 1 95.62 91 VAL B O 1
ATOM 2968 N N . ARG B 1 92 ? 0.915 10.133 -7.816 1 93.44 92 ARG B N 1
ATOM 2969 C CA . ARG B 1 92 ? 1.793 11.297 -7.867 1 93.44 92 ARG B CA 1
ATOM 2970 C C . ARG B 1 92 ? 1.128 12.516 -7.23 1 93.44 92 ARG B C 1
ATOM 2972 O O . ARG B 1 92 ? 1.798 13.5 -6.914 1 93.44 92 ARG B O 1
ATOM 2979 N N . THR B 1 93 ? -0.16 12.438 -7.039 1 94.38 93 THR B N 1
ATOM 2980 C CA . THR B 1 93 ? -0.842 13.633 -6.562 1 94.38 93 THR B CA 1
ATOM 2981 C C . THR B 1 93 ? -1.391 13.422 -5.152 1 94.38 93 THR B C 1
ATOM 2983 O O . THR B 1 93 ? -1.789 14.375 -4.484 1 94.38 93 THR B O 1
ATOM 2986 N N . ARG B 1 94 ? -1.394 12.156 -4.688 1 94.38 94 ARG B N 1
ATOM 2987 C CA . ARG B 1 94 ? -1.826 11.938 -3.309 1 94.38 94 ARG B CA 1
ATOM 2988 C C . ARG B 1 94 ? -0.899 12.648 -2.326 1 94.38 94 ARG B C 1
ATOM 2990 O O . ARG B 1 94 ? 0.318 12.672 -2.52 1 94.38 94 ARG B O 1
ATOM 2997 N N . ARG B 1 95 ? -1.508 13.328 -1.357 1 94.31 95 ARG B N 1
ATOM 2998 C CA . ARG B 1 95 ? -0.771 14.008 -0.294 1 94.31 95 ARG B CA 1
ATOM 2999 C C . ARG B 1 95 ? -1.384 13.711 1.07 1 94.31 95 ARG B C 1
ATOM 3001 O O . ARG B 1 95 ? -2.588 13.461 1.176 1 94.31 95 ARG B O 1
ATOM 3008 N N . ALA B 1 96 ? -0.498 13.719 2.031 1 95.62 96 ALA B N 1
ATOM 3009 C CA . ALA B 1 96 ? -1.033 13.633 3.387 1 95.62 96 ALA B CA 1
ATOM 3010 C C . ALA B 1 96 ? -1.945 14.82 3.689 1 95.62 96 ALA B C 1
ATOM 3012 O O . ALA B 1 96 ? -1.547 15.977 3.521 1 95.62 96 ALA B O 1
ATOM 3013 N N . CYS B 1 97 ? -3.125 14.492 4.086 1 96.5 97 CYS B N 1
ATOM 3014 C CA . CYS B 1 97 ? -4.109 15.508 4.426 1 96.5 97 CYS B CA 1
ATOM 3015 C C . CYS B 1 97 ? -4.133 15.766 5.926 1 96.5 97 CYS B C 1
ATOM 3017 O O . CYS B 1 97 ? -4.238 14.828 6.723 1 96.5 97 CYS B O 1
ATOM 3019 N N . ARG B 1 98 ? -4.078 17.047 6.305 1 95.5 98 ARG B N 1
ATOM 3020 C CA . ARG B 1 98 ? -4.031 17.391 7.723 1 95.5 98 ARG B CA 1
ATOM 3021 C C . ARG B 1 98 ? -5.133 18.375 8.086 1 95.5 98 ARG B C 1
ATOM 3023 O O . ARG B 1 98 ? -5.16 18.891 9.203 1 95.5 98 ARG B O 1
ATOM 3030 N N . ARG B 1 99 ? -5.898 18.703 7.156 1 95.12 99 ARG B N 1
ATOM 3031 C CA . ARG B 1 99 ? -7.047 19.578 7.348 1 95.12 99 ARG B CA 1
ATOM 3032 C C . ARG B 1 99 ? -8.281 19.031 6.637 1 95.12 99 ARG B C 1
ATOM 3034 O O . ARG B 1 99 ? -8.242 18.781 5.434 1 95.12 99 ARG B O 1
ATOM 3041 N N . TYR B 1 100 ? -9.383 18.984 7.379 1 97.19 100 TYR B N 1
ATOM 3042 C CA . TYR B 1 100 ? -10.594 18.359 6.867 1 97.19 100 TYR B CA 1
ATOM 3043 C C . TYR B 1 100 ? -11.812 19.234 7.152 1 97.19 100 TYR B C 1
ATOM 3045 O O . TYR B 1 100 ? -11.797 20.047 8.07 1 97.19 100 TYR B O 1
ATOM 3053 N N . LEU B 1 101 ? -12.781 19.016 6.266 1 97.12 101 LEU B N 1
ATOM 3054 C CA . LEU B 1 101 ? -14.102 19.516 6.633 1 97.12 101 LEU B CA 1
ATOM 3055 C C . LEU B 1 101 ? -14.703 18.688 7.762 1 97.12 101 LEU B C 1
ATOM 3057 O O . LEU B 1 101 ? -14.508 17.469 7.816 1 97.12 101 LEU B O 1
ATOM 3061 N N . ASN B 1 102 ? -15.398 19.391 8.594 1 94.19 102 ASN B N 1
ATOM 3062 C CA . ASN B 1 102 ? -16.125 18.688 9.641 1 94.19 102 ASN B CA 1
ATOM 3063 C C . ASN B 1 102 ? -17.453 18.125 9.125 1 94.19 102 ASN B C 1
ATOM 3065 O O . ASN B 1 102 ? -18.531 18.641 9.469 1 94.19 102 ASN B O 1
ATOM 3069 N N . LYS B 1 103 ? -17.328 17.125 8.344 1 97.25 103 LYS B N 1
ATOM 3070 C CA . LYS B 1 103 ? -18.469 16.516 7.656 1 97.25 103 LYS B CA 1
ATOM 3071 C C . LYS B 1 103 ? -18.25 15.016 7.461 1 97.25 103 LYS B C 1
ATOM 3073 O O . LYS B 1 103 ? -17.156 14.586 7.113 1 97.25 103 LYS B O 1
ATOM 3078 N N . ASP B 1 104 ? -19.328 14.297 7.746 1 98.44 104 ASP B N 1
ATOM 3079 C CA . ASP B 1 104 ? -19.25 12.859 7.512 1 98.44 104 ASP B CA 1
ATOM 3080 C C . ASP B 1 104 ? -19.125 12.555 6.02 1 98.44 104 ASP B C 1
ATOM 3082 O O . ASP B 1 104 ? -19.797 13.172 5.195 1 98.44 104 ASP B O 1
ATOM 3086 N N . VAL B 1 105 ? -18.25 11.68 5.758 1 98.69 105 VAL B N 1
ATOM 3087 C CA . VAL B 1 105 ? -18.188 11.172 4.391 1 98.69 105 VAL B CA 1
ATOM 3088 C C . VAL B 1 105 ? -19.5 10.461 4.039 1 98.69 105 VAL B C 1
ATOM 3090 O O . VAL B 1 105 ? -20.078 9.758 4.875 1 98.69 105 VAL B O 1
ATOM 3093 N N . ASP B 1 106 ? -19.938 10.641 2.838 1 98.06 106 ASP B N 1
ATOM 3094 C CA . ASP B 1 106 ? -21.156 9.984 2.361 1 98.06 106 ASP B CA 1
ATOM 3095 C C . ASP B 1 106 ? -21.094 8.484 2.625 1 98.06 106 ASP B C 1
ATOM 3097 O O . ASP B 1 106 ? -20.094 7.828 2.336 1 98.06 106 ASP B O 1
ATOM 3101 N N . LYS B 1 107 ? -22.25 7.98 3.154 1 97.25 107 LYS B N 1
ATOM 3102 C CA . LYS B 1 107 ? -22.312 6.57 3.518 1 97.25 107 LYS B CA 1
ATOM 3103 C C . LYS B 1 107 ? -22.078 5.676 2.301 1 97.25 107 LYS B C 1
ATOM 3105 O O . LYS B 1 107 ? -21.516 4.586 2.42 1 97.25 107 LYS B O 1
ATOM 3110 N N . LYS B 1 108 ? -22.547 6.121 1.198 1 97.06 108 LYS B N 1
ATOM 3111 C CA . LYS B 1 108 ? -22.359 5.359 -0.031 1 97.06 108 LYS B CA 1
ATOM 3112 C C . LYS B 1 108 ? -20.875 5.207 -0.357 1 97.06 108 LYS B C 1
ATOM 3114 O O . LYS B 1 108 ? -20.422 4.133 -0.761 1 97.06 108 LYS B O 1
ATOM 3119 N N . ILE B 1 109 ? -20.094 6.277 -0.18 1 97.25 109 ILE B N 1
ATOM 3120 C CA . ILE B 1 109 ? -18.656 6.242 -0.427 1 97.25 109 ILE B CA 1
ATOM 3121 C C . ILE B 1 109 ? -17.984 5.312 0.578 1 97.25 109 ILE B C 1
ATOM 3123 O O . ILE B 1 109 ? -17.141 4.492 0.204 1 97.25 109 ILE B O 1
ATOM 3127 N N . ILE B 1 110 ? -18.391 5.379 1.85 1 97.5 110 ILE B N 1
ATOM 3128 C CA . ILE B 1 110 ? -17.828 4.52 2.881 1 97.5 110 ILE B CA 1
ATOM 3129 C C . ILE B 1 110 ? -18.078 3.057 2.531 1 97.5 110 ILE B C 1
ATOM 3131 O O . ILE B 1 110 ? -17.172 2.221 2.635 1 97.5 110 ILE B O 1
ATOM 3135 N N . LYS B 1 111 ? -19.266 2.791 2.164 1 94.69 111 LYS B N 1
ATOM 3136 C CA . LYS B 1 111 ? -19.609 1.427 1.778 1 94.69 111 LYS B CA 1
ATOM 3137 C C . LYS B 1 111 ? -18.719 0.933 0.642 1 94.69 111 LYS B C 1
ATOM 3139 O O . LYS B 1 111 ? -18.234 -0.198 0.676 1 94.69 111 LYS B O 1
ATOM 3144 N N . GLU B 1 112 ? -18.484 1.769 -0.321 1 93.81 112 GLU B N 1
ATOM 3145 C CA . GLU B 1 112 ? -17.625 1.415 -1.451 1 93.81 112 GLU B CA 1
ATOM 3146 C C . GLU B 1 112 ? -16.188 1.205 -1.007 1 93.81 112 GLU B C 1
ATOM 3148 O O . GLU B 1 112 ? -15.531 0.24 -1.418 1 93.81 112 GLU B O 1
ATOM 3153 N N . LEU B 1 113 ? -15.719 2.09 -0.19 1 96.62 113 LEU B N 1
ATOM 3154 C CA . LEU B 1 113 ? -14.359 1.964 0.33 1 96.62 113 LEU B CA 1
ATOM 3155 C C . LEU B 1 113 ? -14.188 0.65 1.084 1 96.62 113 LEU B C 1
ATOM 3157 O O . LEU B 1 113 ? -13.234 -0.093 0.834 1 96.62 113 LEU B O 1
ATOM 3161 N N . MET B 1 114 ? -15.141 0.328 1.934 1 95.44 114 MET B N 1
ATOM 3162 C CA . MET B 1 114 ? -15.055 -0.868 2.768 1 95.44 114 MET B CA 1
ATOM 3163 C C . MET B 1 114 ? -15.234 -2.129 1.93 1 95.44 114 MET B C 1
ATOM 3165 O O . MET B 1 114 ? -14.625 -3.16 2.213 1 95.44 114 MET B O 1
ATOM 3169 N N . GLY B 1 115 ? -16.078 -2 0.968 1 93.06 115 GLY B N 1
ATOM 3170 C CA . GLY B 1 115 ? -16.234 -3.119 0.052 1 93.06 115 GLY B CA 1
ATOM 3171 C C . GLY B 1 115 ? -14.977 -3.428 -0.728 1 93.06 115 GLY B C 1
ATOM 3172 O O . GLY B 1 115 ? -14.633 -4.594 -0.936 1 93.06 115 GLY B O 1
ATOM 3173 N N . SER B 1 116 ? -14.219 -2.441 -1.107 1 94.5 116 SER B N 1
ATOM 3174 C CA . SER B 1 116 ? -13.023 -2.602 -1.931 1 94.5 116 SER B CA 1
ATOM 3175 C C . SER B 1 116 ? -11.828 -3.039 -1.091 1 94.5 116 SER B C 1
ATOM 3177 O O . SER B 1 116 ? -11.047 -3.889 -1.515 1 94.5 116 SER B O 1
ATOM 3179 N N . ILE B 1 117 ? -11.727 -2.531 0.138 1 95.31 117 ILE B N 1
ATOM 3180 C CA . ILE B 1 117 ? -10.523 -2.74 0.93 1 95.31 117 ILE B CA 1
ATOM 3181 C C . ILE B 1 117 ? -10.43 -4.203 1.354 1 95.31 117 ILE B C 1
ATOM 3183 O O . ILE B 1 117 ? -9.344 -4.707 1.644 1 95.31 117 ILE B O 1
ATOM 3187 N N . GLN B 1 118 ? -11.492 -4.926 1.317 1 92.12 118 GLN B N 1
ATOM 3188 C CA . GLN B 1 118 ? -11.516 -6.336 1.682 1 92.12 118 GLN B CA 1
ATOM 3189 C C . GLN B 1 118 ? -10.766 -7.184 0.661 1 92.12 118 GLN B C 1
ATOM 3191 O O . GLN B 1 118 ? -10.461 -8.352 0.915 1 92.12 118 GLN B O 1
ATOM 3196 N N . TYR B 1 119 ? -10.484 -6.598 -0.438 1 94.38 119 TYR B N 1
ATOM 3197 C CA . TYR B 1 119 ? -9.781 -7.309 -1.499 1 94.38 119 TYR B CA 1
ATOM 3198 C C . TYR B 1 119 ? -8.273 -7.07 -1.41 1 94.38 119 TYR B C 1
ATOM 3200 O O . TYR B 1 119 ? -7.512 -7.578 -2.234 1 94.38 119 TYR B O 1
ATOM 3208 N N . ALA B 1 120 ? -7.84 -6.289 -0.395 1 95.5 120 ALA B N 1
ATOM 3209 C CA . ALA B 1 120 ? -6.398 -6.125 -0.209 1 95.5 120 ALA B CA 1
ATOM 3210 C C . ALA B 1 120 ? -5.699 -7.477 -0.105 1 95.5 120 ALA B C 1
ATOM 3212 O O . ALA B 1 120 ? -6.234 -8.414 0.492 1 95.5 120 ALA B O 1
ATOM 3213 N N . PRO B 1 121 ? -4.52 -7.566 -0.688 1 96.44 121 PRO B N 1
ATOM 3214 C CA . PRO B 1 121 ? -3.809 -8.852 -0.653 1 96.44 121 PRO B CA 1
ATOM 3215 C C . PRO B 1 121 ? -3.371 -9.242 0.755 1 96.44 121 PRO B C 1
ATOM 3217 O O . PRO B 1 121 ? -3.086 -8.375 1.583 1 96.44 121 PRO B O 1
ATOM 3220 N N . THR B 1 122 ? -3.412 -10.547 1.006 1 96.44 122 THR B N 1
ATOM 3221 C CA . THR B 1 122 ? -2.854 -11.125 2.225 1 96.44 122 THR B CA 1
ATOM 3222 C C . THR B 1 122 ? -1.966 -12.32 1.899 1 96.44 122 THR B C 1
ATOM 3224 O O . THR B 1 122 ? -2.227 -13.055 0.942 1 96.44 122 TH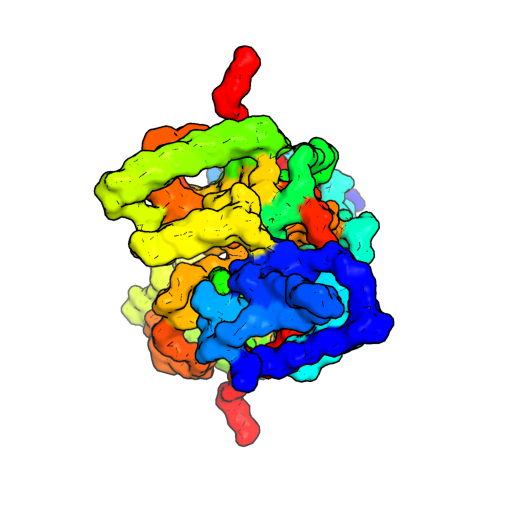R B O 1
ATOM 3227 N N . GLY B 1 123 ? -0.925 -12.398 2.666 1 95.75 123 GLY B N 1
ATOM 3228 C CA . GLY B 1 123 ? -0.048 -13.547 2.469 1 95.75 123 GLY B CA 1
ATOM 3229 C C . GLY B 1 123 ? -0.783 -14.875 2.498 1 95.75 123 GLY B C 1
ATOM 3230 O O . GLY B 1 123 ? -1.544 -15.148 3.428 1 95.75 123 GLY B O 1
ATOM 3231 N N . GLY B 1 124 ? -0.576 -15.68 1.374 1 92.75 124 GLY B N 1
ATOM 3232 C CA . GLY B 1 124 ? -1.221 -16.984 1.308 1 92.75 124 GLY B CA 1
ATOM 3233 C C . GLY B 1 124 ? -2.73 -16.891 1.183 1 92.75 124 GLY B C 1
ATOM 3234 O O . GLY B 1 124 ? -3.436 -17.875 1.433 1 92.75 124 GLY B O 1
ATOM 3235 N N . ASN B 1 125 ? -3.223 -15.742 0.964 1 94.06 125 ASN B N 1
ATOM 3236 C CA . ASN B 1 125 ? -4.66 -15.492 0.923 1 94.06 125 ASN B CA 1
ATOM 3237 C C . ASN B 1 125 ? -5.336 -15.891 2.234 1 94.06 125 ASN B C 1
ATOM 3239 O O . ASN B 1 125 ? -6.434 -16.453 2.227 1 94.06 125 ASN B O 1
ATOM 3243 N N . LYS B 1 126 ? -4.711 -15.625 3.307 1 93.38 126 LYS B N 1
ATOM 3244 C CA . LYS B 1 126 ? -5.25 -16 4.609 1 93.38 126 LYS B CA 1
ATOM 3245 C C . LYS B 1 126 ? -6.488 -15.18 4.953 1 93.38 126 LYS B C 1
ATOM 3247 O O . LYS B 1 126 ? -7.336 -15.617 5.734 1 93.38 126 LYS B O 1
ATOM 3252 N N . ARG B 1 127 ? -6.559 -13.992 4.504 1 93.25 127 ARG B N 1
ATOM 3253 C CA . ARG B 1 127 ? -7.707 -13.117 4.684 1 93.25 127 ARG B CA 1
ATOM 3254 C C . ARG B 1 127 ? -8.031 -12.93 6.16 1 93.25 127 ARG B C 1
ATOM 3256 O O . ARG B 1 127 ? -9.188 -13.07 6.57 1 93.25 127 ARG B O 1
ATOM 3263 N N . LYS B 1 128 ? -6.977 -12.625 6.852 1 95.06 128 LYS B N 1
ATOM 3264 C CA . LYS B 1 128 ? -7.152 -12.453 8.289 1 95.06 128 LYS B CA 1
ATOM 3265 C C . LYS B 1 128 ? -7.109 -10.977 8.68 1 95.06 128 LYS B C 1
ATOM 3267 O O . LYS B 1 128 ? -7.066 -10.648 9.867 1 95.06 128 LYS B O 1
ATOM 3272 N N . LEU B 1 129 ? -7.129 -10.141 7.695 1 96.56 129 LEU B N 1
ATOM 3273 C CA . LEU B 1 129 ? -7.223 -8.711 7.973 1 96.56 129 LEU B CA 1
ATOM 3274 C C . LEU B 1 129 ? -8.57 -8.359 8.594 1 96.56 129 LEU B C 1
ATOM 3276 O O . LEU B 1 129 ? -9.609 -8.875 8.156 1 96.56 129 LEU B O 1
ATOM 3280 N N . GLU B 1 130 ? -8.5 -7.582 9.547 1 97.25 130 GLU B N 1
ATOM 3281 C CA . GLU B 1 130 ? -9.672 -6.941 10.133 1 97.25 130 GLU B CA 1
ATOM 3282 C C . GLU B 1 130 ? -9.531 -5.422 10.125 1 97.25 130 GLU B C 1
ATOM 3284 O O . GLU B 1 130 ? -8.422 -4.895 10.008 1 97.25 130 GLU B O 1
ATOM 3289 N N . PHE B 1 131 ? -10.727 -4.762 10.195 1 97.81 131 PHE B N 1
ATOM 3290 C CA . PHE B 1 131 ? -10.75 -3.307 10.102 1 97.81 131 PHE B CA 1
ATOM 3291 C C . PHE B 1 131 ? -11.625 -2.701 11.188 1 97.81 131 PHE B C 1
ATOM 3293 O O . PHE B 1 131 ? -12.82 -3.014 11.273 1 97.81 131 PHE B O 1
ATOM 3300 N N . THR B 1 132 ? -11.016 -1.914 11.984 1 98.5 132 THR B N 1
ATOM 3301 C CA . THR B 1 132 ? -11.773 -1.076 12.906 1 98.5 132 THR B CA 1
ATOM 3302 C C . THR B 1 132 ? -11.945 0.331 12.344 1 98.5 132 THR B C 1
ATOM 3304 O O . THR B 1 132 ? -10.984 0.94 11.875 1 98.5 132 THR B O 1
ATOM 3307 N N . ILE B 1 133 ? -13.211 0.827 12.352 1 98.5 133 ILE B N 1
ATOM 3308 C CA . ILE B 1 133 ? -13.461 2.117 11.719 1 98.5 133 ILE B CA 1
ATOM 3309 C C . ILE B 1 133 ? -14.305 2.994 12.641 1 98.5 133 ILE B C 1
ATOM 3311 O O . ILE B 1 133 ? -15.211 2.502 13.312 1 98.5 133 ILE B O 1
ATOM 3315 N N . ILE B 1 134 ? -13.883 4.223 12.797 1 98.44 134 ILE B N 1
ATOM 3316 C CA . ILE B 1 134 ? -14.727 5.309 13.289 1 98.44 134 ILE B CA 1
ATOM 3317 C C . ILE B 1 134 ? -15.148 6.199 12.117 1 98.44 134 ILE B C 1
ATOM 3319 O O . ILE B 1 134 ? -14.328 6.941 11.57 1 98.44 134 ILE B O 1
ATOM 3323 N N . ASP B 1 135 ? -16.406 6.152 11.719 1 97.88 135 ASP B N 1
ATOM 3324 C CA . ASP B 1 135 ? -16.828 6.82 10.484 1 97.88 135 ASP B CA 1
ATOM 3325 C C . ASP B 1 135 ? -17.922 7.836 10.766 1 97.88 135 ASP B C 1
ATOM 3327 O O . ASP B 1 135 ? -18.75 8.117 9.891 1 97.88 135 ASP B O 1
ATOM 3331 N N . ASP B 1 136 ? -17.969 8.305 11.961 1 97.56 136 ASP B N 1
ATOM 3332 C CA . ASP B 1 136 ? -18.875 9.352 12.43 1 97.56 136 ASP B CA 1
ATOM 3333 C C . ASP B 1 136 ? -18.109 10.469 13.125 1 97.56 136 ASP B C 1
ATOM 3335 O O . ASP B 1 136 ? -17.328 10.219 14.039 1 97.56 136 ASP B O 1
ATOM 3339 N N . CYS B 1 137 ? -18.438 11.742 12.695 1 96.94 137 CYS B N 1
ATOM 3340 C CA . CYS B 1 137 ? -17.656 12.891 13.172 1 96.94 137 CYS B CA 1
ATOM 3341 C C . CYS B 1 137 ? -17.828 13.062 14.68 1 96.94 137 CYS B C 1
ATOM 3343 O O . CYS B 1 137 ? -16.859 13.406 15.375 1 96.94 137 CYS B O 1
ATOM 3345 N N . LYS B 1 138 ? -18.969 12.852 15.133 1 96.81 138 LYS B N 1
ATOM 3346 C CA . LYS B 1 138 ? -19.219 13.039 16.562 1 96.81 138 LYS B CA 1
ATOM 3347 C C . LYS B 1 138 ? -18.469 12 17.391 1 96.81 138 LYS B C 1
ATOM 3349 O O . LYS B 1 138 ? -17.891 12.328 18.422 1 96.81 138 LYS B O 1
ATOM 3354 N N . GLU B 1 139 ? -18.547 10.734 16.922 1 97.62 139 GLU B N 1
ATOM 3355 C CA . GLU B 1 139 ? -17.812 9.672 17.594 1 97.62 139 GLU B CA 1
ATOM 3356 C C . GLU B 1 139 ? -16.312 9.938 17.562 1 97.62 139 GLU B C 1
ATOM 3358 O O . GLU B 1 139 ? -15.617 9.727 18.562 1 97.62 139 GLU B O 1
ATOM 3363 N N . MET B 1 140 ? -15.852 10.422 16.469 1 97.94 140 MET B N 1
ATOM 3364 C CA . MET B 1 140 ? -14.422 10.719 16.328 1 97.94 140 MET B CA 1
ATOM 3365 C C . MET B 1 140 ? -14.023 11.867 17.25 1 97.94 140 MET B C 1
ATOM 3367 O O . MET B 1 140 ? -12.945 11.844 17.859 1 97.94 140 MET B O 1
ATOM 3371 N N . ASP B 1 141 ? -14.852 12.867 17.312 1 96.56 141 ASP B N 1
ATOM 3372 C CA . ASP B 1 141 ? -14.586 13.992 18.203 1 96.56 141 ASP B CA 1
ATOM 3373 C C . ASP B 1 141 ? -14.508 13.539 19.656 1 96.56 141 ASP B C 1
ATOM 3375 O O . ASP B 1 141 ? -13.641 13.984 20.406 1 96.56 141 ASP B O 1
ATOM 3379 N N . TYR B 1 142 ? -15.414 12.688 19.969 1 97 142 TYR B N 1
ATOM 3380 C CA . TYR B 1 142 ? -15.398 12.141 21.328 1 97 142 TYR B CA 1
ATOM 3381 C C . TYR B 1 142 ? -14.086 11.43 21.609 1 97 142 TYR B C 1
ATOM 3383 O O . TYR B 1 142 ? -13.43 11.695 22.609 1 97 142 TYR B O 1
ATOM 3391 N N . PHE B 1 143 ? -13.727 10.547 20.812 1 98 143 PHE B N 1
ATOM 3392 C CA . PHE B 1 143 ? -12.508 9.766 20.969 1 98 143 PHE B CA 1
ATOM 3393 C C . PHE B 1 143 ? -11.281 10.672 20.984 1 98 143 PHE B C 1
ATOM 3395 O O . PHE B 1 143 ? -10.406 10.516 21.844 1 98 143 PHE B O 1
ATOM 3402 N N . ARG B 1 144 ? -11.227 11.594 20.078 1 97.19 144 ARG B N 1
ATOM 3403 C CA . ARG B 1 144 ? -10.133 12.547 19.953 1 97.19 144 ARG B CA 1
ATOM 3404 C C . ARG B 1 144 ? -9.93 13.312 21.266 1 97.19 144 ARG B C 1
ATOM 3406 O O . ARG B 1 144 ? -8.797 13.469 21.734 1 97.19 144 ARG B O 1
ATOM 3413 N N . LEU B 1 145 ? -10.984 13.828 21.797 1 96.5 145 LEU B N 1
ATOM 3414 C CA . LEU B 1 145 ? -10.914 14.609 23.031 1 96.5 145 LEU B CA 1
ATOM 3415 C C . LEU B 1 145 ? -10.469 13.742 24.188 1 96.5 145 LEU B C 1
ATOM 3417 O O . LEU B 1 145 ? -9.664 14.164 25.016 1 96.5 145 LEU B O 1
ATOM 3421 N N . LEU B 1 146 ? -11 12.547 24.234 1 97.5 146 LEU B N 1
ATOM 3422 C CA . LEU B 1 146 ? -10.609 11.602 25.281 1 97.5 146 LEU B CA 1
ATOM 3423 C C . LEU B 1 146 ? -9.109 11.328 25.219 1 97.5 146 LEU B C 1
ATOM 3425 O O . LEU B 1 146 ? -8.43 11.375 26.25 1 97.5 146 LEU B O 1
ATOM 3429 N N . VAL B 1 147 ? -8.578 11.023 24.078 1 98.12 147 VAL B N 1
ATOM 3430 C CA . VAL B 1 147 ? -7.164 10.719 23.891 1 98.12 147 VAL B CA 1
ATOM 3431 C C . VAL B 1 147 ? -6.32 11.938 24.234 1 98.12 147 VAL B C 1
ATOM 3433 O O . VAL B 1 147 ? -5.305 11.828 24.922 1 98.12 147 VAL B O 1
ATOM 3436 N N . ARG B 1 148 ? -6.758 13.062 23.766 1 96.94 148 ARG B N 1
ATOM 3437 C CA . ARG B 1 148 ? -6.027 14.305 24.016 1 96.94 148 ARG B CA 1
ATOM 3438 C C . ARG B 1 148 ? -5.938 14.602 25.5 1 96.94 148 ARG B C 1
ATOM 3440 O O . ARG B 1 148 ? -4.863 14.922 26.016 1 96.94 148 ARG B O 1
ATOM 3447 N N . ASP B 1 149 ? -7.043 14.523 26.172 1 97.25 149 ASP B N 1
ATOM 3448 C CA . ASP B 1 149 ? -7.082 14.797 27.594 1 97.25 149 ASP B CA 1
ATOM 3449 C C . ASP B 1 149 ? -6.137 13.875 28.359 1 97.25 149 ASP B C 1
ATOM 3451 O O . ASP B 1 149 ? -5.383 14.328 29.219 1 97.25 149 ASP B O 1
ATOM 3455 N N . GLU B 1 150 ? -6.227 12.656 28.031 1 97.94 150 GLU B N 1
ATOM 3456 C CA . GLU B 1 150 ? -5.344 11.695 28.688 1 97.94 150 GLU B CA 1
ATOM 3457 C C . GLU B 1 150 ? -3.881 11.977 28.359 1 97.94 150 GLU B C 1
ATOM 3459 O O . GLU B 1 150 ? -3.012 11.859 29.234 1 97.94 150 GLU B O 1
ATOM 3464 N N . MET B 1 151 ? -3.586 12.312 27.125 1 97.44 151 MET B N 1
ATOM 3465 C CA . MET B 1 151 ? -2.219 12.633 26.719 1 97.44 151 MET B CA 1
ATOM 3466 C C . MET B 1 151 ? -1.682 13.82 27.516 1 97.44 151 MET B C 1
ATOM 3468 O O . MET B 1 151 ? -0.541 13.797 27.984 1 97.44 151 MET B O 1
ATOM 3472 N N . ILE B 1 152 ? -2.504 14.82 27.703 1 96.5 152 ILE B N 1
ATOM 3473 C CA . ILE B 1 152 ? -2.113 16.016 28.453 1 96.5 152 ILE B CA 1
ATOM 3474 C C . ILE B 1 152 ? -1.851 15.656 29.906 1 96.5 152 IL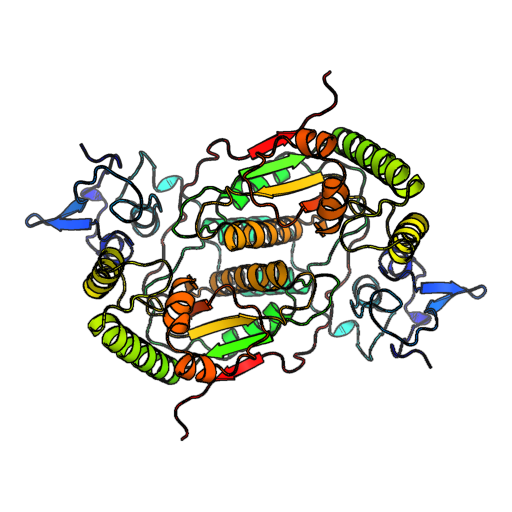E B C 1
ATOM 3476 O O . ILE B 1 152 ? -0.856 16.094 30.484 1 96.5 152 ILE B O 1
ATOM 3480 N N . LYS B 1 153 ? -2.754 14.891 30.438 1 97.69 153 LYS B N 1
ATOM 3481 C CA . LYS B 1 153 ? -2.57 14.438 31.812 1 97.69 153 LYS B CA 1
ATOM 3482 C C . LYS B 1 153 ? -1.238 13.719 31.984 1 97.69 153 LYS B C 1
ATOM 3484 O O . LYS B 1 153 ? -0.502 13.977 32.938 1 97.69 153 LYS B O 1
ATOM 3489 N N . LEU B 1 154 ? -0.919 12.812 31.109 1 97.69 154 LEU B N 1
ATOM 3490 C CA . LEU B 1 154 ? 0.322 12.047 31.172 1 97.69 154 LEU B CA 1
ATOM 3491 C C . LEU B 1 154 ? 1.53 12.961 30.984 1 97.69 154 LEU B C 1
ATOM 3493 O O . LEU B 1 154 ? 2.529 12.82 31.688 1 97.69 154 LEU B O 1
ATOM 3497 N N . ALA B 1 155 ? 1.44 13.867 30.062 1 97.06 155 ALA B N 1
ATOM 3498 C CA . ALA B 1 155 ? 2.533 14.805 29.812 1 97.06 155 ALA B CA 1
ATOM 3499 C C . ALA B 1 155 ? 2.836 15.641 31.047 1 97.06 155 ALA B C 1
ATOM 3501 O O . ALA B 1 155 ? 3.996 15.969 31.312 1 97.06 155 ALA B O 1
ATOM 3502 N N . ASN B 1 156 ? 1.826 16.031 31.75 1 97 156 ASN B N 1
ATOM 3503 C CA . ASN B 1 156 ? 1.989 16.797 33 1 97 156 ASN B CA 1
ATOM 3504 C C . ASN B 1 156 ? 2.781 16 34.031 1 97 156 ASN B C 1
ATOM 3506 O O . ASN B 1 156 ? 3.346 16.578 34.938 1 97 156 ASN B O 1
ATOM 3510 N N . ASN B 1 157 ? 2.82 14.703 33.844 1 97.5 157 ASN B N 1
ATOM 3511 C CA . ASN B 1 157 ? 3.59 13.836 34.75 1 97.5 157 ASN B CA 1
ATOM 3512 C C . ASN B 1 157 ? 4.895 13.383 34.094 1 97.5 157 ASN B C 1
ATOM 3514 O O . ASN B 1 157 ? 5.516 12.414 34.531 1 97.5 157 ASN B O 1
ATOM 3518 N N . GLY B 1 158 ? 5.219 13.93 32.969 1 96.88 158 GLY B N 1
ATOM 3519 C CA . GLY B 1 158 ? 6.496 13.695 32.312 1 96.88 158 GLY B CA 1
ATOM 3520 C C . GLY B 1 158 ? 6.48 12.484 31.391 1 96.88 158 GLY B C 1
ATOM 3521 O O . GLY B 1 158 ? 7.539 12 30.984 1 96.88 158 GLY B O 1
ATOM 3522 N N . ILE B 1 159 ? 5.328 11.969 31.156 1 97.5 159 ILE B N 1
ATOM 3523 C CA . ILE B 1 159 ? 5.199 10.82 30.266 1 97.5 159 ILE B CA 1
ATOM 3524 C C . ILE B 1 159 ? 4.773 11.281 28.875 1 97.5 159 ILE B C 1
ATOM 3526 O O . ILE B 1 159 ? 3.688 11.836 28.703 1 97.5 159 ILE B O 1
ATOM 3530 N N . TYR B 1 160 ? 5.656 11.023 27.859 1 97.19 160 TYR B N 1
ATOM 3531 C CA . TYR B 1 160 ? 5.395 11.445 26.5 1 97.19 160 TYR B CA 1
ATOM 3532 C C . TYR B 1 160 ? 5.203 10.242 25.578 1 97.19 160 TYR B C 1
ATOM 3534 O O . TYR B 1 160 ? 5.551 9.117 25.938 1 97.19 160 TYR B O 1
ATOM 3542 N N . PRO B 1 161 ? 4.59 10.484 24.438 1 94.5 161 PRO B N 1
ATOM 3543 C CA . PRO B 1 161 ? 4.41 9.359 23.5 1 94.5 161 PRO B CA 1
ATOM 3544 C C . PRO B 1 161 ? 5.73 8.68 23.141 1 94.5 161 PRO B C 1
ATOM 3546 O O . PRO B 1 161 ? 6.77 9.336 23.062 1 94.5 161 PRO B O 1
ATOM 3549 N N . GLN B 1 162 ? 5.621 7.395 22.938 1 88.56 162 GLN B N 1
ATOM 3550 C CA . GLN B 1 162 ? 6.812 6.617 22.609 1 88.56 162 GLN B CA 1
ATOM 3551 C C . GLN B 1 162 ? 7.543 7.203 21.406 1 88.56 162 GLN B C 1
ATOM 3553 O O . GLN B 1 162 ? 6.922 7.492 20.375 1 88.56 162 GLN B O 1
ATOM 3558 N N . GLY B 1 163 ? 8.82 7.441 21.578 1 87.25 163 GLY B N 1
ATOM 3559 C CA . GLY B 1 163 ? 9.625 7.965 20.484 1 87.25 163 GLY B CA 1
ATOM 3560 C C . GLY B 1 163 ? 9.664 9.484 20.453 1 87.25 163 GLY B C 1
ATOM 3561 O O . GLY B 1 163 ? 10.352 10.07 19.609 1 87.25 163 GLY B O 1
ATOM 3562 N N . PHE B 1 164 ? 8.922 10.133 21.359 1 89.62 164 PHE B N 1
ATOM 3563 C CA . PHE B 1 164 ? 8.859 11.586 21.391 1 89.62 164 PHE B CA 1
ATOM 3564 C C . PHE B 1 164 ? 9.258 12.109 22.766 1 89.62 164 PHE B C 1
ATOM 3566 O O . PHE B 1 164 ? 8.812 11.586 23.797 1 89.62 164 PHE B O 1
ATOM 3573 N N . ASP B 1 165 ? 10.109 13.109 22.719 1 93.06 165 ASP B N 1
ATOM 3574 C CA . ASP B 1 165 ? 10.508 13.719 23.969 1 93.06 165 ASP B CA 1
ATOM 3575 C C . ASP B 1 165 ? 9.703 14.984 24.25 1 93.06 165 ASP B C 1
ATOM 3577 O O . ASP B 1 165 ? 8.773 15.305 23.516 1 93.06 165 ASP B O 1
ATOM 3581 N N . LYS B 1 166 ? 10.078 15.594 25.359 1 95.81 166 LYS B N 1
ATOM 3582 C CA . LYS B 1 166 ? 9.359 16.797 25.781 1 95.81 166 LYS B CA 1
ATOM 3583 C C . LYS B 1 166 ? 9.406 17.875 24.703 1 95.81 166 LYS B C 1
ATOM 3585 O O . LYS B 1 166 ? 8.391 18.531 24.438 1 95.81 166 LYS B O 1
ATOM 3590 N N . THR B 1 167 ? 10.531 18.016 24.125 1 93.38 167 THR B N 1
ATOM 3591 C CA . THR B 1 167 ? 10.711 19.031 23.094 1 93.38 167 THR B CA 1
ATOM 3592 C C . THR B 1 167 ? 9.812 18.781 21.891 1 93.38 167 THR B C 1
ATOM 3594 O O . THR B 1 167 ? 9.102 19.672 21.438 1 93.38 167 THR B O 1
ATOM 3597 N N . SER B 1 168 ? 9.852 17.547 21.438 1 90.25 168 SER B N 1
ATOM 3598 C CA . SER B 1 168 ? 9.016 17.188 20.297 1 90.25 168 SER B CA 1
ATOM 3599 C C . SER B 1 168 ? 7.535 17.297 20.641 1 90.25 168 SER B C 1
ATOM 3601 O O . SER B 1 168 ? 6.734 17.75 19.812 1 90.25 168 SER B O 1
ATOM 3603 N N . TYR B 1 169 ? 7.199 16.859 21.828 1 93.19 169 TYR B N 1
ATOM 3604 C CA . TYR B 1 169 ? 5.82 17 22.297 1 93.19 169 TYR B CA 1
ATOM 3605 C C . TYR B 1 169 ? 5.363 18.453 22.266 1 93.19 169 TYR B C 1
ATOM 3607 O O . TYR B 1 169 ? 4.301 18.766 21.719 1 93.19 169 TYR B O 1
ATOM 3615 N N . ASN B 1 170 ? 6.145 19.328 22.766 1 92.75 170 ASN B N 1
ATOM 3616 C CA . ASN B 1 170 ? 5.809 20.75 22.797 1 92.75 170 ASN B CA 1
ATOM 3617 C C . ASN B 1 170 ? 5.691 21.328 21.406 1 92.75 170 ASN B C 1
ATOM 3619 O O . ASN B 1 170 ? 4.824 22.172 21.141 1 92.75 170 ASN B O 1
ATOM 3623 N N . GLN B 1 171 ? 6.543 20.906 20.578 1 87.62 171 GLN B N 1
ATOM 3624 C CA . GLN B 1 171 ? 6.492 21.359 19.188 1 87.62 171 GLN B CA 1
ATOM 3625 C C . GLN B 1 171 ? 5.195 20.922 18.516 1 87.62 171 GLN B C 1
ATOM 3627 O O . GLN B 1 171 ? 4.562 21.703 17.797 1 87.62 171 GLN B O 1
ATOM 3632 N N . MET B 1 172 ? 4.824 19.719 18.766 1 89.06 172 MET B N 1
ATOM 3633 C CA . MET B 1 172 ? 3.586 19.203 18.203 1 89.06 172 MET B CA 1
ATOM 3634 C C . MET B 1 172 ? 2.379 19.969 18.719 1 89.06 172 MET B C 1
ATOM 3636 O O . MET B 1 172 ? 1.473 20.312 17.953 1 89.06 172 MET B O 1
ATOM 3640 N N . MET B 1 173 ? 2.408 20.266 19.953 1 90.88 173 MET B N 1
ATOM 3641 C CA . MET B 1 173 ? 1.318 21.031 20.562 1 90.88 173 MET B CA 1
ATOM 3642 C C . MET B 1 173 ? 1.244 22.438 19.984 1 90.88 173 MET B C 1
ATOM 3644 O O . MET B 1 173 ? 0.154 22.953 19.75 1 90.88 173 MET B O 1
ATOM 3648 N N . ALA B 1 174 ? 2.336 22.984 19.719 1 88.5 174 ALA B N 1
ATOM 3649 C CA . ALA B 1 174 ? 2.375 24.312 19.141 1 88.5 174 ALA B CA 1
ATOM 3650 C C . ALA B 1 174 ? 1.808 24.312 17.719 1 88.5 174 ALA B C 1
ATOM 3652 O O . ALA B 1 174 ? 1.149 25.281 17.312 1 88.5 174 ALA B O 1
ATOM 3653 N N . TRP B 1 175 ? 2 23.266 17 1 88.12 175 TRP B N 1
ATOM 3654 C CA . TRP B 1 175 ? 1.561 23.141 15.617 1 88.12 175 TRP B CA 1
ATOM 3655 C C . TRP B 1 175 ? 0.041 23.047 15.531 1 88.12 175 TRP B C 1
ATOM 3657 O O . TRP B 1 175 ? -0.543 23.266 14.469 1 88.12 175 TRP B O 1
ATOM 3667 N N . GLU B 1 176 ? -0.633 22.703 16.609 1 90.12 176 GLU B N 1
ATOM 3668 C CA . GLU B 1 176 ? -2.092 22.672 16.609 1 90.12 176 GLU B CA 1
ATOM 3669 C C . GLU B 1 176 ? -2.678 24.047 16.281 1 90.12 176 GLU B C 1
ATOM 3671 O O . GLU B 1 176 ? -3.777 24.141 15.734 1 90.12 176 GLU B O 1
ATOM 3676 N N . LYS B 1 177 ? -1.938 25.031 16.469 1 85.88 177 LYS B N 1
ATOM 3677 C CA . LYS B 1 177 ? -2.434 26.406 16.312 1 85.88 177 LYS B CA 1
ATOM 3678 C C . LYS B 1 177 ? -2.248 26.875 14.867 1 85.88 177 LYS B C 1
ATOM 3680 O O . LYS B 1 177 ? -2.9 27.828 14.438 1 85.88 177 LYS B O 1
ATOM 3685 N N . SER B 1 178 ? -1.378 26.234 14.148 1 83.56 178 SER B N 1
ATOM 3686 C CA . SER B 1 178 ? -1.028 26.781 12.844 1 83.56 178 SER B CA 1
ATOM 3687 C C . SER B 1 178 ? -1.085 25.703 11.758 1 83.56 178 SER B C 1
ATOM 3689 O O . SER B 1 178 ? -1.607 25.953 10.672 1 83.56 178 SER B O 1
ATOM 3691 N N . VAL B 1 179 ? -0.601 24.516 11.953 1 80 179 VAL B N 1
ATOM 3692 C CA . VAL B 1 179 ? -0.414 23.484 10.945 1 80 179 VAL B CA 1
ATOM 3693 C C . VAL B 1 179 ? -1.65 22.594 10.883 1 80 179 VAL B C 1
ATOM 3695 O O . VAL B 1 179 ? -2.178 22.328 9.805 1 80 179 VAL B O 1
ATOM 3698 N N . ARG B 1 180 ? -2.094 22.125 12.016 1 82.06 180 ARG B N 1
ATOM 3699 C CA . ARG B 1 180 ? -3.229 21.219 12.141 1 82.06 180 ARG B CA 1
ATOM 3700 C C . ARG B 1 180 ? -4.004 21.484 13.43 1 82.06 180 ARG B C 1
ATOM 3702 O O . ARG B 1 180 ? -3.408 21.766 14.469 1 82.06 180 ARG B O 1
ATOM 3709 N N . PRO B 1 181 ? -5.281 21.375 13.352 1 86.12 181 PRO B N 1
ATOM 3710 C CA . PRO B 1 181 ? -6.09 21.656 14.539 1 86.12 181 PRO B CA 1
ATOM 3711 C C . PRO B 1 181 ? -6.008 20.547 15.586 1 86.12 181 PRO B C 1
ATOM 3713 O O . PRO B 1 181 ? -6.523 20.719 16.703 1 86.12 181 PRO B O 1
ATOM 3716 N N . ASP B 1 182 ? -5.445 19.5 15.297 1 92.69 182 ASP B N 1
ATOM 3717 C CA . ASP B 1 182 ? -5.316 18.281 16.078 1 92.69 182 ASP B CA 1
ATOM 3718 C C . ASP B 1 182 ? -3.984 17.578 15.812 1 92.69 182 ASP B C 1
ATOM 3720 O O . ASP B 1 182 ? -3.77 17.047 14.719 1 92.69 182 ASP B O 1
ATOM 3724 N N . SER B 1 183 ? -3.104 17.562 16.875 1 91.5 183 SER B N 1
ATOM 3725 C CA . SER B 1 183 ? -1.758 17.031 16.656 1 91.5 183 SER B CA 1
ATOM 3726 C C . SER B 1 183 ? -1.759 15.508 16.625 1 91.5 183 SER B C 1
ATOM 3728 O O . SER B 1 183 ? -0.787 14.891 16.188 1 91.5 183 SER B O 1
ATOM 3730 N N . ILE B 1 184 ? -2.814 14.906 17.109 1 96.44 184 ILE B N 1
ATOM 3731 C CA . ILE B 1 184 ? -2.822 13.461 17.297 1 96.44 184 ILE B CA 1
ATOM 3732 C C . ILE B 1 184 ? -3.369 12.781 16.047 1 96.44 184 ILE B C 1
ATOM 3734 O O . ILE B 1 184 ? -2.721 11.906 15.477 1 96.44 184 ILE B O 1
ATOM 3738 N N . PHE B 1 185 ? -4.504 13.273 15.57 1 97.62 185 PHE B N 1
ATOM 3739 C CA . PHE B 1 185 ? -5.164 12.602 14.461 1 97.62 185 PHE B CA 1
ATOM 3740 C C . PHE B 1 185 ? -5.23 13.516 13.242 1 97.62 185 PHE B C 1
ATOM 3742 O O . PHE B 1 185 ? -5.984 13.25 12.305 1 97.62 185 PHE B O 1
ATOM 3749 N N . CYS B 1 186 ? -4.543 14.625 13.258 1 95.69 186 CYS B N 1
ATOM 3750 C CA . CYS B 1 186 ? -4.406 15.562 12.148 1 95.69 186 CYS B CA 1
ATOM 3751 C C . CYS B 1 186 ? -5.766 16.062 11.688 1 95.69 186 CYS B C 1
ATOM 3753 O O . CYS B 1 186 ? -5.988 16.266 10.492 1 95.69 186 CYS B O 1
ATOM 3755 N N . GLY B 1 187 ? -6.684 16.172 12.625 1 95.94 187 GLY B N 1
ATOM 3756 C CA . GLY B 1 187 ? -7.988 16.75 12.336 1 95.94 187 GLY B CA 1
ATOM 3757 C C . GLY B 1 187 ? -8.898 15.797 11.586 1 95.94 187 GLY B C 1
ATOM 3758 O O . GLY B 1 187 ? -10.008 16.172 11.195 1 95.94 187 GLY B O 1
ATOM 3759 N N . ALA B 1 188 ? -8.547 14.562 11.391 1 98.19 188 ALA B N 1
ATOM 3760 C CA . ALA B 1 188 ? -9.328 13.625 10.586 1 98.19 188 ALA B CA 1
ATOM 3761 C C . ALA B 1 188 ? -10.68 13.336 11.234 1 98.19 188 ALA B C 1
ATOM 3763 O O . ALA B 1 188 ? -10.742 12.961 12.406 1 98.19 188 ALA B O 1
ATOM 3764 N N . PRO B 1 189 ? -11.758 13.477 10.445 1 98.31 189 PRO B N 1
ATOM 3765 C CA . PRO B 1 189 ? -13.078 13.203 11.016 1 98.31 189 PRO B CA 1
ATOM 3766 C C . PRO B 1 189 ? -13.383 11.711 11.125 1 98.31 189 PRO B C 1
ATOM 3768 O O . PRO B 1 189 ? -14.344 11.32 11.789 1 98.31 189 PRO B O 1
ATOM 3771 N N . HIS B 1 190 ? -12.648 10.883 10.422 1 98.75 190 HIS B N 1
ATOM 3772 C CA . HIS B 1 190 ? -12.781 9.43 10.438 1 98.75 190 HIS B CA 1
ATOM 3773 C C . HIS B 1 190 ? -11.414 8.758 10.492 1 98.75 190 HIS B C 1
ATOM 3775 O O . HIS B 1 190 ? -10.414 9.328 10.055 1 98.75 190 HIS B O 1
ATOM 3781 N N . ILE B 1 191 ? -11.398 7.535 11.047 1 98.69 191 ILE B N 1
ATOM 3782 C CA . ILE B 1 191 ? -10.164 6.754 11.039 1 98.69 191 ILE B CA 1
ATOM 3783 C C . ILE B 1 191 ? -10.469 5.301 10.688 1 98.69 191 ILE B C 1
ATOM 3785 O O . ILE B 1 191 ? -11.531 4.781 11.039 1 98.69 191 ILE B O 1
ATOM 3789 N N . LEU B 1 192 ? -9.625 4.715 9.922 1 98.88 192 LEU B N 1
ATOM 3790 C CA . LEU B 1 192 ? -9.594 3.279 9.672 1 98.88 192 LEU B CA 1
ATOM 3791 C C . LEU B 1 192 ? -8.305 2.666 10.227 1 98.88 192 LEU B C 1
ATOM 3793 O O . LEU B 1 192 ? -7.219 3.205 10.016 1 98.88 192 LEU B O 1
ATOM 3797 N N . ILE B 1 193 ? -8.453 1.552 10.922 1 98.81 193 ILE B N 1
ATOM 3798 C CA . ILE B 1 193 ? -7.305 0.857 11.492 1 98.81 193 ILE B CA 1
ATOM 3799 C C . ILE B 1 193 ? -7.262 -0.581 10.984 1 98.81 193 ILE B C 1
ATOM 3801 O O . ILE B 1 193 ? -7.941 -1.458 11.523 1 98.81 193 ILE B O 1
ATOM 3805 N N . PRO B 1 194 ? -6.469 -0.821 9.992 1 98.75 194 PRO B N 1
ATOM 3806 C CA . PRO B 1 194 ? -6.238 -2.223 9.625 1 98.75 194 PRO B CA 1
ATOM 3807 C C . PRO B 1 194 ? -5.41 -2.971 10.672 1 98.75 194 PRO B C 1
ATOM 3809 O O . PRO B 1 194 ? -4.465 -2.412 11.234 1 98.75 194 PRO B O 1
ATOM 3812 N N . HIS B 1 195 ? -5.777 -4.148 10.969 1 98.75 195 HIS B N 1
ATOM 3813 C CA . HIS B 1 195 ? -5.035 -4.969 11.922 1 98.75 195 HIS B CA 1
ATOM 3814 C C . HIS B 1 195 ? -5.223 -6.453 11.633 1 98.75 195 HIS B C 1
ATOM 3816 O O . HIS B 1 195 ? -6.16 -6.844 10.93 1 98.75 195 HIS B O 1
ATOM 3822 N N . ALA B 1 196 ? -4.301 -7.258 12.062 1 98.44 196 ALA B N 1
ATOM 3823 C CA . ALA B 1 196 ? -4.316 -8.703 11.859 1 98.44 196 ALA B CA 1
ATOM 3824 C C . ALA B 1 196 ? -3.623 -9.422 13.008 1 98.44 196 ALA B C 1
ATOM 3826 O O . ALA B 1 196 ? -2.787 -8.844 13.703 1 98.44 196 ALA B O 1
ATOM 3827 N N . PRO B 1 197 ? -3.998 -10.719 13.234 1 98.31 197 PRO B N 1
ATOM 3828 C CA . PRO B 1 197 ? -3.301 -11.469 14.281 1 98.31 197 PRO B CA 1
ATOM 3829 C C . PRO B 1 197 ? -1.79 -11.516 14.07 1 98.31 197 PRO B C 1
ATOM 3831 O O . PRO B 1 197 ? -1.326 -11.734 12.945 1 98.31 197 PRO B O 1
ATOM 3834 N N . LYS B 1 198 ? -1.055 -11.344 15.195 1 97.31 198 LYS B N 1
ATOM 3835 C CA . LYS B 1 198 ? 0.403 -11.266 15.148 1 97.31 198 LYS B CA 1
ATOM 3836 C C . LYS B 1 198 ? 1.008 -12.609 14.727 1 97.31 198 LYS B C 1
ATOM 3838 O O . LYS B 1 198 ? 2.107 -12.648 14.172 1 97.31 198 LYS B O 1
ATOM 3843 N N . ASN B 1 199 ? 0.337 -13.641 14.898 1 95.19 199 ASN B N 1
ATOM 3844 C CA . ASN B 1 199 ? 0.924 -14.969 14.75 1 95.19 199 ASN B CA 1
ATOM 3845 C C . ASN B 1 199 ? 0.794 -15.484 13.32 1 95.19 199 ASN B C 1
ATOM 3847 O O . ASN B 1 199 ? 1.227 -16.594 13.016 1 95.19 199 ASN B O 1
ATOM 3851 N N . ILE B 1 200 ? 0.263 -14.727 12.469 1 93.25 200 ILE B N 1
ATOM 3852 C CA . ILE B 1 200 ? 0.236 -15.156 11.07 1 93.25 200 ILE B CA 1
ATOM 3853 C C . ILE B 1 200 ? 1.494 -14.672 10.359 1 93.25 200 ILE B C 1
ATOM 3855 O O . ILE B 1 200 ? 2.051 -13.625 10.703 1 93.25 200 ILE B O 1
ATOM 3859 N N . PRO B 1 201 ? 1.948 -15.391 9.391 1 90.38 201 PRO B N 1
ATOM 3860 C CA . PRO B 1 201 ? 3.258 -15.141 8.781 1 90.38 201 PRO B CA 1
ATOM 3861 C C . PRO B 1 201 ? 3.359 -13.75 8.148 1 90.38 201 PRO B C 1
ATOM 3863 O O . PRO B 1 201 ? 4.426 -13.133 8.18 1 90.38 201 PRO B O 1
ATOM 3866 N N . CYS B 1 202 ? 2.422 -13.133 7.598 1 95.88 202 CYS B N 1
ATOM 3867 C CA . CYS B 1 202 ? 2.541 -11.906 6.82 1 95.88 202 CYS B CA 1
ATOM 3868 C C . CYS B 1 202 ? 1.704 -10.789 7.438 1 95.88 202 CYS B C 1
ATOM 3870 O O . CYS B 1 202 ? 1.241 -9.898 6.73 1 95.88 202 CYS B O 1
ATOM 3872 N N . ALA B 1 203 ? 1.577 -10.852 8.758 1 98 203 ALA B N 1
ATOM 3873 C CA . ALA B 1 203 ? 0.751 -9.836 9.406 1 98 203 ALA B CA 1
ATOM 3874 C C . ALA B 1 203 ? 1.279 -8.438 9.125 1 98 203 ALA B C 1
ATOM 3876 O O . ALA B 1 203 ? 0.506 -7.523 8.82 1 98 203 ALA B O 1
ATOM 3877 N N . VAL B 1 204 ? 2.611 -8.25 9.156 1 98.38 204 VAL B N 1
ATOM 3878 C CA . VAL B 1 204 ? 3.264 -6.961 8.977 1 98.38 204 VAL B CA 1
ATOM 3879 C C . VAL B 1 204 ? 3.006 -6.445 7.562 1 98.38 204 VAL B C 1
ATOM 3881 O O . VAL B 1 204 ? 2.578 -5.301 7.379 1 98.38 204 VAL B O 1
ATOM 3884 N N . GLN B 1 205 ? 3.217 -7.309 6.594 1 98.56 205 GLN B N 1
ATOM 3885 C CA . GLN B 1 205 ? 2.996 -6.938 5.199 1 98.56 205 GLN B CA 1
ATOM 3886 C C . GLN B 1 205 ? 1.521 -6.645 4.934 1 98.56 205 GLN B C 1
ATOM 3888 O O . GLN B 1 205 ? 1.185 -5.629 4.324 1 98.56 205 GLN B O 1
ATOM 3893 N N . ASP B 1 206 ? 0.642 -7.492 5.461 1 98.56 206 ASP B N 1
ATOM 3894 C CA . ASP B 1 206 ? -0.791 -7.418 5.191 1 98.56 206 ASP B CA 1
ATOM 3895 C C . ASP B 1 206 ? -1.365 -6.078 5.652 1 98.56 206 ASP B C 1
ATOM 3897 O O . ASP B 1 206 ? -2.062 -5.402 4.891 1 98.56 206 ASP B O 1
ATOM 3901 N N . VAL B 1 207 ? -1.031 -5.672 6.863 1 98.69 207 VAL B N 1
ATOM 3902 C CA . VAL B 1 207 ? -1.653 -4.5 7.465 1 98.69 207 VAL B CA 1
ATOM 3903 C C . VAL B 1 207 ? -1.143 -3.234 6.773 1 98.69 207 VAL B C 1
ATOM 3905 O O . VAL B 1 207 ? -1.911 -2.303 6.527 1 98.69 207 VAL B O 1
ATO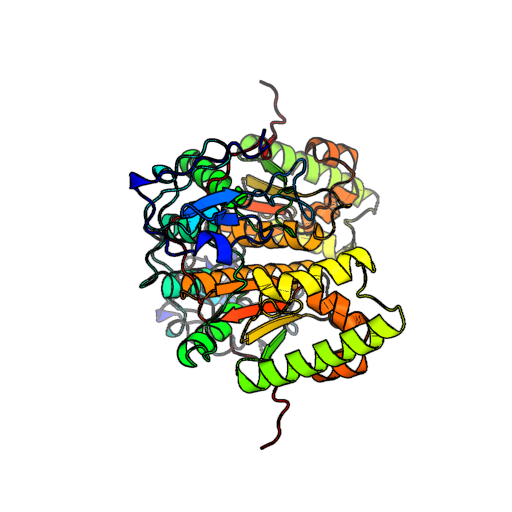M 3908 N N . ASN B 1 208 ? 0.129 -3.199 6.43 1 98.81 208 ASN B N 1
ATOM 3909 C CA . ASN B 1 208 ? 0.689 -2.006 5.805 1 98.81 208 ASN B CA 1
ATOM 3910 C C . ASN B 1 208 ? 0.235 -1.87 4.355 1 98.81 208 ASN B C 1
ATOM 3912 O O . ASN B 1 208 ? -0.022 -0.761 3.881 1 98.81 208 ASN B O 1
ATOM 3916 N N . MET B 1 209 ? 0.149 -2.961 3.646 1 98.69 209 MET B N 1
ATOM 3917 C CA . MET B 1 209 ? -0.372 -2.91 2.283 1 98.69 209 MET B CA 1
ATOM 3918 C C . MET B 1 209 ? -1.838 -2.486 2.277 1 98.69 209 MET B C 1
ATOM 3920 O O . MET B 1 209 ? -2.268 -1.734 1.401 1 98.69 209 MET B O 1
ATOM 3924 N N . ALA B 1 210 ? -2.596 -2.945 3.281 1 98.5 210 ALA B N 1
ATOM 3925 C CA . ALA B 1 210 ? -3.992 -2.531 3.391 1 98.5 210 ALA B CA 1
ATOM 3926 C C . ALA B 1 210 ? -4.102 -1.024 3.607 1 98.5 210 ALA B C 1
ATOM 3928 O O . ALA B 1 210 ? -4.977 -0.37 3.033 1 98.5 210 ALA B O 1
ATOM 3929 N N . ALA B 1 211 ? -3.225 -0.498 4.402 1 98.75 211 ALA B N 1
ATOM 3930 C CA . ALA B 1 211 ? -3.219 0.945 4.633 1 98.75 211 ALA B CA 1
ATOM 3931 C C . ALA B 1 211 ? -2.955 1.704 3.334 1 98.75 211 ALA B C 1
ATOM 3933 O O . ALA B 1 211 ? -3.619 2.703 3.047 1 98.75 211 ALA B O 1
ATOM 3934 N N . ALA B 1 212 ? -2 1.211 2.553 1 98.69 212 ALA B N 1
ATOM 3935 C CA . ALA B 1 212 ? -1.689 1.829 1.268 1 98.69 212 ALA B CA 1
ATOM 3936 C C . ALA B 1 212 ? -2.893 1.778 0.33 1 98.69 212 ALA B C 1
ATOM 3938 O O . ALA B 1 212 ? -3.229 2.775 -0.315 1 98.69 212 ALA B O 1
ATOM 3939 N N . TYR B 1 213 ? -3.533 0.618 0.277 1 98.5 213 TYR B N 1
ATOM 3940 C CA . TYR B 1 213 ? -4.719 0.457 -0.557 1 98.5 213 TYR B CA 1
ATOM 3941 C C . TYR B 1 213 ? -5.812 1.438 -0.148 1 98.5 213 TYR B C 1
ATOM 3943 O O . TYR B 1 213 ? -6.41 2.102 -0.998 1 98.5 213 TYR B O 1
ATOM 3951 N N . PHE B 1 214 ? -6.035 1.533 1.158 1 98.75 214 PHE B N 1
ATOM 3952 C CA . PHE B 1 214 ? -7.105 2.395 1.647 1 98.75 214 PHE B CA 1
ATOM 3953 C C . PHE B 1 214 ? -6.812 3.855 1.332 1 98.75 214 PHE B C 1
ATOM 3955 O O . PHE B 1 214 ? -7.703 4.598 0.912 1 98.75 214 PHE B O 1
ATOM 3962 N N . GLU B 1 215 ? -5.586 4.246 1.528 1 98.56 215 GLU B N 1
ATOM 3963 C CA . GLU B 1 215 ? -5.188 5.617 1.231 1 98.56 215 GLU B CA 1
ATOM 3964 C C . GLU B 1 215 ? -5.453 5.969 -0.23 1 98.56 215 GLU B C 1
ATOM 3966 O O . GLU B 1 215 ? -6.004 7.027 -0.53 1 98.56 215 GLU B O 1
ATOM 3971 N N . LEU B 1 216 ? -5.105 5.074 -1.124 1 98.25 216 LEU B N 1
ATOM 3972 C CA . LEU B 1 216 ? -5.301 5.309 -2.551 1 98.25 216 LEU B CA 1
ATOM 3973 C C . LEU B 1 216 ? -6.785 5.285 -2.908 1 98.25 216 LEU B C 1
ATOM 3975 O O . LEU B 1 216 ? -7.234 6.055 -3.76 1 98.25 216 LEU B O 1
ATOM 3979 N N . LEU B 1 217 ? -7.543 4.422 -2.266 1 98.19 217 LEU B N 1
ATOM 3980 C CA . LEU B 1 217 ? -8.984 4.398 -2.465 1 98.19 217 LEU B CA 1
ATOM 3981 C C . LEU B 1 217 ? -9.617 5.719 -2.033 1 98.19 217 LEU B C 1
ATOM 3983 O O . LEU B 1 217 ? -10.492 6.246 -2.721 1 98.19 217 LEU B O 1
ATOM 3987 N N . CYS B 1 218 ? -9.148 6.262 -0.903 1 98.31 218 CYS B N 1
ATOM 3988 C CA . CYS B 1 218 ? -9.633 7.562 -0.46 1 98.31 218 CYS B CA 1
ATOM 3989 C C . CYS B 1 218 ? -9.32 8.641 -1.49 1 98.31 218 CYS B C 1
ATOM 3991 O O . CYS B 1 218 ? -10.211 9.383 -1.905 1 98.31 218 CYS B O 1
ATOM 3993 N N . ASN B 1 219 ? -8.094 8.672 -1.943 1 97.44 219 ASN B N 1
ATOM 3994 C CA . ASN B 1 219 ? -7.691 9.68 -2.926 1 97.44 219 ASN B CA 1
ATOM 3995 C C . ASN B 1 219 ? -8.523 9.578 -4.199 1 97.44 219 ASN B C 1
ATOM 3997 O O . ASN B 1 219 ? -9 10.594 -4.715 1 97.44 219 ASN B O 1
ATOM 4001 N N . ALA B 1 220 ? -8.75 8.398 -4.633 1 97.62 220 ALA B N 1
ATOM 4002 C CA . ALA B 1 220 ? -9.484 8.164 -5.871 1 97.62 220 ALA B CA 1
ATOM 4003 C C . ALA B 1 220 ? -10.93 8.641 -5.754 1 97.62 220 ALA B C 1
ATOM 4005 O O . ALA B 1 220 ? -11.586 8.914 -6.762 1 97.62 220 ALA B O 1
ATOM 4006 N N . ASN B 1 221 ? -11.445 8.711 -4.578 1 97.44 221 ASN B N 1
ATOM 4007 C CA . ASN B 1 221 ? -12.82 9.141 -4.355 1 97.44 221 ASN B CA 1
ATOM 4008 C C . ASN B 1 221 ? -12.891 10.602 -3.916 1 97.44 221 ASN B C 1
ATOM 4010 O O . ASN B 1 221 ? -13.898 11.047 -3.375 1 97.44 221 ASN B O 1
ATOM 4014 N N . GLY B 1 222 ? -11.75 11.305 -4.07 1 95.94 222 GLY B N 1
ATOM 4015 C CA . GLY B 1 222 ? -11.711 12.727 -3.779 1 95.94 222 GLY B CA 1
ATOM 4016 C C . GLY B 1 222 ? -11.602 13.031 -2.297 1 95.94 222 GLY B C 1
ATOM 4017 O O . GLY B 1 222 ? -11.852 14.164 -1.871 1 95.94 222 GLY B O 1
ATOM 4018 N N . LEU B 1 223 ? -11.367 12.07 -1.519 1 98 223 LEU B N 1
ATOM 4019 C CA . LEU B 1 223 ? -11.172 12.258 -0.086 1 98 223 LEU B CA 1
ATOM 4020 C C . LEU B 1 223 ? -9.703 12.547 0.223 1 98 223 LEU B C 1
ATOM 4022 O O . LEU B 1 223 ? -8.82 12.18 -0.548 1 98 223 LEU B O 1
ATOM 4026 N N . GLY B 1 224 ? -9.477 13.328 1.321 1 97.69 224 GLY B N 1
ATOM 4027 C CA . GLY B 1 224 ? -8.156 13.375 1.937 1 97.69 224 GLY B CA 1
ATOM 4028 C C . GLY B 1 224 ? -7.895 12.203 2.867 1 97.69 224 GLY B C 1
ATOM 4029 O O . GLY B 1 224 ? -8.82 11.68 3.494 1 97.69 224 GLY B O 1
ATOM 4030 N N . ALA B 1 225 ? -6.637 11.836 2.932 1 98.44 225 ALA B N 1
ATOM 4031 C CA . ALA B 1 225 ? -6.238 10.766 3.844 1 98.44 225 ALA B CA 1
ATOM 4032 C C . ALA B 1 225 ? -4.832 11.008 4.383 1 98.44 225 ALA B C 1
ATOM 4034 O O . ALA B 1 225 ? -4.055 11.766 3.797 1 98.44 225 ALA B O 1
ATOM 4035 N N . ILE B 1 226 ? -4.535 10.406 5.527 1 98.06 226 ILE B N 1
ATOM 4036 C CA . ILE B 1 226 ? -3.199 10.445 6.109 1 98.06 226 ILE B CA 1
ATOM 4037 C C . ILE B 1 226 ? -2.941 9.164 6.902 1 98.06 226 ILE B C 1
ATOM 4039 O O . ILE B 1 226 ? -3.799 8.719 7.668 1 98.06 226 ILE B O 1
ATOM 4043 N N . CYS B 1 227 ? -1.789 8.547 6.652 1 98.5 227 CYS B N 1
ATOM 4044 C CA . CYS B 1 227 ? -1.323 7.414 7.449 1 98.5 227 CYS B CA 1
ATOM 4045 C C . CYS B 1 227 ? -0.526 7.895 8.656 1 98.5 227 CYS B C 1
ATOM 4047 O O . CYS B 1 227 ? 0.439 8.648 8.508 1 98.5 227 CYS B O 1
ATOM 4049 N N . MET B 1 228 ? -0.925 7.383 9.859 1 97.69 228 MET B N 1
ATOM 4050 C CA . MET B 1 228 ? -0.339 7.953 11.07 1 97.69 228 MET B CA 1
ATOM 4051 C C . MET B 1 228 ? 0.176 6.855 11.992 1 97.69 228 MET B C 1
ATOM 4053 O O . MET B 1 228 ? -0.528 5.879 12.258 1 97.69 228 MET B O 1
ATOM 4057 N N . SER B 1 229 ? 1.374 7.07 12.438 1 96.38 229 SER B N 1
ATOM 4058 C CA . SER B 1 229 ? 1.907 6.211 13.492 1 96.38 229 SER B CA 1
ATOM 4059 C C . SER B 1 229 ? 1.878 6.91 14.844 1 96.38 229 SER B C 1
ATOM 4061 O O . SER B 1 229 ? 1.904 6.254 15.891 1 96.38 229 SER B O 1
ATOM 4063 N N . TYR B 1 230 ? 1.728 8.242 14.883 1 95.44 230 TYR B N 1
ATOM 4064 C CA . TYR B 1 230 ? 1.815 9.016 16.109 1 95.44 230 TYR B CA 1
ATOM 4065 C C . TYR B 1 230 ? 0.673 8.672 17.062 1 95.44 230 TYR B C 1
ATOM 4067 O O . TYR B 1 230 ? 0.886 8.484 18.266 1 95.44 230 TYR B O 1
ATOM 4075 N N . PRO B 1 231 ? -0.55 8.516 16.562 1 97.75 231 PRO B N 1
ATOM 4076 C CA . PRO B 1 231 ? -1.62 8.141 17.484 1 97.75 231 PRO B CA 1
ATOM 4077 C C . PRO B 1 231 ? -1.356 6.809 18.188 1 97.75 231 PRO B C 1
ATOM 4079 O O . PRO B 1 231 ? -1.772 6.609 19.328 1 97.75 231 PRO B O 1
ATOM 4082 N N . LEU B 1 232 ? -0.721 5.941 17.531 1 97 232 LEU B N 1
ATOM 4083 C CA . LEU B 1 232 ? -0.406 4.652 18.141 1 97 232 LEU B CA 1
ATOM 4084 C C . LEU B 1 232 ? 0.618 4.82 19.25 1 97 232 LEU B C 1
ATOM 4086 O O . LEU B 1 232 ? 0.523 4.16 20.297 1 97 232 LEU B O 1
ATOM 4090 N N . ALA B 1 233 ? 1.595 5.68 19.016 1 96.19 233 ALA B N 1
ATOM 4091 C CA . ALA B 1 233 ? 2.559 5.996 20.062 1 96.19 233 ALA B CA 1
ATOM 4092 C C . ALA B 1 233 ? 1.867 6.602 21.281 1 96.19 233 ALA B C 1
ATOM 4094 O O . ALA B 1 233 ? 2.203 6.273 22.422 1 96.19 233 ALA B O 1
ATOM 4095 N N . VAL B 1 234 ? 0.943 7.445 21.031 1 97.56 234 VAL B N 1
ATOM 4096 C CA . VAL B 1 234 ? 0.179 8.094 22.094 1 97.56 234 VAL B CA 1
ATOM 4097 C C . VAL B 1 234 ? -0.631 7.055 22.859 1 97.56 234 VAL B C 1
ATOM 4099 O O . VAL B 1 234 ? -0.545 6.973 24.078 1 97.56 234 VAL B O 1
ATOM 4102 N N . LEU B 1 235 ? -1.315 6.211 22.156 1 97.81 235 LEU B N 1
ATOM 4103 C CA . LEU B 1 235 ? -2.219 5.227 22.75 1 97.81 235 LEU B CA 1
ATOM 4104 C C . LEU B 1 235 ? -1.438 4.129 23.469 1 97.81 235 LEU B C 1
ATOM 4106 O O . LEU B 1 235 ? -1.979 3.443 24.328 1 97.81 235 LEU B O 1
ATOM 4110 N N . GLY B 1 236 ? -0.194 4.004 23.078 1 96 236 GLY B N 1
ATOM 4111 C CA . GLY B 1 236 ? 0.651 3.029 23.75 1 96 236 GLY B CA 1
ATOM 4112 C C . GLY B 1 236 ? 0.777 3.277 25.234 1 96 236 GLY B C 1
ATOM 4113 O O . GLY B 1 236 ? 0.979 2.342 26.016 1 96 236 GLY B O 1
ATOM 4114 N N . ASN B 1 237 ? 0.584 4.473 25.656 1 96.75 237 ASN B N 1
ATOM 4115 C CA . ASN B 1 237 ? 0.681 4.863 27.047 1 96.75 237 ASN B CA 1
ATOM 4116 C C . ASN B 1 237 ? -0.672 4.773 27.75 1 96.75 237 ASN B C 1
ATOM 4118 O O . ASN B 1 237 ? -0.77 5.02 28.953 1 96.75 237 ASN B O 1
ATOM 4122 N N . MET B 1 238 ? -1.688 4.426 27.078 1 96.69 238 MET B N 1
ATOM 4123 C CA . MET B 1 238 ? -3.035 4.453 27.641 1 96.69 238 MET B CA 1
ATOM 4124 C C . MET B 1 238 ? -3.82 3.209 27.234 1 96.69 238 MET B C 1
ATOM 4126 O O . MET B 1 238 ? -4.801 3.301 26.5 1 96.69 238 MET B O 1
ATOM 4130 N N . PRO B 1 239 ? -3.471 2.104 27.875 1 96.06 239 PRO B N 1
ATOM 4131 C CA . PRO B 1 239 ? -4.074 0.828 27.484 1 96.06 239 PRO B CA 1
ATOM 4132 C C . PRO B 1 239 ? -5.59 0.812 27.656 1 96.06 239 PRO B C 1
ATOM 4134 O O . PRO B 1 239 ? -6.305 0.169 26.891 1 96.06 239 PRO B O 1
ATOM 4137 N N . ASN B 1 240 ? -6.109 1.517 28.641 1 95.88 240 ASN B N 1
ATOM 4138 C CA . ASN B 1 240 ? -7.551 1.542 28.859 1 95.88 240 ASN B CA 1
ATOM 4139 C C . ASN B 1 240 ? -8.281 2.26 27.734 1 95.88 240 ASN B C 1
ATOM 4141 O O . ASN B 1 240 ? -9.391 1.872 27.359 1 95.88 240 ASN B O 1
ATOM 4145 N N . VAL B 1 241 ? -7.68 3.291 27.172 1 96.69 241 VAL B N 1
ATOM 4146 C CA . VAL B 1 241 ? -8.266 4.012 26.047 1 96.69 241 VAL B CA 1
ATOM 4147 C C . VAL B 1 241 ? -8.141 3.174 24.781 1 96.69 241 VAL B C 1
ATOM 4149 O O . VAL B 1 241 ? -9.086 3.105 23.984 1 96.69 241 VAL B O 1
ATOM 4152 N N . MET B 1 242 ? -6.996 2.521 24.656 1 96.75 242 MET B N 1
ATOM 4153 C CA . MET B 1 242 ? -6.777 1.646 23.5 1 96.75 242 MET B CA 1
ATOM 4154 C C . MET B 1 242 ? -7.848 0.561 23.438 1 96.75 242 MET B C 1
ATOM 4156 O O . MET B 1 242 ? -8.312 0.21 22.344 1 96.75 242 MET B O 1
ATOM 4160 N N . LYS B 1 243 ? -8.305 0.083 24.531 1 97.19 243 LYS B N 1
ATOM 4161 C CA . LYS B 1 243 ? -9.289 -0.992 24.609 1 97.19 243 LYS B CA 1
ATOM 4162 C C . LYS B 1 243 ? -10.633 -0.55 24.047 1 97.19 243 LYS B C 1
ATOM 4164 O O . LYS B 1 243 ? -11.43 -1.382 23.609 1 97.19 243 LYS B O 1
ATOM 4169 N N . LEU B 1 244 ? -10.875 0.727 24.016 1 97.31 244 LEU B N 1
ATOM 4170 C CA . LEU B 1 244 ? -12.141 1.243 23.516 1 97.31 244 LEU B CA 1
ATOM 4171 C C . LEU B 1 244 ? -12.258 0.996 22.016 1 97.31 244 LEU B C 1
ATOM 4173 O O . LEU B 1 244 ? -13.359 1.003 21.453 1 97.31 244 LEU B O 1
ATOM 4177 N N . LEU B 1 245 ? -11.141 0.744 21.328 1 97.94 245 LEU B N 1
ATOM 4178 C CA . LEU B 1 245 ? -11.148 0.5 19.891 1 97.94 245 LEU B CA 1
ATOM 4179 C C . LEU B 1 245 ? -11.531 -0.943 19.594 1 97.94 245 LEU B C 1
ATOM 4181 O O . LEU B 1 245 ? -11.75 -1.299 18.438 1 97.94 245 LEU B O 1
ATOM 4185 N N . GLN B 1 246 ? -11.555 -1.737 20.562 1 97.31 246 GLN B N 1
ATOM 4186 C CA . GLN B 1 246 ? -12.031 -3.113 20.484 1 97.31 246 GLN B CA 1
ATOM 4187 C C . GLN B 1 246 ? -11.188 -3.934 19.516 1 97.31 246 GLN B C 1
ATOM 4189 O O . GLN B 1 246 ? -11.711 -4.758 18.766 1 97.31 246 GLN B O 1
ATOM 4194 N N . ILE B 1 247 ? -9.93 -3.615 19.453 1 98.06 247 ILE B N 1
ATOM 4195 C CA . ILE B 1 247 ? -8.969 -4.414 18.703 1 98.06 247 ILE B CA 1
ATOM 4196 C C . ILE B 1 247 ? -8.32 -5.441 19.625 1 98.06 247 ILE B C 1
ATOM 4198 O O . ILE B 1 247 ? -7.82 -5.098 20.703 1 98.06 247 ILE B O 1
ATOM 4202 N N . PRO B 1 248 ? -8.359 -6.688 19.234 1 97.56 248 PRO B N 1
ATOM 4203 C CA . PRO B 1 248 ? -7.738 -7.703 20.078 1 97.56 248 PRO B CA 1
ATOM 4204 C C . PRO B 1 248 ? -6.273 -7.398 20.391 1 97.56 248 PRO B C 1
ATOM 4206 O O . PRO B 1 248 ? -5.543 -6.914 19.516 1 97.56 248 PRO B O 1
ATOM 4209 N N . GLU B 1 249 ? -5.809 -7.75 21.562 1 96.31 249 GLU B N 1
ATOM 4210 C CA . GLU B 1 249 ? -4.465 -7.434 22.031 1 96.31 249 GLU B CA 1
ATOM 4211 C C . GLU B 1 249 ? -3.408 -8.188 21.234 1 96.31 249 GLU B C 1
ATOM 4213 O O . GLU B 1 249 ? -2.27 -7.73 21.109 1 96.31 249 GLU B O 1
ATOM 4218 N N . ASP B 1 250 ? -3.75 -9.273 20.672 1 97.75 250 ASP B N 1
ATOM 4219 C CA . ASP B 1 250 ? -2.779 -10.086 19.953 1 97.75 250 ASP B CA 1
ATOM 4220 C C . ASP B 1 250 ? -2.736 -9.703 18.469 1 97.75 250 ASP B C 1
ATOM 4222 O O . ASP B 1 250 ? -2.199 -10.453 17.656 1 97.75 250 ASP B O 1
ATOM 4226 N N . HIS B 1 251 ? -3.311 -8.578 18.172 1 98.44 251 HIS B N 1
ATOM 4227 C CA . HIS B 1 251 ? -3.266 -8.109 16.781 1 98.44 251 HIS B CA 1
ATOM 4228 C C . HIS B 1 251 ? -2.127 -7.121 16.578 1 98.44 251 HIS B C 1
ATOM 4230 O O . HIS B 1 251 ? -1.745 -6.398 17.5 1 98.44 251 HIS B O 1
ATOM 4236 N N . TYR B 1 252 ? -1.624 -7.234 15.391 1 98.38 252 TYR B N 1
ATOM 4237 C CA . TYR B 1 252 ? -0.632 -6.27 14.93 1 98.38 252 TYR B CA 1
ATOM 4238 C C . TYR B 1 252 ? -1.304 -5.051 14.305 1 98.38 252 TYR B C 1
ATOM 4240 O O . TYR B 1 252 ? -2.223 -5.191 13.492 1 98.38 252 TYR B O 1
ATOM 4248 N N . ILE B 1 253 ? -0.944 -3.848 14.789 1 98.25 253 ILE B N 1
ATOM 4249 C CA . ILE B 1 253 ? -1.335 -2.557 14.234 1 98.25 253 ILE B CA 1
ATOM 4250 C C . ILE B 1 253 ? -0.09 -1.768 13.836 1 98.25 253 ILE B C 1
ATOM 4252 O O . ILE B 1 253 ? 0.9 -1.747 14.57 1 98.25 253 ILE B O 1
ATOM 4256 N N . SER B 1 254 ? -0.18 -1.231 12.641 1 98.06 254 SER B N 1
ATOM 4257 C CA . SER B 1 254 ? 0.99 -0.484 12.195 1 98.06 254 SER B CA 1
ATOM 4258 C C . SER B 1 254 ? 0.668 0.998 12.031 1 98.06 254 SER B C 1
ATOM 4260 O O . SER B 1 254 ? 1.498 1.856 12.336 1 98.06 254 SER B O 1
ATOM 4262 N N . LEU B 1 255 ? -0.498 1.286 11.508 1 98.44 255 LEU B N 1
ATOM 4263 C CA . LEU B 1 255 ? -0.903 2.645 11.164 1 98.44 255 LEU B CA 1
ATOM 4264 C C . LEU B 1 255 ? -2.393 2.848 11.414 1 98.44 255 LEU B C 1
ATOM 4266 O O . LEU B 1 255 ? -3.178 1.903 11.312 1 98.44 255 LEU B O 1
ATOM 4270 N N . MET B 1 256 ? -2.734 4.066 11.766 1 98.75 256 MET B N 1
ATOM 4271 C CA . MET B 1 256 ? -4.105 4.559 11.648 1 98.75 256 MET B CA 1
ATOM 4272 C C . MET B 1 256 ? -4.258 5.465 10.438 1 98.75 256 MET B C 1
ATOM 4274 O O . MET B 1 256 ? -3.434 6.355 10.211 1 98.75 256 MET B O 1
ATOM 4278 N N . VAL B 1 257 ? -5.281 5.188 9.695 1 98.88 257 VAL B N 1
ATOM 4279 C CA . VAL B 1 257 ? -5.488 6.016 8.516 1 98.88 257 VAL B CA 1
ATOM 4280 C C . VAL B 1 257 ? -6.648 6.98 8.758 1 98.88 257 VAL B C 1
ATOM 4282 O O . VAL B 1 257 ? -7.801 6.562 8.859 1 98.88 257 VAL B O 1
ATOM 4285 N N . GLY B 1 258 ? -6.328 8.273 8.891 1 98.75 258 GLY B N 1
ATOM 4286 C CA . GLY B 1 258 ? -7.363 9.289 8.922 1 98.75 258 GLY B CA 1
ATOM 4287 C C . GLY B 1 258 ? -7.902 9.633 7.543 1 98.75 258 GLY B C 1
ATOM 4288 O O . GLY B 1 258 ? -7.164 9.617 6.559 1 98.75 258 GLY B O 1
ATOM 4289 N N . PHE B 1 259 ? -9.188 9.945 7.469 1 98.88 259 PHE B N 1
ATOM 4290 C CA . PHE B 1 259 ? -9.727 10.289 6.16 1 98.88 259 PHE B CA 1
ATOM 4291 C C . PHE B 1 259 ? -10.977 11.156 6.293 1 98.88 259 PHE B C 1
ATOM 4293 O O . PHE B 1 259 ? -11.609 11.18 7.352 1 98.88 259 PHE B O 1
ATOM 4300 N N . GLY B 1 260 ? -11.328 11.867 5.289 1 98.75 260 GLY B N 1
ATOM 4301 C CA . GLY B 1 260 ? -12.469 12.773 5.203 1 98.75 260 GLY B CA 1
ATOM 4302 C C . GLY B 1 260 ? -12.391 13.719 4.02 1 98.75 260 GLY B C 1
ATOM 4303 O O . GLY B 1 260 ? -11.438 13.664 3.234 1 98.75 260 GLY B O 1
ATOM 4304 N N . TYR B 1 261 ? -13.453 14.508 3.926 1 98.56 261 TYR B N 1
ATOM 4305 C CA . TYR B 1 261 ? -13.398 15.547 2.9 1 98.56 261 TYR B CA 1
ATOM 4306 C C . TYR B 1 261 ? -12.344 16.594 3.234 1 98.56 261 TYR B C 1
ATOM 4308 O O . TYR B 1 261 ? -12.359 17.172 4.32 1 98.56 261 TYR B O 1
ATOM 4316 N N . PRO B 1 262 ? -11.453 16.812 2.291 1 97.56 262 PRO B N 1
ATOM 4317 C CA . PRO B 1 262 ? -10.406 17.797 2.584 1 97.56 262 PRO B CA 1
ATOM 4318 C C . PRO B 1 262 ? -10.93 19.219 2.605 1 97.56 262 PRO B C 1
ATOM 4320 O O . PRO B 1 262 ? -11.797 19.578 1.805 1 97.56 262 PRO B O 1
ATOM 4323 N N . GLU B 1 263 ? -10.367 19.984 3.559 1 96.69 263 GLU B N 1
ATOM 4324 C CA . GLU B 1 263 ? -10.656 21.422 3.607 1 96.69 263 GLU B CA 1
ATOM 4325 C C . GLU B 1 263 ? -10.023 22.156 2.426 1 96.69 263 GLU B C 1
ATOM 4327 O O . GLU B 1 263 ? -10.594 23.094 1.896 1 96.69 263 GLU B O 1
ATOM 4332 N N . ILE B 1 264 ? -8.859 21.719 2.086 1 95.69 264 ILE B N 1
ATOM 4333 C CA . ILE B 1 264 ? -8.062 22.344 1.039 1 95.69 264 ILE B CA 1
ATOM 4334 C C . ILE B 1 264 ? -7.711 21.328 -0.035 1 95.69 264 ILE B C 1
ATOM 4336 O O . ILE B 1 264 ? -7.285 20.203 0.278 1 95.69 264 ILE B O 1
ATOM 4340 N N . ARG B 1 265 ? -7.941 21.688 -1.279 1 94.94 265 ARG B N 1
ATOM 4341 C CA . ARG B 1 265 ? -7.57 20.844 -2.408 1 94.94 265 ARG B CA 1
ATOM 4342 C C . ARG B 1 265 ? -6.332 21.375 -3.113 1 94.94 265 ARG B C 1
ATOM 4344 O O . ARG B 1 265 ? -6.176 22.594 -3.268 1 94.94 265 ARG B O 1
ATOM 4351 N N . TYR B 1 266 ? -5.551 20.469 -3.531 1 96.31 266 TYR B N 1
ATOM 4352 C CA . TYR B 1 266 ? -4.348 20.844 -4.266 1 96.31 266 TYR B CA 1
ATOM 4353 C C . TYR B 1 266 ? -4.668 21.141 -5.723 1 96.31 266 TYR B C 1
ATOM 4355 O O . TYR B 1 266 ? -5.605 20.578 -6.289 1 96.31 266 TYR B O 1
ATOM 4363 N N . ALA B 1 267 ? -3.85 22 -6.289 1 96 267 ALA B N 1
ATOM 4364 C CA . ALA B 1 267 ? -4.086 22.422 -7.664 1 96 267 ALA B CA 1
ATOM 4365 C C . ALA B 1 267 ? -3.279 21.594 -8.648 1 96 267 ALA B C 1
ATOM 4367 O O . ALA B 1 267 ? -3.598 21.547 -9.836 1 96 267 ALA B O 1
ATOM 4368 N N . ARG B 1 268 ? -2.254 21 -8.172 1 95.62 268 ARG B N 1
ATOM 4369 C CA . ARG B 1 268 ? -1.344 20.219 -9 1 95.62 268 ARG B CA 1
ATOM 4370 C C . ARG B 1 268 ? -0.568 19.219 -8.156 1 95.62 268 ARG B C 1
ATOM 4372 O O . ARG B 1 268 ? -0.709 19.172 -6.934 1 95.62 268 ARG B O 1
ATOM 4379 N N . GLY B 1 269 ? 0.164 18.375 -8.867 1 94.44 269 GLY B N 1
ATOM 4380 C CA . GLY B 1 269 ? 1.018 17.422 -8.164 1 94.44 269 GLY B CA 1
ATOM 4381 C C . GLY B 1 269 ? 2.354 18.016 -7.758 1 94.44 269 GLY B C 1
ATOM 4382 O O . GLY B 1 269 ? 2.725 19.109 -8.211 1 94.44 269 GLY B O 1
ATOM 4383 N N . VAL B 1 270 ? 3.002 17.344 -6.863 1 94.75 270 VAL B N 1
ATOM 4384 C CA . VAL B 1 270 ? 4.359 17.719 -6.48 1 94.75 270 VAL B CA 1
ATOM 4385 C C . VAL B 1 270 ? 5.344 17.25 -7.547 1 94.75 270 VAL B C 1
ATOM 4387 O O . VAL B 1 270 ? 4.957 16.547 -8.492 1 94.75 270 VAL B O 1
ATOM 4390 N N . GLN B 1 271 ? 6.492 17.719 -7.41 1 92.56 271 GLN B N 1
ATOM 4391 C CA . GLN B 1 271 ? 7.547 17.312 -8.336 1 92.56 271 GLN B CA 1
ATOM 4392 C C . GLN B 1 271 ? 8.664 16.578 -7.609 1 92.56 271 GLN B C 1
ATOM 4394 O O . GLN B 1 271 ? 9.219 17.078 -6.633 1 92.56 271 GLN B O 1
ATOM 4399 N N . ARG B 1 272 ? 8.82 15.281 -7.98 1 87.06 272 ARG B N 1
ATOM 4400 C CA . ARG B 1 272 ? 9.898 14.484 -7.41 1 87.06 272 ARG B CA 1
ATOM 4401 C C . ARG B 1 272 ? 10.914 14.094 -8.484 1 87.06 272 ARG B C 1
ATOM 4403 O O . ARG B 1 272 ? 10.547 13.812 -9.625 1 87.06 272 ARG B O 1
ATOM 4410 N N . GLU B 1 273 ? 12.164 14.367 -8.141 1 70.38 273 GLU B N 1
ATOM 4411 C CA . GLU B 1 273 ? 13.234 13.961 -9.055 1 70.38 273 GLU B CA 1
ATOM 4412 C C . GLU B 1 273 ? 13.695 12.539 -8.758 1 70.38 273 GLU B C 1
ATOM 4414 O O . GLU B 1 273 ? 13.57 12.062 -7.629 1 70.38 273 GLU B O 1
ATOM 4419 N N . ALA B 1 274 ? 14.078 11.898 -9.852 1 63.19 274 ALA B N 1
ATOM 4420 C CA . ALA B 1 274 ? 14.633 10.555 -9.719 1 63.19 274 ALA B CA 1
ATOM 4421 C C . ALA B 1 274 ? 16 10.594 -9.047 1 63.19 274 ALA B C 1
ATOM 4423 O O . ALA B 1 274 ? 16.906 11.305 -9.5 1 63.19 274 ALA B O 1
ATOM 4424 N N . ASN B 1 275 ? 16.094 10.805 -7.691 1 62.28 275 ASN B N 1
ATOM 4425 C CA . ASN B 1 275 ? 17.328 11.062 -6.949 1 62.28 275 ASN B CA 1
ATOM 4426 C C . ASN B 1 275 ? 18.266 9.867 -7.004 1 62.28 275 ASN B C 1
ATOM 4428 O O . ASN B 1 275 ? 19.156 9.734 -6.156 1 62.28 275 ASN B O 1
ATOM 4432 N N . GLY B 1 276 ? 18.219 9.008 -8.172 1 73.12 276 GLY B N 1
ATOM 4433 C CA . GLY B 1 276 ? 19.203 7.938 -8.102 1 73.12 276 GLY B CA 1
ATOM 4434 C C . GLY B 1 276 ? 18.844 6.848 -7.117 1 73.12 276 GLY B C 1
ATOM 4435 O O . GLY B 1 276 ? 19.719 6.18 -6.566 1 73.12 276 GLY B O 1
ATOM 4436 N N . LYS B 1 277 ? 17.703 6.691 -6.832 1 89.5 277 LYS B N 1
ATOM 4437 C CA . LYS B 1 277 ? 17.297 5.734 -5.809 1 89.5 277 LYS B CA 1
ATOM 4438 C C . LYS B 1 277 ? 16.906 4.395 -6.43 1 89.5 277 LYS B C 1
ATOM 4440 O O . LYS B 1 277 ? 16.562 3.449 -5.715 1 89.5 277 LYS B O 1
ATOM 4445 N N . ILE B 1 278 ? 17.047 4.391 -7.738 1 93.81 278 ILE B N 1
ATOM 4446 C CA . ILE B 1 278 ? 16.75 3.158 -8.453 1 93.81 278 ILE B CA 1
ATOM 4447 C C . ILE B 1 278 ? 18.047 2.52 -8.945 1 93.81 278 ILE B C 1
ATOM 4449 O O . ILE B 1 278 ? 18.828 3.148 -9.664 1 93.81 278 ILE B O 1
ATOM 4453 N N . LYS B 1 279 ? 18.328 1.333 -8.508 1 96.69 279 LYS B N 1
ATOM 4454 C CA . LYS B 1 279 ? 19.5 0.578 -8.938 1 96.69 279 LYS B CA 1
ATOM 4455 C C . LYS B 1 279 ? 19.094 -0.6 -9.828 1 96.69 279 LYS B C 1
ATOM 4457 O O . LYS B 1 279 ? 18.359 -1.488 -9.391 1 96.69 279 LYS B O 1
ATOM 4462 N N . ARG B 1 280 ? 19.547 -0.566 -11.031 1 96.31 280 ARG B N 1
ATOM 4463 C CA . ARG B 1 280 ? 19.344 -1.672 -11.961 1 96.31 280 ARG B CA 1
ATOM 4464 C C . ARG B 1 280 ? 20.484 -2.672 -11.891 1 96.31 280 ARG B C 1
ATOM 4466 O O . ARG B 1 280 ? 21.656 -2.293 -12 1 96.31 280 ARG B O 1
ATOM 4473 N N . ILE B 1 281 ? 20.125 -3.896 -11.75 1 96.25 281 ILE B N 1
ATOM 4474 C CA . ILE B 1 281 ? 21.125 -4.934 -11.586 1 96.25 281 ILE B CA 1
ATOM 4475 C C . ILE B 1 281 ? 21.359 -5.648 -12.914 1 96.25 281 ILE B C 1
ATOM 4477 O O . ILE B 1 281 ? 20.406 -6.008 -13.602 1 96.25 281 ILE B O 1
ATOM 4481 N N . VAL B 1 282 ? 22.531 -5.789 -13.25 1 94.69 282 VAL B N 1
ATOM 4482 C CA . VAL B 1 282 ? 23 -6.582 -14.391 1 94.69 282 VAL B CA 1
ATOM 4483 C C . VAL B 1 282 ? 24.109 -7.535 -13.945 1 94.69 282 VAL B C 1
ATOM 4485 O O . VAL B 1 282 ? 25.062 -7.117 -13.297 1 94.69 282 VAL B O 1
ATOM 4488 N N . PHE B 1 283 ? 23.906 -8.75 -14.164 1 92.44 283 PHE B N 1
ATOM 4489 C CA . PHE B 1 283 ? 24.859 -9.766 -13.727 1 92.44 283 PHE B CA 1
ATOM 4490 C C . PHE B 1 283 ? 25.844 -10.102 -14.844 1 92.44 283 PHE B C 1
ATOM 4492 O O . PHE B 1 283 ? 27.031 -10.344 -14.586 1 92.44 283 PHE B O 1
ATOM 4499 N N . THR B 1 284 ? 25.328 -10.305 -16.094 1 80.5 284 THR B N 1
ATOM 4500 C CA . THR B 1 284 ? 26.109 -10.836 -17.203 1 80.5 284 THR B CA 1
ATOM 4501 C C . THR B 1 284 ? 26.844 -9.719 -17.938 1 80.5 284 THR B C 1
ATOM 4503 O O . THR B 1 284 ? 26.281 -8.633 -18.141 1 80.5 284 THR B O 1
ATOM 4506 N N . GLN B 1 285 ? 28.094 -9.352 -17.453 1 61.25 285 GLN B N 1
ATOM 4507 C CA . GLN B 1 285 ? 28.906 -8.383 -18.188 1 61.25 285 GLN B CA 1
ATOM 4508 C C . GLN B 1 285 ? 29.031 -8.773 -19.656 1 61.25 285 GLN B C 1
ATOM 4510 O O . GLN B 1 285 ? 29.188 -9.953 -19.969 1 61.25 285 GLN B O 1
ATOM 4515 N N . ASP B 1 286 ? 28.391 -7.867 -20.516 1 44.03 286 ASP B N 1
ATOM 4516 C CA . ASP B 1 286 ? 28.891 -8.047 -21.875 1 44.03 286 ASP B CA 1
ATOM 4517 C C . ASP B 1 286 ? 30.406 -8.164 -21.891 1 44.03 286 ASP B C 1
ATOM 4519 O O . ASP B 1 286 ? 31.109 -7.5 -21.125 1 44.03 286 ASP B O 1
#

Foldseek 3Di:
DAPWPKAFAPVQAPLPCQLCVPFPQNFWDQDPVRDIDGHRDDDEFPNHHLPPCSNQQVGPRRGIDTNNDGSVPDDDDDDPVCVVVVLVQLVQAADAFLAFDLDFDDPVLVVVLVVVLQPQDDVSSPSQKDKQKDRAQVVQVVLLVVLVVVQVVCVVVLDHFPPDHPVRVVVLVVCCVPPAVGSQQSHFSMKMWIKGAPPDDCRVVRRVSSLVSSCSSCSVVQKHKHKDDRNVSSCVVPVVSVCVSVDDPRMDTRTMMGMHHGPDDDDGGDDDDPPVPDDDDDDDDD/DAPWPKAFAPVQAPLPCQLCVPFPQNFWDQDPVRDIDGHRDDDEFPNHHLPPCSSQQVGPRRGIDTNNDGSVPDDDDDDPVCVVVVLVQLVQAADAFLAFDLDFDDPVLVVVLVVVLQPQDDVRSPSQKDKQKDRAQVVQVVLLVVLVVVQVVCVVVQDHFPPDHPVRVVVLVVCCVPPAVGSQQSHFSMKMWIKGAPPDDCRVVRRVSSLVSSCSSQSVVQKHKHKDPRNVSSCVVPVPSVCVSVDDPRMDTRTMMGMHHGPDDDDGGDDDDPPVPDDDDDDDDD

Organism: NCBI:txid445974

Solvent-accessible surface area (backbone atoms only — not comparable to full-atom values): 30820 Å² total; per-residue (Å²): 128,56,81,46,55,71,42,74,39,74,92,47,50,79,80,79,57,57,41,37,48,60,22,84,54,59,41,50,45,66,47,98,85,66,46,78,43,66,59,87,37,92,49,66,38,95,84,17,49,48,83,68,44,51,44,36,13,35,33,80,62,49,24,34,28,48,71,80,40,60,50,86,74,32,45,64,64,54,66,50,90,53,31,32,62,44,48,41,22,46,44,41,44,60,57,78,40,37,49,42,38,96,51,64,62,55,65,69,58,49,51,51,51,58,61,32,53,72,46,48,73,36,62,85,55,63,70,59,64,32,33,37,32,32,76,35,43,68,48,33,50,51,51,50,50,53,53,48,52,53,47,51,57,36,42,76,71,73,46,60,38,68,97,40,50,72,67,56,49,51,50,41,59,56,35,28,78,59,34,21,79,25,72,61,59,28,44,40,32,21,39,40,33,40,25,20,51,54,87,45,94,38,33,70,53,27,32,33,24,37,49,40,51,46,44,51,49,31,44,22,60,63,27,26,25,28,82,34,53,61,45,56,28,48,38,68,78,32,63,77,64,47,52,72,64,70,61,65,86,64,39,41,72,75,46,39,32,23,30,30,39,43,62,69,73,65,60,35,12,46,83,82,76,86,80,73,40,66,44,77,59,74,76,76,75,128,130,56,81,46,54,74,44,72,38,73,91,47,51,80,81,80,55,57,41,36,47,62,24,85,54,58,42,49,46,66,48,98,85,66,44,81,42,66,60,86,35,93,48,68,38,94,87,18,51,48,81,68,45,49,44,36,14,35,33,81,65,49,25,34,29,47,70,79,40,58,51,86,74,32,46,65,65,55,66,50,87,53,30,33,61,43,46,41,22,47,45,40,44,60,56,80,41,37,50,43,38,96,50,64,60,54,66,71,57,51,50,49,49,58,63,34,53,72,47,49,73,36,62,85,55,62,70,59,66,31,33,36,32,32,76,36,45,66,49,34,51,51,52,51,50,52,52,49,52,51,48,52,57,36,41,76,72,73,45,59,38,67,97,41,49,73,67,55,48,51,51,41,59,56,34,28,80,59,33,21,79,25,71,61,59,28,45,39,34,20,40,41,34,40,25,19,50,55,86,45,94,37,32,71,51,26,32,31,25,38,49,40,52,46,44,52,50,32,42,24,60,63,28,26,26,28,82,34,52,61,45,54,28,47,38,67,78,32,63,75,64,47,53,72,63,69,61,65,84,63,40,42,71,77,47,39,32,24,30,28,40,45,63,70,73,66,58,35,13,45,82,82,74,86,79,74,40,66,45,76,61,73,76,77,75,129

Sequence (572 aa):
MNITNFKWSLGKCIHCGKCLKVCPGDLFIFDDKNELKIKEIDCFGWDGCWQCDHCLAVCPTGAISIFNKDPQNSVTLPDYQDAGKMMSALVRTRRACRRYLNKDVDKKIIKELMGSIQYAPTGGNKRKLEFTIIDDCKEMDYFRLLVRDEMIKLANNGIYPQGFDKTSYNQMMAWEKSVRPDSIFCGAPHILIPHAPKNIPCAVQDVNMAAAYFELLCNANGLGAICMSYPLAVLGNMPNVMKLLQIPEDHYISLMVGFGYPEIRYARGVQREANGKIKRIVFTQDMNITNFKWSLGKCIHCGKCLKVCPGDLFIFDDKNELKIKEIDCFGWDGCWQCDHCLAVCPTGAISIFNKDPQNSVTLPDYQDAGKMMSALVRTRRACRRYLNKDVDKKIIKELMGSIQYAPTGGNKRKLEFTIIDDCKEMDYFRLLVRDEMIKLANNGIYPQGFDKTSYNQMMAWEKSVRPDSIFCGAPHILIPHAPKNIPCAVQDVNMAAAYFELLCNANGLGAICMSYPLAVLGNMPNVMKLLQIPEDHYISLMVGFGYPEIRYARGVQREANGKIKRIVFTQD

Nearest PDB structures (foldseek):
  7t33-assembly1_B  TM=6.384E-01  e=1.954E-08  Haemophilus influenzae Rd KW20
  8qyg-assembly1_A  TM=6.296E-01  e=3.635E-08  Bacillus tequilensis
  7rzp-assembly1_B  TM=5.996E-01  e=2.079E-08  Haemophilus influenzae R2866
  7ldq-assembly1_A  TM=5.901E-01  e=4.379E-08  Haemophilus influenzae R2846
  7s14-assembly1_A  TM=6.081E-01  e=9.222E-08  Haemophilus influenzae 86-028NP